Protein AF-A0A1U7RFI0-F1 (afdb_monomer)

Solvent-accessible surface area (backbone atoms only — not comparable to full-atom values): 26466 Å² total; per-residue (Å²): 114,67,69,61,54,53,51,51,49,54,54,49,46,45,67,56,72,49,102,70,58,16,52,58,43,46,60,71,53,50,49,57,53,57,61,52,72,78,64,77,87,84,82,82,85,81,92,76,67,62,60,61,56,50,47,54,48,51,50,50,52,48,50,51,51,53,50,50,51,52,52,52,49,55,50,53,51,53,50,52,52,54,52,50,51,51,51,51,50,53,50,54,52,47,55,50,53,52,51,52,53,53,49,54,52,53,51,52,52,49,51,54,54,49,52,55,52,50,53,51,52,53,51,52,53,52,53,48,53,56,50,50,56,52,51,55,53,50,51,54,51,50,52,54,50,51,54,51,50,51,51,52,50,52,52,50,53,50,51,51,51,52,50,52,52,50,50,52,54,51,52,52,60,62,62,72,67,78,84,86,88,83,89,81,91,84,93,76,93,75,83,77,79,83,73,80,78,75,80,49,69,54,65,76,48,31,66,62,50,50,55,50,49,56,49,51,55,52,47,39,62,69,43,45,47,50,54,40,49,56,61,42,53,79,78,40,88,52,68,67,54,50,33,40,46,52,25,48,46,53,53,40,16,39,51,42,20,48,52,51,44,54,53,49,52,52,51,47,41,56,59,46,61,77,72,61,88,72,95,69,58,71,68,50,54,41,49,35,51,45,72,73,47,57,82,75,59,64,58,66,64,43,41,54,50,30,48,54,52,57,77,69,35,90,89,53,86,74,62,90,90,57,69,70,69,81,41,44,68,46,36,44,52,42,27,50,52,32,35,56,29,58,73,38,88,76,45,43,47,70,49,88,81,62,74,53,37,72,66,46,76,82,48,29,39,79,40,93,88,32,37,88,86,29,63,28,22,45,44,50,50,38,67,18,35,28,43,91,92,37,71,78,39,66,13,31,30,29,20,32,79,61,36,80,52,66,84,68,61,90,77,72,86,83,78,84,87,82,82,92,76,86,87,82,88,84,89,86,87,89,84,90,85,90,83,86,86,86,88,86,90,84,83,88,88,90,134

Mean predicted aligned error: 21.68 Å

pLDDT: mean 80.16, std 20.65, range [30.0, 97.94]

Radius of gyration: 53.15 Å; Cα contacts (8 Å, |Δi|>4): 300; chains: 1; bounding box: 119×59×175 Å

Sequence (447 aa):
MIQGQLFTILNQTAREGGHYAGVETIKSRLLPWLGTCFSSAASGRPFETNLSLIQDSVEKERQLREFASTKNYELQELEKELNSTRLQLSHVQQDLAEAQLALEDTKTKSATTLLAAEDEIVQLKTALKASQAKEESALRNLGRLNDYEQQIQILKDEIAILGAQKSVLQSRLARSRSPSPTRTQSRSPSPLPLRSCSPGRARLTNASRHAHLVARFNEIYTQERLDAQTLLRTYVDDPEMVQRIIYVAAVESFHAAKMAFRQFKLRVRKTVSLSYSGPESLEDIVLDYIVRHEDLYDVQTTVNEVIRAMNINPKISFPPEVDFIIISSLIRELCRVAFSMQTLIPPVDIAFGADGELFNESKYRHSYDSDFTAPLVAYHVWPALLENDTIIVKGEAVTKRGALWSSRSRSRSRSMSPVLSRRATPSRTLLSRSRSPSPLRSGSPRL

Nearest PDB structures (foldseek):
  3a6m-assembly1_B  TM=4.455E-01  e=5.142E-01  Thermus thermophilus HB8

Foldseek 3Di:
DVVVVVVVVLVVQQVPCDPCRHPVCCVPPVVVVVVVVVDDDDDDDDDDPPVVVVVVVVVVVVVVVVVVVVVVVVVVVVVVVVVVVVVVVVVVVVVVVVVVVVVVVVVVVVVVVVVVVVVVVVVVVVVVVVVVVVVVVVVVVVVVVVVVVVVVVVVVVVVVVVVVVVVVVVVVVVVPPDDDDDDDDDDDDDDDPPDPDDQFPLVVCQVVLVVVLVVLQVVLVVPLLVVQLVLQVVFDVDSVLSLQLSALLLQLLLVLLVVLLVVQLVVLLVVCVVVDDDPDDSSRVSLNVCVVVVVPDPLVVSLVVSQVVSVPDPRHDGPPVDGPVSSSVSSSSSNSSSNSQVSHVVRKGWDDDDFFDFDDPQAADEDPQADPPARGFLHFRFTFMDDPNHTPGHGYTHGDDPSVPVVVPPPDDDDDDDDDDDDDDDDDDDDDDDDDDDDDDDDDDDD

InterPro domains:
  IPR026169 Mitochondria-eating protein [PTHR21771] (1-404)
  IPR031981 Mitochondria-eating protein, C-terminal domain [PF16026] (209-399)

Secondary structure (DSSP, 8-state):
-HHHHHHHHHHHHHH--STT-THHHIIIIIHHHHHHHT--------SSTHHHHHHHHHHHHHHHHHHHHHHHHHHHHHHHHHHHHHHHHHHHHHHHHHHHHHHHHHHHHHHHHHHHHHHHHHHHHHHHHHHHHHHHHHHHHHHHHHHHHHHHHHHHHHHHHHHHHHHHHHHHHHHTSS------------PPP-PPPPPPHHHHTHHHHHHHHHHHHHHHHHTHHHHHHHHHTTT---HHHHHHHHHHHHHHHHHHHHHHHHHHHHHHHHHHHHH--SSS-HHHHHHHHHHHTGGG--HHHHHHHHHHHHHT-TT----TTS-GGGGHHHHHHHHHHHHHHHTSSSPEEEPP--TTPBP-TTTEEEPTT--TT--BEEEEEEPPEEETTEEEE-EEEEE-TTHHHHTTTT-------------------------------------

Organism: Alligator sinensis (NCBI:txid38654)

Structure (mmCIF, N/CA/C/O backbone):
data_AF-A0A1U7RFI0-F1
#
_entry.id   AF-A0A1U7RFI0-F1
#
loop_
_atom_site.group_PDB
_atom_site.id
_atom_site.type_symbol
_atom_site.label_atom_id
_atom_site.label_alt_id
_atom_site.label_comp_id
_atom_site.label_asym_id
_atom_site.label_entity_id
_atom_site.label_seq_id
_atom_site.pdbx_PDB_ins_code
_atom_site.Cartn_x
_atom_site.Cartn_y
_atom_site.Cartn_z
_atom_site.occupancy
_atom_site.B_iso_or_equiv
_atom_site.auth_seq_id
_atom_site.auth_comp_id
_atom_site.auth_asym_id
_atom_site.auth_atom_id
_atom_site.pdbx_PDB_model_num
ATOM 1 N N . MET A 1 1 ? -39.107 31.071 99.461 1.00 57.88 1 MET A N 1
ATOM 2 C CA . MET A 1 1 ? -37.788 31.169 98.784 1.00 57.88 1 MET A CA 1
ATOM 3 C C . MET A 1 1 ? -37.227 29.821 98.325 1.00 57.88 1 MET A C 1
ATOM 5 O O . MET A 1 1 ? -36.720 29.768 97.215 1.00 57.88 1 MET A O 1
ATOM 9 N N . ILE A 1 2 ? -37.359 28.736 99.100 1.00 63.81 2 ILE A N 1
ATOM 10 C CA . ILE A 1 2 ? -36.719 27.430 98.811 1.00 63.81 2 ILE A CA 1
ATOM 11 C C . ILE A 1 2 ? -37.236 26.758 97.520 1.00 63.81 2 ILE A C 1
ATOM 13 O O . ILE A 1 2 ? -36.445 26.257 96.728 1.00 63.81 2 ILE A O 1
ATOM 17 N N . GLN A 1 3 ? -38.544 26.812 97.245 1.00 68.75 3 GLN A N 1
ATOM 18 C CA . GLN A 1 3 ? -39.130 26.231 96.024 1.00 68.75 3 GLN A CA 1
ATOM 19 C C . GLN A 1 3 ? -38.597 26.886 94.737 1.00 68.75 3 GLN A C 1
ATOM 21 O O . GLN A 1 3 ? -38.341 26.200 93.752 1.00 68.75 3 GLN A O 1
ATOM 26 N N . GLY A 1 4 ? -38.381 28.206 94.763 1.00 71.69 4 GLY A N 1
ATOM 27 C CA . GLY A 1 4 ? -37.812 28.940 93.632 1.00 71.69 4 GLY A CA 1
ATOM 28 C C . GLY A 1 4 ? -36.360 28.548 93.364 1.00 71.69 4 GLY A C 1
ATOM 29 O O . GLY A 1 4 ? -35.983 28.358 92.217 1.00 71.69 4 GLY A O 1
ATOM 30 N N . GLN A 1 5 ? -35.566 28.336 94.418 1.00 73.12 5 GLN A N 1
ATOM 31 C CA . GLN A 1 5 ? -34.180 27.872 94.292 1.00 73.12 5 GLN A CA 1
ATOM 32 C C . GLN A 1 5 ? -34.100 26.443 93.739 1.00 73.12 5 GLN A C 1
ATOM 34 O O . GLN A 1 5 ? -33.259 26.163 92.888 1.00 73.12 5 GLN A O 1
ATOM 39 N N . LEU A 1 6 ? -35.011 25.558 94.156 1.00 74.75 6 LEU A N 1
ATOM 40 C CA . LEU A 1 6 ? -35.070 24.179 93.667 1.00 74.75 6 LEU A CA 1
ATOM 41 C C . LEU A 1 6 ? -35.442 24.113 92.177 1.00 74.75 6 LEU A C 1
ATOM 43 O O . LEU A 1 6 ? -34.859 23.338 91.421 1.00 74.75 6 LEU A O 1
ATOM 47 N N . PHE A 1 7 ? -36.370 24.972 91.743 1.00 77.69 7 PHE A N 1
ATOM 48 C CA . PHE A 1 7 ? -36.755 25.082 90.337 1.00 77.69 7 PHE A CA 1
ATOM 49 C C . PHE A 1 7 ? -35.608 25.616 89.470 1.00 77.69 7 PHE A C 1
ATOM 51 O O . PHE A 1 7 ? -35.370 25.099 88.380 1.00 77.69 7 PHE A O 1
ATOM 58 N N . THR A 1 8 ? -34.840 26.588 89.972 1.00 76.56 8 THR A N 1
ATOM 59 C CA . THR A 1 8 ? -33.643 27.095 89.284 1.00 76.56 8 THR A CA 1
ATOM 60 C C . THR A 1 8 ? -32.579 26.008 89.120 1.00 76.56 8 THR A C 1
ATOM 62 O O . THR A 1 8 ? -32.018 25.874 88.035 1.00 76.56 8 THR A O 1
ATOM 65 N N . ILE A 1 9 ? -32.341 25.190 90.154 1.00 73.62 9 ILE A N 1
ATOM 66 C CA . ILE A 1 9 ? -31.378 24.079 90.093 1.00 73.62 9 ILE A CA 1
ATOM 67 C C . ILE A 1 9 ? -31.822 23.038 89.059 1.00 73.62 9 ILE A C 1
ATOM 69 O O . ILE A 1 9 ? -31.033 22.694 88.183 1.00 73.62 9 ILE A O 1
ATOM 73 N N . LEU A 1 10 ? -33.087 22.603 89.090 1.00 74.88 10 LEU A N 1
ATOM 74 C CA . LEU A 1 10 ? -33.631 21.636 88.125 1.00 74.88 10 LEU A CA 1
ATOM 75 C C . LEU A 1 10 ? -33.539 22.137 86.677 1.00 74.88 10 LEU A C 1
ATOM 77 O O . LEU A 1 10 ? -33.197 21.369 85.779 1.00 74.88 10 LEU A O 1
ATOM 81 N N . ASN A 1 11 ? -33.801 23.426 86.449 1.00 76.44 11 ASN A N 1
ATOM 82 C CA . ASN A 1 11 ? -33.733 24.026 85.119 1.00 76.44 11 ASN A CA 1
ATOM 83 C C . ASN A 1 11 ? -32.283 24.134 84.607 1.00 76.44 11 ASN A C 1
ATOM 85 O O . ASN A 1 11 ? -32.022 23.928 83.421 1.00 76.44 11 ASN A O 1
ATOM 89 N N . GLN A 1 12 ? -31.325 24.384 85.506 1.00 72.62 12 GLN A N 1
ATOM 90 C CA . GLN A 1 12 ? -29.902 24.380 85.166 1.00 72.62 12 GLN A CA 1
ATOM 91 C C . GLN A 1 12 ? -29.400 22.960 84.863 1.00 72.62 12 GLN A C 1
ATOM 93 O O . GLN A 1 12 ? -28.738 22.750 83.849 1.00 72.62 12 GLN A O 1
ATOM 98 N N . THR A 1 13 ? -29.796 21.964 85.670 1.00 71.75 13 THR A N 1
ATOM 99 C CA . THR A 1 13 ? -29.445 20.546 85.447 1.00 71.75 13 THR A CA 1
ATOM 100 C C . THR A 1 13 ? -30.043 20.001 84.144 1.00 71.75 13 THR A C 1
ATOM 102 O O . THR A 1 13 ? -29.449 19.145 83.498 1.00 71.75 13 THR A O 1
ATOM 105 N N . ALA A 1 14 ? -31.202 20.514 83.719 1.00 72.44 14 ALA A N 1
ATOM 106 C CA . ALA A 1 14 ? -31.811 20.174 82.435 1.00 72.44 14 ALA A CA 1
ATOM 107 C C . ALA A 1 14 ? -31.072 20.785 81.225 1.00 72.44 14 ALA A C 1
ATOM 109 O O . ALA A 1 14 ? -31.066 20.172 80.157 1.00 72.44 14 ALA A O 1
ATOM 110 N N . ARG A 1 15 ? -30.458 21.973 81.376 1.00 70.19 15 ARG A N 1
ATOM 111 C CA . ARG A 1 15 ? -29.724 22.680 80.304 1.00 70.19 15 ARG A CA 1
ATOM 112 C C . ARG A 1 15 ? -28.284 22.206 80.129 1.00 70.19 15 ARG A C 1
ATOM 114 O O . ARG A 1 15 ? -27.800 22.178 79.000 1.00 70.19 15 ARG A O 1
ATOM 121 N N . GLU A 1 16 ? -27.596 21.852 81.209 1.00 65.69 16 GLU A N 1
ATOM 122 C CA . GLU A 1 16 ? -26.198 21.410 81.169 1.00 65.69 16 GLU A CA 1
ATOM 123 C C . GLU A 1 16 ? -26.117 19.902 80.880 1.00 65.69 16 GLU A C 1
ATOM 125 O O . GLU A 1 16 ? -25.960 19.060 81.763 1.00 65.69 16 GLU A O 1
ATOM 130 N N . GLY A 1 17 ? -26.269 19.538 79.605 1.00 61.31 17 GLY A N 1
ATOM 131 C CA . GLY A 1 17 ? -26.046 18.173 79.129 1.00 61.31 17 GLY A CA 1
ATOM 132 C C . GLY A 1 17 ? -24.564 17.798 79.207 1.00 61.31 17 GLY A C 1
ATOM 133 O O . GLY A 1 17 ? -23.781 18.184 78.344 1.00 61.31 17 GLY A O 1
ATOM 134 N N . GLY A 1 18 ? -24.185 17.045 80.240 1.00 65.19 18 GLY A N 1
ATOM 135 C CA . GLY A 1 18 ? -22.819 16.563 80.476 1.00 65.19 18 GLY A CA 1
ATOM 136 C C . GLY A 1 18 ? -22.788 15.254 81.275 1.00 65.19 18 GLY A C 1
ATOM 137 O O . GLY A 1 18 ? -23.718 14.456 81.186 1.00 65.19 18 GLY A O 1
ATOM 138 N N . HIS A 1 19 ? -21.745 15.036 82.089 1.00 54.81 19 HIS A N 1
ATOM 139 C CA . HIS A 1 19 ? -21.481 13.796 82.856 1.00 54.81 19 HIS A CA 1
ATOM 140 C C . HIS A 1 19 ? -22.636 13.261 83.736 1.00 54.81 19 HIS A C 1
ATOM 142 O O . HIS A 1 19 ? -22.573 12.115 84.171 1.00 54.81 19 HIS A O 1
ATOM 148 N N . TYR A 1 20 ? -23.701 14.036 83.961 1.00 57.25 20 TYR A N 1
ATOM 149 C CA . TYR A 1 20 ? -24.892 13.631 84.719 1.00 57.25 20 TYR A CA 1
ATOM 150 C C . TYR A 1 20 ? -26.158 13.450 83.856 1.00 57.25 20 TYR A C 1
ATOM 152 O O . TYR A 1 20 ? -27.265 13.452 84.389 1.00 57.25 20 TYR A O 1
ATOM 160 N N . ALA A 1 21 ? -26.008 13.284 82.534 1.00 62.25 21 ALA A N 1
ATOM 161 C CA . ALA A 1 21 ? -27.048 12.911 81.558 1.00 62.25 21 ALA A CA 1
ATOM 162 C C . ALA A 1 21 ? -28.281 13.845 81.442 1.00 62.25 21 ALA A C 1
ATOM 164 O O . ALA A 1 21 ? -29.259 13.512 80.770 1.00 62.25 21 ALA A O 1
ATOM 165 N N . GLY A 1 22 ? -28.221 15.045 82.028 1.00 73.88 22 GLY A N 1
ATOM 166 C CA . GLY A 1 22 ? -29.212 16.107 81.839 1.00 73.88 22 GLY A CA 1
ATOM 167 C C . GLY A 1 22 ? -30.646 15.698 82.205 1.00 73.88 22 GLY A C 1
ATOM 168 O O . GLY A 1 22 ? -30.893 15.046 83.222 1.00 73.88 22 GLY A O 1
ATOM 169 N N . VAL A 1 23 ? -31.609 16.076 81.354 1.00 74.25 23 VAL A N 1
ATOM 170 C CA . VAL A 1 23 ? -33.057 15.816 81.519 1.00 74.25 23 VAL A CA 1
ATOM 171 C C . VAL A 1 23 ? -33.398 14.342 81.770 1.00 74.25 23 VAL A C 1
ATOM 173 O O . VAL A 1 23 ? -34.347 14.050 82.504 1.00 74.25 23 VAL A O 1
ATOM 176 N N . GLU A 1 24 ? -32.637 13.406 81.204 1.00 70.69 24 GLU A N 1
ATOM 177 C CA . GLU A 1 24 ? -32.953 11.978 81.297 1.00 70.69 24 GLU A CA 1
ATOM 178 C C . GLU A 1 24 ? -32.752 11.422 82.712 1.00 70.69 24 GLU A C 1
ATOM 180 O O . GLU A 1 24 ? -33.470 10.515 83.135 1.00 70.69 24 GLU A O 1
ATOM 185 N N . THR A 1 25 ? -31.878 12.026 83.517 1.00 72.44 25 THR A N 1
ATOM 186 C CA . THR A 1 25 ? -31.701 11.653 84.930 1.00 72.44 25 THR A CA 1
ATOM 187 C C . THR A 1 25 ? -32.874 12.123 85.791 1.00 72.44 25 THR A C 1
ATOM 189 O O . THR A 1 25 ? -33.318 11.403 86.688 1.00 72.44 25 THR A O 1
ATOM 192 N N . ILE A 1 26 ? -33.441 13.297 85.485 1.00 72.94 26 ILE A N 1
ATOM 193 C CA . ILE A 1 26 ? -34.648 13.802 86.159 1.00 72.94 26 ILE A CA 1
ATOM 194 C C . ILE A 1 26 ? -35.824 12.862 85.868 1.00 72.94 26 ILE A C 1
ATOM 196 O O . ILE A 1 26 ? -36.528 12.448 86.792 1.00 72.94 26 ILE A O 1
ATOM 200 N N . LYS A 1 27 ? -35.998 12.457 84.602 1.00 72.19 27 LYS A N 1
ATOM 201 C CA . LYS A 1 27 ? -37.072 11.537 84.202 1.00 72.19 27 LYS A CA 1
ATOM 202 C C . LYS A 1 27 ? -36.906 10.123 84.748 1.00 72.19 27 LYS A C 1
ATOM 204 O O . LYS A 1 27 ? -37.897 9.519 85.135 1.00 72.19 27 LYS A O 1
ATOM 209 N N . SER A 1 28 ? -35.687 9.590 84.769 1.00 71.81 28 SER A N 1
ATOM 210 C CA . SER A 1 28 ? -35.442 8.189 85.143 1.00 71.81 28 SER A CA 1
ATOM 211 C C . SER A 1 28 ? -35.285 7.959 86.644 1.00 71.81 28 SER A C 1
ATOM 213 O O . SER A 1 28 ? -35.517 6.843 87.101 1.00 71.81 28 SER A O 1
ATOM 215 N N . ARG A 1 29 ? -34.902 8.977 87.430 1.00 72.44 29 ARG A N 1
ATOM 216 C CA . ARG A 1 29 ? -34.649 8.813 88.874 1.00 72.44 29 ARG A CA 1
ATOM 217 C C . ARG A 1 29 ? -35.536 9.670 89.764 1.00 72.44 29 ARG A C 1
ATOM 219 O O . ARG A 1 29 ? -36.054 9.159 90.752 1.00 72.44 29 ARG A O 1
ATOM 226 N N . LEU A 1 30 ? -35.738 10.945 89.427 1.00 73.06 30 LEU A N 1
ATOM 227 C CA . LEU A 1 30 ? -36.497 11.861 90.284 1.00 73.06 30 LEU A CA 1
ATOM 228 C C . LEU A 1 30 ? -38.015 11.671 90.127 1.00 73.06 30 LEU A C 1
ATOM 230 O O . LEU A 1 30 ? -38.726 11.579 91.125 1.00 73.06 30 LEU A O 1
ATOM 234 N N . LEU A 1 31 ? -38.519 11.579 88.889 1.00 73.06 31 LEU A N 1
ATOM 235 C CA . LEU A 1 31 ? -39.957 11.402 88.635 1.00 73.06 31 LEU A CA 1
ATOM 236 C C . LEU A 1 31 ? -40.519 10.075 89.179 1.00 73.06 31 LEU A C 1
ATOM 238 O O . LEU A 1 31 ? -41.584 10.115 89.794 1.00 73.06 31 LEU A O 1
ATOM 242 N N . PRO A 1 32 ? -39.836 8.919 89.046 1.00 72.38 32 PRO A N 1
ATOM 243 C CA . PRO A 1 32 ? -40.332 7.667 89.614 1.00 72.38 32 PRO A CA 1
ATOM 244 C C . PRO A 1 32 ? -40.347 7.684 91.144 1.00 72.38 32 PRO A C 1
ATOM 246 O O . PRO A 1 32 ? -41.264 7.127 91.745 1.00 72.38 32 PRO A O 1
ATOM 249 N N . TRP A 1 33 ? -39.380 8.369 91.768 1.00 69.44 33 TRP A N 1
ATOM 250 C CA . TRP A 1 33 ? -39.324 8.563 93.219 1.00 69.44 33 TRP A CA 1
ATOM 251 C C . TRP A 1 33 ? -40.471 9.455 93.719 1.00 69.44 33 TRP A C 1
ATOM 253 O O . TRP A 1 33 ? -41.158 9.103 94.674 1.00 69.44 33 TRP A O 1
ATOM 263 N N . LEU A 1 34 ? -40.778 10.552 93.015 1.00 66.06 34 LEU A N 1
ATOM 264 C CA . LEU A 1 34 ? -41.953 11.380 93.319 1.00 66.06 34 LEU A CA 1
ATOM 265 C C . LEU A 1 34 ? -43.270 10.617 93.105 1.00 66.06 34 LEU A C 1
ATOM 267 O O . LEU A 1 34 ? -44.192 10.760 93.903 1.00 66.06 34 LEU A O 1
ATOM 271 N N . GLY A 1 35 ? -43.351 9.773 92.071 1.00 59.97 35 GLY A N 1
ATOM 272 C CA . GLY A 1 35 ? -44.528 8.947 91.788 1.00 59.97 35 GLY A CA 1
ATOM 273 C C . GLY A 1 35 ? -44.828 7.902 92.869 1.00 59.97 35 GLY A C 1
ATOM 274 O O . GLY A 1 35 ? -45.994 7.617 93.138 1.00 59.97 35 GLY A O 1
ATOM 275 N N . THR A 1 36 ? -43.799 7.369 93.537 1.00 58.22 36 THR A N 1
ATOM 276 C CA . THR A 1 36 ? -43.969 6.401 94.635 1.00 58.22 36 THR A CA 1
ATOM 277 C C . THR A 1 36 ? -44.249 7.057 95.992 1.00 58.22 36 THR A C 1
ATOM 279 O O . THR A 1 36 ? -44.974 6.471 96.792 1.00 58.22 36 THR A O 1
ATOM 282 N N . CYS A 1 37 ? -43.780 8.284 96.259 1.00 50.75 37 CYS A N 1
ATOM 283 C CA . CYS A 1 37 ? -44.007 8.960 97.548 1.00 50.75 37 CYS A CA 1
ATOM 284 C C . CYS A 1 37 ? -45.459 9.410 97.804 1.00 50.75 37 CYS A C 1
ATOM 286 O O . CYS A 1 37 ? -45.837 9.576 98.961 1.00 50.75 37 CYS A O 1
ATOM 288 N N . PHE A 1 38 ? -46.282 9.578 96.765 1.00 49.84 38 PHE A N 1
ATOM 289 C CA . PHE A 1 38 ? -47.708 9.916 96.917 1.00 49.84 38 PHE A CA 1
ATOM 290 C C . PHE A 1 38 ? -48.640 8.697 96.902 1.00 49.84 38 PHE A C 1
ATOM 292 O O . PHE A 1 38 ? -49.845 8.848 97.084 1.00 49.84 38 PHE A O 1
ATOM 299 N N . SER A 1 39 ? -48.094 7.490 96.723 1.00 48.47 39 SER A N 1
ATOM 300 C CA . SER A 1 39 ? -48.871 6.250 96.685 1.00 48.47 39 SER A CA 1
ATOM 301 C C . SER A 1 39 ? -48.506 5.337 97.851 1.00 48.47 39 SER A C 1
ATOM 303 O O . SER A 1 39 ? -47.942 4.265 97.652 1.00 48.47 39 SER A O 1
ATOM 305 N N . SER A 1 40 ? -48.849 5.736 99.079 1.00 42.16 40 SER A N 1
ATOM 306 C CA . SER A 1 40 ? -49.240 4.748 100.089 1.00 42.16 40 SER A CA 1
ATOM 307 C C . SER A 1 40 ? -50.065 5.352 101.228 1.00 42.16 40 SER A C 1
ATOM 309 O O . SER A 1 40 ? -49.731 6.408 101.755 1.00 42.16 40 SER A O 1
ATOM 311 N N . ALA A 1 41 ? -51.080 4.581 101.630 1.00 43.72 41 ALA A N 1
ATOM 312 C CA . ALA A 1 41 ? -51.899 4.663 102.843 1.00 43.72 41 ALA A CA 1
ATOM 313 C C . ALA A 1 41 ? -53.170 5.546 102.833 1.00 43.72 41 ALA A C 1
ATOM 315 O O . ALA A 1 41 ? -53.225 6.619 103.424 1.00 43.72 41 ALA A O 1
ATOM 316 N N . ALA A 1 42 ? -54.263 4.970 102.321 1.00 36.38 42 ALA A N 1
ATOM 317 C CA . ALA A 1 42 ? -55.591 5.071 102.941 1.00 36.38 42 ALA A CA 1
ATOM 318 C C . ALA A 1 42 ? -56.085 3.621 103.148 1.00 36.38 42 ALA A C 1
ATOM 320 O O . ALA A 1 42 ? -56.221 2.878 102.186 1.00 36.38 42 ALA A O 1
ATOM 321 N N . SER A 1 43 ? -55.968 3.059 104.355 1.00 37.53 43 SER A N 1
ATOM 322 C CA . SER A 1 43 ? -56.921 3.120 105.478 1.00 37.53 43 SER A CA 1
ATOM 323 C C . SER A 1 43 ? -58.173 2.246 105.281 1.00 37.53 43 SER A C 1
ATOM 325 O O . SER A 1 43 ? -58.989 2.522 104.412 1.00 37.53 43 SER A O 1
ATOM 327 N N . GLY A 1 44 ? -58.333 1.244 106.160 1.00 34.47 44 GLY A N 1
ATOM 328 C CA . GLY A 1 44 ? -59.640 0.709 106.582 1.00 34.47 44 GLY A CA 1
ATOM 329 C C . GLY A 1 44 ? -60.183 -0.540 105.866 1.00 34.47 44 GLY A C 1
ATOM 330 O O . GLY A 1 44 ? -60.716 -0.457 104.771 1.00 34.47 44 GLY A O 1
ATOM 331 N N . ARG A 1 45 ? -60.123 -1.698 106.542 1.00 39.62 45 ARG A N 1
ATOM 332 C CA . ARG A 1 45 ? -60.919 -2.937 106.298 1.00 39.62 45 ARG A CA 1
ATOM 333 C C . ARG A 1 45 ? -62.448 -2.682 106.427 1.00 39.62 45 ARG A C 1
ATOM 335 O O . ARG A 1 45 ? -62.772 -1.664 107.034 1.00 39.62 45 ARG A O 1
ATOM 342 N N . PRO A 1 46 ? -63.378 -3.623 106.089 1.00 53.41 46 PRO A N 1
ATOM 343 C CA . PRO A 1 46 ? -63.208 -5.025 105.642 1.00 53.41 46 PRO A CA 1
ATOM 344 C C . PRO A 1 46 ? -64.080 -5.460 104.426 1.00 53.41 46 PRO A C 1
ATOM 346 O O . PRO A 1 46 ? -65.064 -4.818 104.101 1.00 53.41 46 PRO A O 1
ATOM 349 N N . PHE A 1 47 ? -63.733 -6.620 103.843 1.00 43.38 47 PHE A N 1
ATOM 350 C CA . PHE A 1 47 ? -64.606 -7.572 103.122 1.00 43.38 47 PHE A CA 1
ATOM 351 C C . PHE A 1 47 ? -65.532 -7.020 102.016 1.00 43.38 47 PHE A C 1
ATO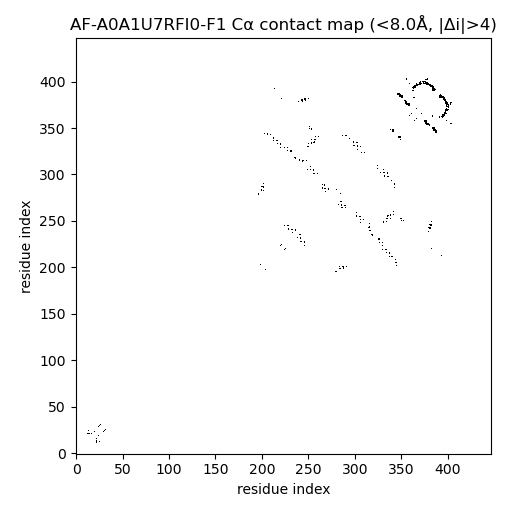M 353 O O . PHE A 1 47 ? -66.613 -6.548 102.317 1.00 43.38 47 PHE A O 1
ATOM 360 N N . GLU A 1 48 ? -65.089 -7.150 100.753 1.00 39.00 48 GLU A N 1
ATOM 361 C CA . GLU A 1 48 ? -65.863 -7.450 99.509 1.00 39.00 48 GLU A CA 1
ATOM 362 C C . GLU A 1 48 ? -65.031 -7.119 98.239 1.00 39.00 48 GLU A C 1
ATOM 364 O O . GLU A 1 48 ? -65.361 -7.530 97.134 1.00 39.00 48 GLU A O 1
ATOM 369 N N . THR A 1 49 ? -63.868 -6.469 98.379 1.00 48.22 49 THR A N 1
ATOM 370 C CA . THR A 1 49 ? -62.984 -6.059 97.261 1.00 48.22 49 THR A CA 1
ATOM 371 C C . THR A 1 49 ? -62.002 -7.123 96.767 1.00 48.22 49 THR A C 1
ATOM 373 O O . THR A 1 49 ? -61.330 -6.921 95.758 1.00 48.22 49 THR A O 1
ATOM 376 N N . ASN A 1 50 ? -61.887 -8.264 97.451 1.00 51.84 50 ASN A N 1
ATOM 377 C CA . ASN A 1 50 ? -60.965 -9.318 97.023 1.00 51.84 50 ASN A CA 1
ATOM 378 C C . ASN A 1 50 ? -61.420 -9.958 95.709 1.00 51.84 50 ASN A C 1
ATOM 380 O O . ASN A 1 50 ? -60.579 -10.346 94.916 1.00 51.84 50 ASN A O 1
ATOM 384 N N . LEU A 1 51 ? -62.726 -10.044 95.446 1.00 55.41 51 LEU A N 1
ATOM 385 C CA . LEU A 1 51 ? -63.230 -10.790 94.294 1.00 55.41 51 LEU A CA 1
ATOM 386 C C . LEU A 1 51 ? -62.974 -10.053 92.970 1.00 55.41 51 LEU A C 1
ATOM 388 O O . LEU A 1 51 ? -62.512 -10.684 92.030 1.00 55.41 51 LEU A O 1
ATOM 392 N N . SER A 1 52 ? -63.153 -8.727 92.918 1.00 61.06 52 SER A N 1
ATOM 393 C CA . SER A 1 52 ? -62.851 -7.923 91.720 1.00 61.06 52 SER A CA 1
ATOM 394 C C . SER A 1 52 ? -61.351 -7.807 91.446 1.00 61.06 52 SER A C 1
ATOM 396 O O . SER A 1 52 ? -60.932 -7.876 90.299 1.00 61.06 52 SER A O 1
ATOM 398 N N . LEU A 1 53 ? -60.524 -7.696 92.489 1.00 63.34 53 LEU A N 1
ATOM 399 C CA . LEU A 1 53 ? -59.070 -7.597 92.347 1.00 63.34 53 LEU A CA 1
ATOM 400 C C . LEU A 1 53 ? -58.437 -8.956 92.002 1.00 63.34 53 LEU A C 1
ATOM 402 O O . LEU A 1 53 ? -57.486 -9.015 91.225 1.00 63.34 53 LEU A O 1
ATOM 406 N N . ILE A 1 54 ? -59.002 -10.053 92.523 1.00 69.31 54 ILE A N 1
ATOM 407 C CA . ILE A 1 54 ? -58.679 -11.422 92.095 1.00 69.31 54 ILE A CA 1
ATOM 408 C C . ILE A 1 54 ? -59.145 -11.636 90.653 1.00 69.31 54 ILE A C 1
ATOM 410 O O . ILE A 1 54 ? -58.387 -12.188 89.867 1.00 69.31 54 ILE A O 1
ATOM 414 N N . GLN A 1 55 ? -60.334 -11.165 90.274 1.00 75.19 55 GLN A N 1
ATOM 415 C CA . GLN A 1 55 ? -60.846 -11.283 88.908 1.00 75.19 55 GLN A CA 1
ATOM 416 C C . GLN A 1 55 ? -59.990 -10.498 87.901 1.00 75.19 55 GLN A C 1
ATOM 418 O O . GLN A 1 55 ? -59.572 -11.071 86.900 1.00 75.19 55 GLN A O 1
ATOM 423 N N . ASP A 1 56 ? -59.618 -9.252 88.202 1.00 75.75 56 ASP A N 1
ATOM 424 C CA . ASP A 1 56 ? -58.700 -8.449 87.383 1.00 75.75 56 ASP A CA 1
ATOM 425 C C . ASP A 1 56 ? -57.289 -9.053 87.327 1.00 75.75 56 ASP A C 1
ATOM 427 O O . ASP A 1 56 ? -56.613 -8.981 86.299 1.00 75.75 56 ASP A O 1
ATOM 431 N N . SER A 1 57 ? -56.824 -9.665 88.421 1.00 77.56 57 SER A N 1
ATOM 432 C CA . SER A 1 57 ? -55.557 -10.401 88.448 1.00 77.56 57 SER A CA 1
ATOM 433 C C . SER A 1 57 ? -55.617 -11.643 87.560 1.00 77.56 57 SER A C 1
ATOM 435 O O . SER A 1 57 ? -54.689 -11.881 86.793 1.00 77.56 57 SER A O 1
ATOM 437 N N . VAL A 1 58 ? -56.708 -12.410 87.624 1.00 82.25 58 VAL A N 1
ATOM 438 C CA . VAL A 1 58 ? -56.929 -13.608 86.803 1.00 82.25 58 VAL A CA 1
ATOM 439 C C . VAL A 1 58 ? -57.041 -13.237 85.322 1.00 82.25 58 VAL A C 1
ATOM 441 O O . VAL A 1 58 ? -56.452 -13.916 84.482 1.00 82.25 58 VAL A O 1
ATOM 444 N N . GLU A 1 59 ? -57.718 -12.135 84.991 1.00 82.00 59 GLU A N 1
ATOM 445 C CA . GLU A 1 59 ? -57.838 -11.630 83.618 1.00 82.00 59 GLU A CA 1
ATOM 446 C C . GLU A 1 59 ? -56.482 -11.142 83.077 1.00 82.00 59 GLU A C 1
ATOM 448 O O . GLU A 1 59 ? -56.099 -11.481 81.958 1.00 82.00 59 GLU A O 1
ATOM 453 N N . LYS A 1 60 ? -55.690 -10.418 83.881 1.00 82.56 60 LYS A N 1
ATOM 454 C CA . LYS A 1 60 ? -54.318 -10.028 83.508 1.00 82.56 60 LYS A CA 1
ATOM 455 C C . LYS A 1 60 ? -53.400 -11.233 83.347 1.00 82.56 60 LYS A C 1
ATOM 457 O O . LYS A 1 60 ? -52.589 -11.262 82.426 1.00 82.56 60 LYS A O 1
ATOM 462 N N . GLU A 1 61 ? -53.524 -12.242 84.203 1.00 82.00 61 GLU A N 1
ATOM 463 C CA . GLU A 1 61 ? -52.750 -13.479 84.092 1.00 82.00 61 GLU A CA 1
ATOM 464 C C . GLU A 1 61 ? -53.149 -14.283 82.845 1.00 82.00 61 GLU A C 1
ATOM 466 O O . GLU A 1 61 ? -52.300 -14.888 82.188 1.00 82.00 61 GLU A O 1
ATOM 471 N N . ARG A 1 62 ? -54.430 -14.240 82.463 1.00 86.69 62 ARG A N 1
ATOM 472 C CA . ARG A 1 62 ? -54.924 -14.787 81.196 1.00 86.69 62 ARG A CA 1
ATOM 473 C C . ARG A 1 62 ? -54.344 -14.039 79.994 1.00 86.69 62 ARG A C 1
ATOM 475 O O . ARG A 1 62 ? -53.797 -14.686 79.107 1.00 86.69 62 ARG A O 1
ATOM 482 N N . GLN A 1 63 ? -54.383 -12.708 79.994 1.00 88.69 63 GLN A N 1
ATOM 483 C CA . GLN A 1 63 ? -53.790 -11.884 78.933 1.00 88.69 63 GLN A CA 1
ATOM 484 C C . GLN A 1 63 ? -52.277 -12.100 78.815 1.00 88.69 63 GLN A C 1
ATOM 486 O O . GLN A 1 63 ? -51.754 -12.197 77.709 1.00 88.69 63 GLN A O 1
ATOM 491 N N . LEU A 1 64 ? -51.567 -12.230 79.939 1.00 86.12 64 LEU A N 1
ATOM 492 C CA . LEU A 1 64 ? -50.139 -12.555 79.955 1.00 86.12 64 LEU A CA 1
ATOM 493 C C . LEU A 1 64 ? -49.866 -13.940 79.367 1.00 86.12 64 LEU A C 1
ATOM 495 O O . LEU A 1 64 ? -48.916 -14.091 78.601 1.00 86.12 64 LEU A O 1
ATOM 499 N N . ARG A 1 65 ? -50.700 -14.942 79.677 1.00 87.81 65 ARG A N 1
ATOM 500 C CA . ARG A 1 65 ? -50.604 -16.278 79.071 1.00 87.81 65 ARG A CA 1
ATOM 501 C C . ARG A 1 65 ? -50.857 -16.244 77.565 1.00 87.81 65 ARG A C 1
ATOM 503 O O . ARG A 1 65 ? -50.084 -16.837 76.816 1.00 87.81 65 ARG A O 1
ATOM 510 N N . GLU A 1 66 ? -51.885 -15.533 77.113 1.00 90.31 66 GLU A N 1
ATOM 511 C CA . GLU A 1 66 ? -52.202 -15.380 75.687 1.00 90.31 66 GLU A CA 1
ATOM 512 C C . GLU A 1 66 ? -51.082 -14.627 74.944 1.00 90.31 66 GLU A C 1
ATOM 514 O O . GLU A 1 66 ? -50.597 -15.090 73.907 1.00 90.31 66 GLU A O 1
ATOM 519 N N . PHE A 1 67 ? -50.571 -13.535 75.516 1.00 90.62 67 PHE A N 1
ATOM 520 C CA . PHE A 1 67 ? -49.440 -12.789 74.962 1.00 90.62 67 PHE A CA 1
ATOM 521 C C . PHE A 1 67 ? -48.161 -13.636 74.903 1.00 90.62 67 PHE A C 1
ATOM 523 O O . PHE A 1 67 ? -47.490 -13.668 73.872 1.00 90.62 67 PHE A O 1
ATOM 530 N N . ALA A 1 68 ? -47.850 -14.382 75.968 1.00 90.12 68 ALA A N 1
ATOM 531 C CA . ALA A 1 68 ? -46.719 -15.305 75.995 1.00 90.12 68 ALA A CA 1
ATOM 532 C C . ALA A 1 68 ? -46.867 -16.417 74.946 1.00 90.12 68 ALA A C 1
ATOM 534 O O . ALA A 1 68 ? -45.895 -16.761 74.279 1.00 90.12 68 ALA A O 1
ATOM 535 N N . SER A 1 69 ? -48.078 -16.950 74.749 1.00 92.00 69 SER A N 1
ATOM 536 C CA . SER A 1 69 ? -48.337 -17.963 73.718 1.00 92.00 69 SER A CA 1
ATOM 537 C C . SER A 1 69 ? -48.123 -17.419 72.302 1.00 92.00 69 SER A C 1
ATOM 539 O O . SER A 1 69 ? -47.476 -18.075 71.489 1.00 92.00 69 SER A O 1
ATOM 541 N N . THR A 1 70 ? -48.561 -16.183 72.041 1.00 94.00 70 THR A N 1
ATOM 542 C CA . THR A 1 70 ? -48.389 -15.509 70.746 1.00 94.00 70 THR A CA 1
ATOM 543 C C . THR A 1 70 ? -46.911 -15.243 70.465 1.00 94.00 70 THR A C 1
ATOM 545 O O . THR A 1 70 ? -46.412 -15.554 69.388 1.00 94.00 70 THR A O 1
ATOM 548 N N . LYS A 1 71 ? -46.169 -14.745 71.463 1.00 92.62 71 LYS A N 1
ATOM 549 C CA . LYS A 1 71 ? -44.725 -14.501 71.336 1.00 92.62 71 LYS A CA 1
ATOM 550 C C . LYS A 1 71 ? -43.920 -15.787 71.166 1.00 92.62 71 LYS A C 1
ATOM 552 O O . LYS A 1 71 ? -42.980 -15.807 70.380 1.00 92.62 71 LYS A O 1
ATOM 557 N N . ASN A 1 72 ? -44.302 -16.867 71.847 1.00 93.50 72 ASN A N 1
ATOM 558 C CA . ASN A 1 72 ? -43.685 -18.178 71.643 1.00 93.50 72 ASN A CA 1
ATOM 559 C C . ASN A 1 72 ? -43.941 -18.723 70.230 1.00 93.50 72 ASN A C 1
ATOM 561 O O . ASN A 1 72 ? -43.044 -19.326 69.646 1.00 93.50 72 ASN A O 1
ATOM 565 N N . TYR A 1 73 ? -45.132 -18.492 69.670 1.00 95.50 73 TYR A N 1
ATOM 566 C CA . TYR A 1 73 ? -45.439 -18.861 68.288 1.00 95.50 73 TYR A CA 1
ATOM 567 C C . TYR A 1 73 ? -44.580 -18.075 67.284 1.00 95.50 73 TYR A C 1
ATOM 569 O O . TYR A 1 73 ? -43.923 -18.686 66.443 1.00 95.50 73 TYR A O 1
ATOM 577 N N . GLU A 1 74 ? -44.508 -16.744 67.419 1.00 96.12 74 GLU A N 1
ATOM 578 C CA . GLU A 1 74 ? -43.655 -15.887 66.575 1.00 96.12 74 GLU A CA 1
ATOM 579 C C . GLU A 1 74 ? -42.173 -16.301 66.648 1.00 96.12 74 GLU A C 1
ATOM 581 O O . GLU A 1 74 ? -41.488 -16.354 65.628 1.00 96.12 74 GLU A O 1
ATOM 586 N N . LEU A 1 75 ? -41.668 -16.640 67.842 1.00 95.50 75 LEU A N 1
ATOM 587 C CA . LEU A 1 75 ? -40.296 -17.129 68.012 1.00 95.50 75 LEU A CA 1
ATOM 588 C C . LEU A 1 75 ? -40.057 -18.457 67.287 1.00 95.50 75 LEU A C 1
ATOM 590 O O . LEU A 1 75 ? -39.027 -18.606 66.634 1.00 95.50 75 LEU A O 1
ATOM 594 N N . GLN A 1 76 ? -40.998 -19.402 67.362 1.00 95.38 76 GLN A N 1
ATOM 595 C CA . GLN A 1 76 ? -40.889 -20.668 66.631 1.00 95.38 76 GLN A CA 1
ATOM 596 C C . GLN A 1 76 ? -40.924 -20.470 65.113 1.00 95.38 76 GLN A C 1
ATOM 598 O O . GLN A 1 76 ? -40.267 -21.211 64.383 1.00 95.38 76 GLN A O 1
ATOM 603 N N . GLU A 1 77 ? -41.698 -19.504 64.621 1.00 96.81 77 GLU A N 1
ATOM 604 C CA . GLU A 1 77 ? -41.753 -19.171 63.198 1.00 96.81 77 GLU A CA 1
ATOM 605 C C . GLU A 1 77 ? -40.422 -18.580 62.717 1.00 96.81 77 GLU A C 1
ATOM 607 O O . GLU A 1 77 ? -39.827 -19.103 61.773 1.00 96.81 77 GLU A O 1
ATOM 612 N N . LEU A 1 78 ? -39.881 -17.598 63.444 1.00 95.31 78 LEU A N 1
ATOM 613 C CA . LEU A 1 78 ? -38.557 -17.034 63.164 1.00 95.31 78 LEU A CA 1
ATOM 614 C C . LEU A 1 78 ? -37.443 -18.086 63.249 1.00 95.31 78 LEU A C 1
ATOM 616 O O . LEU A 1 78 ? -36.516 -18.071 62.442 1.00 95.31 78 LEU A O 1
ATOM 620 N N . GLU A 1 79 ? -37.522 -19.026 64.191 1.00 95.75 79 GLU A N 1
ATOM 621 C CA . GLU A 1 79 ? -36.551 -20.117 64.307 1.00 95.75 79 GLU A CA 1
ATOM 622 C C . GLU A 1 79 ? -36.612 -21.070 63.101 1.00 95.75 79 GLU A C 1
ATOM 624 O O . GLU A 1 79 ? -35.571 -21.494 62.588 1.00 95.75 79 GLU A O 1
ATOM 629 N N . LYS A 1 80 ? -37.813 -21.364 62.586 1.00 96.75 80 LYS A N 1
ATOM 630 C CA . LYS A 1 80 ? -37.985 -22.146 61.351 1.00 96.75 80 LYS A CA 1
ATOM 631 C C . LYS A 1 80 ? -37.409 -21.418 60.139 1.00 96.75 80 LYS A C 1
ATOM 633 O O . LYS A 1 80 ? -36.684 -22.039 59.360 1.00 96.75 80 LYS A O 1
ATOM 638 N N . GLU A 1 81 ? -37.680 -20.124 59.989 1.00 97.19 81 GLU A N 1
ATOM 639 C CA . GLU A 1 81 ? -37.121 -19.314 58.899 1.00 97.19 81 GLU A CA 1
ATOM 640 C C . GLU A 1 81 ? -35.592 -19.225 58.977 1.00 97.19 81 GLU A C 1
ATOM 642 O O . GLU A 1 81 ? -34.894 -19.398 57.974 1.00 97.19 81 GLU A O 1
ATOM 647 N N . LEU A 1 82 ? -35.043 -19.032 60.177 1.00 96.50 82 LEU A N 1
ATOM 648 C CA . LEU A 1 82 ? -33.603 -18.997 60.415 1.00 96.50 82 LEU A CA 1
ATOM 649 C C . LEU A 1 82 ? -32.936 -20.340 60.072 1.00 96.50 82 LEU A C 1
ATOM 651 O O . LEU A 1 82 ? -31.868 -20.374 59.462 1.00 96.50 82 LEU A O 1
ATOM 655 N N . ASN A 1 83 ? -33.569 -21.462 60.412 1.00 96.50 83 ASN A N 1
ATOM 656 C CA . ASN A 1 83 ? -33.059 -22.783 60.049 1.00 96.50 83 ASN A CA 1
ATOM 657 C C . ASN A 1 83 ? -33.168 -23.050 58.538 1.00 96.50 83 ASN A C 1
ATOM 659 O O . ASN A 1 83 ? -32.232 -23.587 57.945 1.00 96.50 83 ASN A O 1
ATOM 663 N N . SER A 1 84 ? -34.255 -22.611 57.896 1.00 97.38 84 SER A N 1
ATOM 664 C CA . SER A 1 84 ? -34.427 -22.691 56.440 1.00 97.38 84 SER A CA 1
ATOM 665 C C . SER A 1 84 ? -33.354 -21.891 55.694 1.00 97.38 84 SER A C 1
ATOM 667 O O . SER A 1 84 ? -32.700 -22.407 54.788 1.00 97.38 84 SER A O 1
ATOM 669 N N . THR A 1 85 ? -33.119 -20.643 56.101 1.00 96.06 85 THR A N 1
ATOM 670 C CA . THR A 1 85 ? -32.101 -19.774 55.486 1.00 96.06 85 THR A CA 1
ATOM 671 C C . THR A 1 85 ? -30.683 -20.301 55.703 1.00 96.06 85 THR A C 1
ATOM 673 O O . THR A 1 85 ? -29.873 -20.258 54.780 1.00 96.06 85 THR A O 1
ATOM 676 N N . ARG A 1 86 ? -30.377 -20.875 56.875 1.00 97.44 86 ARG A N 1
ATOM 677 C CA . ARG A 1 86 ? -29.095 -21.562 57.122 1.00 97.44 86 ARG A CA 1
ATOM 678 C C . ARG A 1 86 ? -28.878 -22.745 56.184 1.00 97.44 86 ARG A C 1
ATOM 680 O O . ARG A 1 86 ? -27.779 -22.896 55.656 1.00 97.44 86 ARG A O 1
ATOM 687 N N . LEU A 1 87 ? -29.910 -23.556 55.954 1.00 97.44 87 LEU A N 1
ATOM 688 C CA . LEU A 1 87 ? -29.828 -24.686 55.031 1.00 97.44 87 LEU A CA 1
ATOM 689 C C . LEU A 1 87 ? -29.600 -24.210 53.589 1.00 97.44 87 LEU A C 1
ATOM 691 O O . LEU A 1 87 ? -28.731 -24.735 52.898 1.00 97.44 87 LEU A O 1
ATOM 695 N N . GLN A 1 88 ? -30.327 -23.175 53.156 1.00 97.31 88 GLN A N 1
ATOM 696 C CA . GLN A 1 88 ? -30.142 -22.568 51.835 1.00 97.31 88 GLN A CA 1
ATOM 697 C C . GLN A 1 88 ? -28.731 -22.001 51.658 1.00 97.31 88 GLN A C 1
ATOM 699 O O . GLN A 1 88 ? -28.102 -22.243 50.632 1.00 97.31 88 GLN A O 1
ATOM 704 N N . LEU A 1 89 ? -28.203 -21.295 52.663 1.00 96.62 89 LEU A N 1
ATOM 705 C CA . LEU A 1 89 ? -26.828 -20.797 52.629 1.00 96.62 89 LEU A CA 1
ATOM 706 C C . LEU A 1 89 ? -25.810 -21.934 52.542 1.00 96.62 89 LEU A C 1
ATOM 708 O O . LEU A 1 89 ? -24.863 -21.820 51.771 1.00 96.62 89 LEU A O 1
ATOM 712 N N . SER A 1 90 ? -26.015 -23.031 53.276 1.00 97.31 90 SER A N 1
ATOM 713 C CA . SER A 1 90 ? -25.154 -24.214 53.179 1.00 97.31 90 SER A CA 1
ATOM 714 C C . SER A 1 90 ? -25.161 -24.810 51.769 1.00 97.31 90 SER A C 1
ATOM 716 O O . SER A 1 90 ? -24.105 -25.188 51.272 1.00 97.31 90 SER A O 1
ATOM 718 N N . HIS A 1 91 ? -26.325 -24.869 51.114 1.00 97.56 91 HIS A N 1
ATOM 719 C CA . HIS A 1 91 ? -26.436 -25.371 49.742 1.00 97.56 91 HIS A CA 1
ATOM 720 C C . HIS A 1 91 ? -25.712 -24.453 48.751 1.00 97.56 91 HIS A C 1
ATOM 722 O O . HIS A 1 91 ? -24.893 -24.911 47.966 1.00 97.56 91 HIS A O 1
ATOM 728 N N . VAL A 1 92 ? -25.935 -23.138 48.844 1.00 97.56 92 VAL A N 1
ATOM 729 C CA . VAL A 1 92 ? -25.264 -22.154 47.980 1.00 97.56 92 VAL A CA 1
ATOM 730 C C . VAL A 1 92 ? -23.747 -22.163 48.191 1.00 97.56 92 VAL A C 1
ATOM 732 O O . VAL A 1 92 ? -22.991 -22.018 47.234 1.00 97.56 92 VAL A O 1
ATOM 735 N N . GLN A 1 93 ? -23.277 -22.343 49.428 1.00 97.31 93 GLN A N 1
ATOM 736 C CA . GLN A 1 93 ? -21.849 -22.487 49.720 1.00 97.31 93 GLN A CA 1
ATOM 737 C C . GLN A 1 93 ? -21.254 -23.738 49.070 1.00 97.31 93 GLN A C 1
ATOM 739 O O . GLN A 1 93 ? -20.144 -23.672 48.543 1.00 97.31 93 GLN A O 1
ATOM 744 N N . GLN A 1 94 ? -21.988 -24.851 49.084 1.00 97.94 94 GLN A N 1
ATOM 745 C CA . GLN A 1 94 ? -21.574 -26.074 48.408 1.00 97.94 94 GLN A CA 1
ATOM 746 C C . GLN A 1 94 ? -21.536 -25.887 46.884 1.00 97.94 94 GLN A C 1
ATOM 748 O O . GLN A 1 94 ? -20.500 -26.154 46.278 1.00 97.94 94 GLN A O 1
ATOM 753 N N . ASP A 1 95 ? -22.597 -25.344 46.282 1.00 97.19 95 ASP A N 1
ATOM 754 C CA . ASP A 1 95 ? -22.663 -25.081 44.837 1.00 97.19 95 ASP A CA 1
ATOM 755 C C . ASP A 1 95 ? -21.518 -24.160 44.380 1.00 97.19 95 ASP A C 1
ATOM 757 O O . ASP A 1 95 ? -20.918 -24.352 43.321 1.00 97.19 95 ASP A O 1
ATOM 761 N N . LEU A 1 96 ? -21.174 -23.161 45.200 1.00 97.44 96 LEU A N 1
ATOM 762 C CA . LEU A 1 96 ? -20.061 -22.255 44.934 1.00 97.44 96 LEU A CA 1
ATOM 763 C C . LEU A 1 96 ? -18.706 -22.977 44.981 1.00 97.44 96 LEU A C 1
ATOM 765 O O . LEU A 1 96 ? -17.858 -22.722 44.126 1.00 97.44 96 LEU A O 1
ATOM 769 N N . ALA A 1 97 ? -18.500 -23.883 45.939 1.00 97.25 97 ALA A N 1
ATOM 770 C CA . ALA A 1 97 ? -17.283 -24.689 46.014 1.00 97.25 97 ALA A CA 1
ATOM 771 C C . ALA A 1 97 ? -17.155 -25.643 44.811 1.00 97.25 97 ALA A C 1
ATOM 773 O O . ALA A 1 97 ? -16.074 -25.774 44.234 1.00 97.25 97 ALA A O 1
ATOM 774 N N . GLU A 1 98 ? -18.260 -26.257 44.385 1.00 97.62 98 GLU A N 1
ATOM 775 C CA . GLU A 1 98 ? -18.303 -27.118 43.198 1.00 97.62 98 GLU A CA 1
ATOM 776 C C . GLU A 1 98 ? -17.995 -26.328 41.915 1.00 97.62 98 GLU A C 1
ATOM 778 O O . GLU A 1 98 ? -17.167 -26.751 41.103 1.00 97.62 98 GLU A O 1
ATOM 783 N N . ALA A 1 99 ? -18.578 -25.136 41.759 1.00 96.75 99 ALA A N 1
ATOM 784 C CA . ALA A 1 99 ? -18.307 -24.258 40.623 1.00 96.75 99 ALA A CA 1
ATOM 785 C C . ALA A 1 99 ? -16.844 -23.779 40.578 1.00 96.75 99 ALA A C 1
ATOM 787 O O . ALA A 1 99 ? -16.253 -23.705 39.500 1.00 96.75 99 ALA A O 1
ATOM 788 N N . GLN A 1 100 ? -16.239 -23.484 41.734 1.00 96.69 100 GLN A N 1
ATOM 789 C CA . GLN A 1 100 ? -14.818 -23.130 41.824 1.00 96.69 100 GLN A CA 1
ATOM 790 C C . GLN A 1 100 ? -13.914 -24.280 41.371 1.00 96.69 100 GLN A C 1
ATOM 792 O O . GLN A 1 100 ? -12.962 -24.056 40.622 1.00 96.69 100 GLN A O 1
ATOM 797 N N . LEU A 1 101 ? -14.230 -25.512 41.777 1.00 97.56 101 LEU A N 1
ATOM 798 C CA . LEU A 1 101 ? -13.466 -26.692 41.381 1.00 97.56 101 LEU A CA 1
ATOM 799 C C . LEU A 1 101 ? -13.585 -26.958 39.873 1.00 97.56 101 LEU A C 1
ATOM 801 O O . LEU A 1 101 ? -12.574 -27.200 39.213 1.00 97.56 101 LEU A O 1
ATOM 805 N N . ALA A 1 102 ? -14.790 -26.834 39.308 1.00 96.75 102 ALA A N 1
ATOM 806 C CA . ALA A 1 102 ? -15.006 -26.945 37.866 1.00 96.75 102 ALA A CA 1
ATOM 807 C C . ALA A 1 102 ? -14.249 -25.858 37.082 1.00 96.75 102 ALA A C 1
ATOM 809 O O . ALA A 1 102 ? -13.660 -26.138 36.037 1.00 96.75 102 ALA A O 1
ATOM 810 N N . LEU A 1 103 ? -14.215 -24.623 37.591 1.00 96.69 103 LEU A N 1
ATOM 811 C CA . LEU A 1 103 ? -13.484 -23.530 36.955 1.00 96.69 103 LEU A CA 1
ATOM 812 C C . LEU A 1 103 ? -11.974 -23.802 36.915 1.00 96.69 103 LEU A C 1
ATOM 814 O O . LEU A 1 103 ? -11.365 -23.671 35.853 1.00 96.69 103 LEU A O 1
ATOM 818 N N . GLU A 1 104 ? -11.365 -24.222 38.024 1.00 96.75 104 GLU A N 1
ATOM 819 C CA . GLU A 1 104 ? -9.931 -24.544 38.040 1.00 96.75 104 GLU A CA 1
ATOM 820 C C . GLU A 1 104 ? -9.599 -25.763 37.155 1.00 96.75 104 GLU A C 1
ATOM 822 O O . GLU A 1 104 ? -8.582 -25.760 36.457 1.00 96.75 104 GLU A O 1
ATOM 827 N N . ASP A 1 105 ? -10.483 -26.761 37.065 1.00 97.75 105 ASP A N 1
ATOM 828 C CA . ASP A 1 105 ? -10.335 -27.876 36.116 1.00 97.75 105 ASP A CA 1
ATOM 829 C C . ASP A 1 105 ? -10.387 -27.396 34.650 1.00 97.75 105 ASP A C 1
ATOM 831 O O . ASP A 1 105 ? -9.530 -27.746 33.836 1.00 97.75 105 ASP A O 1
ATOM 835 N N . THR A 1 106 ? -11.322 -26.508 34.294 1.00 97.06 106 THR A N 1
ATOM 836 C CA . THR A 1 106 ? -11.361 -25.942 32.929 1.00 97.06 106 THR A CA 1
ATOM 837 C C . THR A 1 106 ? -10.136 -25.086 32.607 1.00 97.06 106 THR A C 1
ATOM 839 O O . THR A 1 106 ? -9.634 -25.133 31.485 1.00 97.06 106 THR A O 1
ATOM 842 N N . LYS A 1 107 ? -9.616 -24.340 33.587 1.00 97.56 107 LYS A N 1
ATOM 843 C CA . LYS A 1 107 ? -8.424 -23.494 33.458 1.00 97.56 107 LYS A CA 1
ATOM 844 C C . LYS A 1 107 ? -7.144 -24.310 33.291 1.00 97.56 107 LYS A C 1
ATOM 846 O O . LYS A 1 107 ? -6.282 -23.943 32.498 1.00 97.56 107 LYS A O 1
ATOM 851 N N . THR A 1 108 ? -7.012 -25.428 34.001 1.00 96.06 108 THR A N 1
ATOM 852 C CA . THR A 1 108 ? -5.868 -26.339 33.825 1.00 96.06 108 THR A CA 1
ATOM 853 C C . THR A 1 108 ? -5.926 -27.048 32.470 1.00 96.06 108 THR A C 1
ATOM 855 O O . THR A 1 108 ? -4.920 -27.104 31.758 1.00 96.06 108 THR A O 1
ATOM 858 N N . LYS A 1 109 ? -7.110 -27.500 32.040 1.00 97.06 109 LYS A N 1
ATOM 859 C CA . LYS A 1 109 ? -7.319 -28.061 30.695 1.00 97.06 109 LYS A CA 1
ATOM 860 C C . LYS A 1 109 ? -7.009 -27.048 29.595 1.00 97.06 109 LYS A C 1
ATOM 862 O O . LYS A 1 109 ? -6.269 -27.368 28.672 1.00 97.06 109 LYS A O 1
ATOM 867 N N . SER A 1 110 ? -7.492 -25.813 29.702 1.00 95.50 110 SER A N 1
ATOM 868 C CA . SER A 1 110 ? -7.203 -24.791 28.694 1.00 95.50 110 SER A CA 1
ATOM 869 C C . SER A 1 110 ? -5.715 -24.422 28.658 1.00 95.50 110 SER A C 1
ATOM 871 O O . SER A 1 110 ? -5.138 -24.357 27.572 1.00 95.50 110 SER A O 1
ATOM 873 N N . ALA A 1 111 ? -5.054 -24.292 29.813 1.00 97.06 111 ALA A N 1
ATOM 874 C CA . ALA A 1 111 ? -3.612 -24.047 29.886 1.00 97.06 111 ALA A CA 1
ATOM 875 C C . ALA A 1 111 ? -2.793 -25.155 29.203 1.00 97.06 111 ALA A C 1
ATOM 877 O O . ALA A 1 111 ? -1.889 -24.858 28.426 1.00 97.06 111 ALA A O 1
ATOM 878 N N . THR A 1 112 ? -3.134 -26.429 29.426 1.00 96.44 112 THR A N 1
ATOM 879 C CA . THR A 1 112 ? -2.441 -27.549 28.759 1.00 96.44 112 THR A CA 1
ATOM 880 C C . THR A 1 112 ? -2.653 -27.550 27.245 1.00 96.44 112 THR A C 1
ATOM 882 O O . THR A 1 112 ? -1.699 -27.771 26.502 1.00 96.44 112 THR A O 1
ATOM 885 N N . THR A 1 113 ? -3.863 -27.236 26.765 1.00 95.94 113 THR A N 1
ATOM 886 C CA . THR A 1 113 ? -4.119 -27.120 25.318 1.00 95.94 113 THR A CA 1
ATOM 887 C C . THR A 1 113 ? -3.369 -25.954 24.674 1.00 95.94 113 THR A C 1
ATOM 889 O O . THR A 1 113 ? -2.886 -26.095 23.553 1.00 95.94 113 THR A O 1
ATOM 892 N N . LEU A 1 114 ? -3.227 -24.826 25.381 1.00 96.94 114 LEU A N 1
ATOM 893 C CA . LEU A 1 114 ? -2.466 -23.674 24.895 1.00 96.94 114 LEU A CA 1
ATOM 894 C C . LEU A 1 114 ? -0.978 -24.001 24.765 1.00 96.94 114 LEU A C 1
ATOM 896 O O . LEU A 1 114 ? -0.404 -23.727 23.718 1.00 96.94 114 LEU A O 1
ATOM 900 N N . LEU A 1 115 ? -0.384 -24.652 25.770 1.00 95.50 115 LEU A N 1
ATOM 901 C CA . LEU A 1 115 ? 1.021 -25.069 25.716 1.00 95.50 115 LEU A CA 1
ATOM 902 C C . LEU A 1 115 ? 1.289 -26.027 24.545 1.00 95.50 115 LEU A C 1
ATOM 904 O O . LEU A 1 115 ? 2.260 -25.851 23.816 1.00 95.50 115 LEU A O 1
ATOM 908 N N . ALA A 1 116 ? 0.395 -26.991 24.306 1.00 95.88 116 ALA A N 1
ATOM 909 C CA . ALA A 1 116 ? 0.525 -27.904 23.170 1.00 95.88 116 ALA A CA 1
ATOM 910 C C . ALA A 1 116 ? 0.459 -27.173 21.812 1.00 95.88 116 ALA A C 1
ATOM 912 O O . ALA A 1 116 ? 1.229 -27.484 20.904 1.00 95.88 116 ALA A O 1
ATOM 913 N N . ALA A 1 117 ? -0.430 -26.182 21.676 1.00 95.88 117 ALA A N 1
ATOM 914 C CA . ALA A 1 117 ? -0.528 -25.370 20.464 1.00 95.88 117 ALA A CA 1
ATOM 915 C C . ALA A 1 117 ? 0.695 -24.452 20.274 1.00 95.88 117 ALA A C 1
ATOM 917 O O . ALA A 1 117 ? 1.150 -24.244 19.148 1.00 95.88 117 A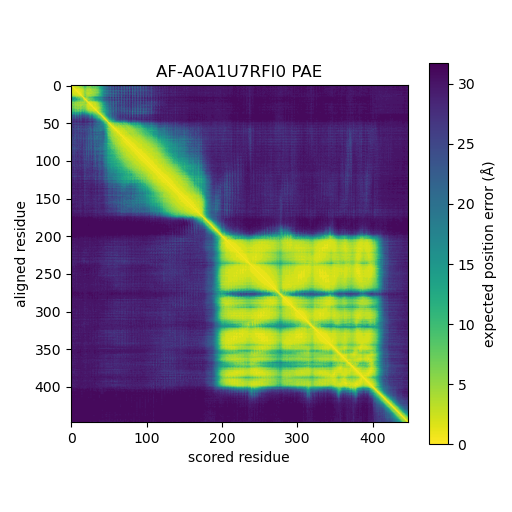LA A O 1
ATOM 918 N N . GLU A 1 118 ? 1.253 -23.910 21.359 1.00 93.75 118 GLU A N 1
ATOM 919 C CA . GLU A 1 118 ? 2.489 -23.123 21.318 1.00 93.75 118 GLU A CA 1
ATOM 920 C C . GLU A 1 118 ? 3.679 -23.966 20.840 1.00 93.75 118 GLU A C 1
ATOM 922 O O . GLU A 1 118 ? 4.417 -23.522 19.953 1.00 93.75 118 GLU A O 1
ATOM 927 N N . ASP A 1 119 ? 3.820 -25.194 21.345 1.00 96.75 119 ASP A N 1
ATOM 928 C CA . ASP A 1 119 ? 4.853 -26.137 20.904 1.00 96.75 119 ASP A CA 1
ATOM 929 C C . ASP A 1 119 ? 4.714 -26.479 19.409 1.00 96.75 119 ASP A C 1
ATOM 931 O O . ASP A 1 119 ? 5.708 -26.471 18.673 1.00 96.75 119 ASP A O 1
ATOM 935 N N . GLU A 1 120 ? 3.488 -26.694 18.919 1.00 97.50 120 GLU A N 1
ATOM 936 C CA . GLU A 1 120 ? 3.218 -26.922 17.493 1.00 97.50 120 GLU A CA 1
ATOM 937 C C . GLU A 1 120 ? 3.630 -25.712 16.639 1.00 97.50 120 GLU A C 1
ATOM 939 O O . GLU A 1 120 ? 4.302 -25.862 15.615 1.00 97.50 120 GLU A O 1
ATOM 944 N N . ILE A 1 121 ? 3.314 -24.488 17.074 1.00 95.19 121 ILE A N 1
ATOM 945 C CA . ILE A 1 121 ? 3.721 -23.261 16.374 1.00 95.19 121 ILE A CA 1
ATOM 946 C C . ILE A 1 121 ? 5.247 -23.144 16.320 1.00 95.19 121 ILE A C 1
ATOM 948 O O . ILE A 1 121 ? 5.805 -22.750 15.288 1.00 95.19 121 ILE A O 1
ATOM 952 N N . VAL A 1 122 ? 5.944 -23.465 17.412 1.00 96.50 122 VAL A N 1
ATOM 953 C CA . VAL A 1 122 ? 7.413 -23.467 17.443 1.00 96.50 122 VAL A CA 1
ATOM 954 C C . VAL A 1 122 ? 7.959 -24.505 16.463 1.00 96.50 122 VAL A C 1
ATOM 956 O O . VAL A 1 122 ? 8.844 -24.183 15.661 1.00 96.50 122 VAL A O 1
ATOM 959 N N . GLN A 1 123 ? 7.390 -25.710 16.442 1.00 97.31 123 GLN A N 1
ATOM 960 C CA . GLN A 1 123 ? 7.779 -26.760 15.508 1.00 97.31 123 GLN A CA 1
ATOM 961 C C . GLN A 1 123 ? 7.567 -26.322 14.050 1.00 97.31 123 GLN A C 1
ATOM 963 O O . GLN A 1 123 ? 8.500 -26.395 13.245 1.00 97.31 123 GLN A O 1
ATOM 968 N N . LEU A 1 124 ? 6.402 -25.762 13.715 1.00 97.06 124 LEU A N 1
ATOM 969 C CA . LEU A 1 124 ? 6.098 -25.254 12.374 1.00 97.06 124 LEU A CA 1
ATOM 970 C C . LEU A 1 124 ? 7.042 -24.117 11.960 1.00 97.06 124 LEU A C 1
ATOM 972 O O . LEU A 1 124 ? 7.526 -24.099 10.827 1.00 97.06 124 LEU A O 1
ATOM 976 N N . LYS A 1 125 ? 7.390 -23.204 12.876 1.00 96.75 125 LYS A N 1
ATOM 977 C CA . LYS A 1 125 ? 8.380 -22.143 12.614 1.00 96.75 125 LYS A CA 1
ATOM 978 C C . LYS A 1 125 ? 9.766 -22.707 12.303 1.00 96.75 125 LYS A C 1
ATOM 980 O O . LYS A 1 125 ? 10.444 -22.189 11.414 1.00 96.75 125 LYS A O 1
ATOM 985 N N . THR A 1 126 ? 10.207 -23.748 13.009 1.00 96.88 126 THR A N 1
ATOM 986 C CA . THR A 1 126 ? 11.507 -24.381 12.720 1.00 96.88 126 THR A CA 1
ATOM 987 C C . THR A 1 126 ? 11.501 -25.106 11.373 1.00 96.88 126 THR A C 1
ATOM 989 O O . THR A 1 126 ? 12.444 -24.945 10.596 1.00 96.88 126 THR A O 1
ATOM 992 N N . ALA A 1 127 ? 10.415 -25.811 11.040 1.00 97.00 127 ALA A N 1
ATOM 993 C CA . ALA A 1 127 ? 10.241 -26.459 9.742 1.00 97.00 127 ALA A CA 1
ATOM 994 C C . ALA A 1 127 ? 10.215 -25.441 8.587 1.00 97.00 127 ALA A C 1
ATOM 996 O O . ALA A 1 127 ? 10.859 -25.658 7.559 1.00 97.00 127 ALA A O 1
ATOM 997 N N . LEU A 1 128 ? 9.548 -24.297 8.779 1.00 97.25 128 LEU A N 1
ATOM 998 C CA . LEU A 1 128 ? 9.509 -23.207 7.803 1.00 97.25 128 LEU A CA 1
ATOM 999 C C . LEU A 1 128 ? 10.911 -22.648 7.525 1.00 97.25 128 LEU A C 1
ATOM 1001 O O . LEU A 1 128 ? 11.305 -22.547 6.365 1.00 97.25 128 LEU A O 1
ATOM 1005 N N . LYS A 1 129 ? 11.696 -22.358 8.573 1.00 96.94 129 LYS A N 1
ATOM 1006 C CA . LYS A 1 129 ? 13.090 -21.898 8.423 1.00 96.94 129 LYS A CA 1
ATOM 1007 C C . LYS A 1 129 ? 13.957 -22.922 7.687 1.00 96.94 129 LYS A C 1
ATOM 1009 O O . LYS A 1 129 ? 14.749 -22.552 6.824 1.00 96.94 129 LYS A O 1
ATOM 1014 N N . ALA A 1 130 ? 13.792 -24.210 7.992 1.00 96.38 130 ALA A N 1
ATOM 1015 C CA . ALA A 1 130 ? 14.508 -25.276 7.295 1.00 96.38 130 ALA A CA 1
ATOM 1016 C C . ALA A 1 130 ? 14.115 -25.362 5.808 1.00 96.38 130 ALA A C 1
ATOM 1018 O O . ALA A 1 130 ? 14.973 -25.602 4.958 1.00 96.38 130 ALA A O 1
ATOM 1019 N N . SER A 1 131 ? 12.838 -25.145 5.477 1.00 95.94 131 SER A N 1
ATOM 1020 C CA . SER A 1 131 ? 12.363 -25.091 4.090 1.00 95.94 131 SER A CA 1
ATOM 1021 C C . SER A 1 131 ? 12.921 -23.882 3.336 1.00 95.94 131 SER A C 1
ATOM 1023 O O . SER A 1 131 ? 13.402 -24.037 2.217 1.00 95.94 131 SER A O 1
ATOM 1025 N N . GLN A 1 132 ? 12.931 -22.702 3.960 1.00 95.56 132 GLN A N 1
ATOM 1026 C CA . GLN A 1 132 ? 13.506 -21.485 3.375 1.00 95.56 132 GLN A CA 1
ATOM 1027 C C . GLN A 1 132 ? 15.002 -21.650 3.077 1.00 95.56 132 GLN A C 1
ATOM 1029 O O . GLN A 1 132 ? 15.456 -21.327 1.983 1.00 95.56 132 GLN A O 1
ATOM 1034 N N . ALA A 1 133 ? 15.766 -22.252 3.995 1.00 95.31 133 ALA A N 1
ATOM 1035 C CA . ALA A 1 133 ? 17.182 -22.541 3.758 1.00 95.31 133 ALA A CA 1
ATOM 1036 C C . ALA A 1 133 ? 17.400 -23.485 2.556 1.00 95.31 133 ALA A C 1
ATOM 1038 O O . ALA A 1 133 ? 18.351 -23.318 1.787 1.00 95.31 133 ALA A O 1
ATOM 1039 N N . LYS A 1 134 ? 16.506 -24.466 2.358 1.00 95.62 134 LYS A N 1
ATOM 1040 C CA . LYS A 1 134 ? 16.537 -25.343 1.176 1.00 95.62 134 LYS A CA 1
ATOM 1041 C C . LYS A 1 134 ? 16.238 -24.570 -0.106 1.00 95.62 134 LYS A C 1
ATOM 1043 O O . LYS A 1 134 ? 16.957 -24.752 -1.086 1.00 95.62 134 LYS A O 1
ATOM 1048 N N . GLU A 1 135 ? 15.237 -23.697 -0.098 1.00 95.31 135 GLU A N 1
ATOM 1049 C CA . GLU A 1 135 ? 14.891 -22.848 -1.242 1.00 95.31 135 GLU A CA 1
ATOM 1050 C C . GLU A 1 135 ? 16.052 -21.925 -1.640 1.00 95.31 135 GLU A C 1
ATOM 1052 O O . GLU A 1 135 ? 16.448 -21.898 -2.805 1.00 95.31 135 GLU A O 1
ATOM 1057 N N . GLU A 1 136 ? 16.695 -21.265 -0.675 1.00 95.00 136 GLU A N 1
ATOM 1058 C CA . GLU A 1 136 ? 17.885 -20.448 -0.938 1.00 95.00 136 GLU A CA 1
ATOM 1059 C C . GLU A 1 136 ? 19.029 -21.259 -1.558 1.00 95.00 136 GLU A C 1
ATOM 1061 O O . GLU A 1 136 ? 19.738 -20.775 -2.444 1.00 95.00 136 GLU A O 1
ATOM 1066 N N . SER A 1 137 ? 19.238 -22.497 -1.101 1.00 94.19 137 SER A N 1
ATOM 1067 C CA . SER A 1 137 ? 20.256 -23.379 -1.680 1.00 94.19 137 SER A CA 1
ATOM 1068 C C . SER A 1 137 ? 19.917 -23.778 -3.122 1.00 94.19 137 SER A C 1
ATOM 1070 O O . SER A 1 137 ? 20.804 -23.828 -3.977 1.00 94.19 137 SER A O 1
ATOM 1072 N N . ALA A 1 138 ? 18.631 -23.988 -3.421 1.00 95.38 138 ALA A N 1
ATOM 1073 C CA . ALA A 1 138 ? 18.154 -24.299 -4.762 1.00 95.38 138 ALA A CA 1
ATOM 1074 C C . ALA A 1 138 ? 18.315 -23.101 -5.708 1.00 95.38 138 ALA A C 1
ATOM 1076 O O . ALA A 1 138 ? 18.789 -23.277 -6.829 1.00 95.38 138 ALA A O 1
ATOM 1077 N N . LEU A 1 139 ? 18.023 -21.881 -5.244 1.00 94.50 139 LEU A N 1
ATOM 1078 C CA . LEU A 1 139 ? 18.245 -20.651 -6.011 1.00 94.50 139 LEU A CA 1
ATOM 1079 C C . LEU A 1 139 ? 19.728 -20.437 -6.341 1.00 94.50 139 LEU A C 1
ATOM 1081 O O . LEU A 1 139 ? 20.065 -20.105 -7.477 1.00 94.50 139 LEU A O 1
ATOM 1085 N N . ARG A 1 140 ? 20.634 -20.699 -5.389 1.00 94.62 140 ARG A N 1
ATOM 1086 C CA . ARG A 1 140 ? 22.086 -20.665 -5.652 1.00 94.62 140 ARG A CA 1
ATOM 1087 C C . ARG A 1 140 ? 22.490 -21.685 -6.719 1.00 94.62 140 ARG A C 1
ATOM 1089 O O . ARG A 1 140 ? 23.289 -21.365 -7.596 1.00 94.62 140 ARG A O 1
ATOM 1096 N N . ASN A 1 141 ? 21.930 -22.894 -6.673 1.00 94.50 141 ASN A N 1
ATOM 1097 C CA . ASN A 1 141 ? 22.184 -23.915 -7.690 1.00 94.50 141 ASN A CA 1
ATOM 1098 C C . ASN A 1 141 ? 21.640 -23.508 -9.066 1.00 94.50 141 ASN A C 1
ATOM 1100 O O . ASN A 1 141 ? 22.318 -23.725 -10.068 1.00 94.50 141 ASN A O 1
ATOM 1104 N N . LEU A 1 142 ? 20.465 -22.876 -9.121 1.00 94.62 142 LEU A N 1
ATOM 1105 C CA . LEU A 1 142 ? 19.891 -22.355 -10.361 1.00 94.62 142 LEU A CA 1
ATOM 1106 C C . LEU A 1 142 ? 20.781 -21.272 -10.986 1.00 94.62 142 LEU A C 1
ATOM 1108 O O . LEU A 1 142 ? 21.009 -21.297 -12.192 1.00 94.62 142 LEU A O 1
ATOM 1112 N N . GLY A 1 143 ? 21.346 -20.377 -10.168 1.00 93.75 143 GLY A N 1
ATOM 1113 C CA . GLY A 1 143 ? 22.330 -19.392 -10.626 1.00 93.75 143 GLY A CA 1
ATOM 1114 C C . GLY A 1 143 ? 23.531 -20.049 -11.314 1.00 93.75 143 GLY A C 1
ATOM 1115 O O . GLY A 1 143 ? 23.871 -19.688 -12.435 1.00 93.75 143 GLY A O 1
ATOM 1116 N N . ARG A 1 144 ? 24.094 -21.102 -10.705 1.00 95.31 144 ARG A N 1
ATOM 1117 C CA . ARG A 1 144 ? 25.209 -21.865 -11.299 1.00 95.31 144 ARG A CA 1
ATOM 1118 C C . ARG A 1 144 ? 24.835 -22.532 -12.624 1.00 95.31 144 ARG A C 1
ATOM 1120 O O . ARG A 1 144 ? 25.663 -22.592 -13.526 1.00 95.31 144 ARG A O 1
ATOM 1127 N N . LEU A 1 145 ? 23.613 -23.054 -12.748 1.00 94.06 145 LEU A N 1
ATOM 1128 C CA . LEU A 1 145 ? 23.133 -23.637 -14.006 1.00 94.06 145 LEU A CA 1
ATOM 1129 C C . LEU A 1 145 ? 23.004 -22.583 -15.108 1.00 94.06 145 LEU A C 1
ATOM 1131 O O . LEU A 1 145 ? 23.402 -22.853 -16.237 1.00 94.06 145 LEU A O 1
ATOM 1135 N N . ASN A 1 146 ? 22.518 -21.388 -14.773 1.00 94.62 146 ASN A N 1
ATOM 1136 C CA . ASN A 1 146 ? 22.426 -20.277 -15.716 1.00 94.62 146 ASN A CA 1
ATOM 1137 C C . ASN A 1 146 ? 23.818 -19.839 -16.214 1.00 94.62 1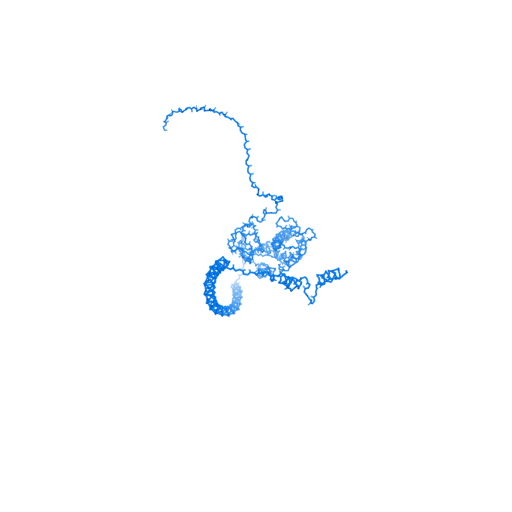46 ASN A C 1
ATOM 1139 O O . ASN A 1 146 ? 23.998 -19.582 -17.401 1.00 94.62 146 ASN A O 1
ATOM 1143 N N . ASP A 1 147 ? 24.831 -19.836 -15.341 1.00 96.31 147 ASP A N 1
ATOM 1144 C CA . ASP A 1 147 ? 26.218 -19.563 -15.745 1.00 96.31 147 ASP A CA 1
ATOM 1145 C C . ASP A 1 147 ? 26.738 -20.619 -16.737 1.00 96.31 147 ASP A C 1
ATOM 1147 O O . ASP A 1 147 ? 27.377 -20.282 -17.738 1.00 96.31 147 ASP A O 1
ATOM 1151 N N . TYR A 1 148 ? 26.437 -21.903 -16.502 1.00 96.81 148 TYR A N 1
ATOM 1152 C CA . TYR A 1 148 ? 26.783 -22.972 -17.445 1.00 96.81 148 TYR A CA 1
ATOM 1153 C C . TYR A 1 148 ? 26.033 -22.836 -18.773 1.00 96.81 148 TYR A C 1
ATOM 1155 O O . TYR A 1 148 ? 26.621 -23.054 -19.831 1.00 96.81 148 TYR A O 1
ATOM 1163 N N . GLU A 1 149 ? 24.760 -22.449 -18.746 1.00 96.25 149 GLU A N 1
ATOM 1164 C CA . GLU A 1 149 ? 23.970 -22.207 -19.954 1.00 96.25 149 GLU A CA 1
ATOM 1165 C C . GLU A 1 149 ? 24.548 -21.054 -20.786 1.00 96.25 149 GLU A C 1
ATOM 1167 O O . GLU A 1 149 ? 24.722 -21.191 -22.001 1.00 96.25 149 GLU A O 1
ATOM 1172 N N . GLN A 1 150 ? 24.957 -19.961 -20.135 1.00 96.62 150 GLN A N 1
ATOM 1173 C CA . GLN A 1 150 ? 25.644 -18.845 -20.787 1.00 96.62 150 GLN A CA 1
ATOM 1174 C C . GLN A 1 150 ? 26.976 -19.278 -21.407 1.00 96.62 150 GLN A C 1
ATOM 1176 O O . GLN A 1 150 ? 27.252 -18.940 -22.558 1.00 96.62 150 GLN A O 1
ATOM 1181 N N . GLN A 1 151 ? 27.784 -20.067 -20.692 1.00 97.12 151 GLN A N 1
ATOM 1182 C CA . GLN A 1 151 ? 29.034 -20.609 -21.236 1.00 97.12 151 GLN A CA 1
ATOM 1183 C C . GLN A 1 151 ? 28.788 -21.489 -22.463 1.00 97.12 151 GLN A C 1
ATOM 1185 O O . GLN A 1 151 ? 29.489 -21.359 -23.466 1.00 97.12 151 GLN A O 1
ATOM 1190 N N . ILE A 1 152 ? 27.772 -22.355 -22.419 1.00 97.00 152 ILE A N 1
ATOM 1191 C CA . ILE A 1 152 ? 27.386 -23.187 -23.562 1.00 97.00 152 ILE A CA 1
ATOM 1192 C C . ILE A 1 152 ? 26.993 -22.310 -24.753 1.00 97.00 152 ILE A C 1
ATOM 1194 O O . ILE A 1 152 ? 27.374 -22.619 -25.883 1.00 97.00 152 ILE A O 1
ATOM 1198 N N . GLN A 1 153 ? 26.252 -21.224 -24.527 1.00 96.56 153 GLN A N 1
ATOM 1199 C CA . GLN A 1 153 ? 25.847 -20.325 -25.602 1.00 96.56 153 GLN A CA 1
ATOM 1200 C C . GLN A 1 153 ? 27.044 -19.596 -26.224 1.00 96.56 153 GLN A C 1
ATOM 1202 O O . GLN A 1 153 ? 27.166 -19.574 -27.446 1.00 96.56 153 GLN A O 1
ATOM 1207 N N . ILE A 1 154 ? 27.974 -19.098 -25.404 1.00 96.75 154 ILE A N 1
ATOM 1208 C CA . ILE A 1 154 ? 29.214 -18.465 -25.878 1.00 96.75 154 ILE A CA 1
ATOM 1209 C C . ILE A 1 154 ? 30.029 -19.442 -26.733 1.00 96.75 154 ILE A C 1
ATOM 1211 O O . ILE A 1 154 ? 30.450 -19.096 -27.836 1.00 96.75 154 ILE A O 1
ATOM 1215 N N . LEU A 1 155 ? 30.209 -20.681 -26.266 1.00 97.38 155 LEU A N 1
ATOM 1216 C CA . LEU A 1 155 ? 30.940 -21.707 -27.015 1.00 97.38 155 LEU A CA 1
ATOM 1217 C C . LEU A 1 155 ? 30.247 -22.060 -28.339 1.00 97.38 155 LEU A C 1
ATOM 1219 O O . LEU A 1 155 ? 30.918 -22.277 -29.347 1.00 97.38 155 LEU A O 1
ATOM 1223 N N . LYS A 1 156 ? 28.909 -22.100 -28.372 1.00 96.75 156 LYS A N 1
ATOM 1224 C CA . LYS A 1 156 ? 28.151 -22.302 -29.619 1.00 96.75 156 LYS A CA 1
ATOM 1225 C C . LYS A 1 156 ? 28.385 -21.166 -30.612 1.00 96.75 156 LYS A C 1
ATOM 1227 O O . LYS A 1 156 ? 28.602 -21.440 -31.794 1.00 96.75 156 LYS A O 1
ATOM 1232 N N . ASP A 1 157 ? 28.366 -19.922 -30.143 1.00 96.50 157 ASP A N 1
ATOM 1233 C CA . ASP A 1 157 ? 28.603 -18.746 -30.981 1.00 96.50 157 ASP A CA 1
ATOM 1234 C C . ASP A 1 157 ? 30.043 -18.741 -31.522 1.00 96.50 157 ASP A C 1
ATOM 1236 O O . ASP A 1 157 ? 30.268 -18.489 -32.708 1.00 96.50 157 ASP A O 1
ATOM 1240 N N . GLU A 1 158 ? 31.020 -19.116 -30.694 1.00 97.06 158 GLU A N 1
ATOM 1241 C CA . GLU A 1 158 ? 32.417 -19.269 -31.105 1.00 97.06 158 GLU A CA 1
ATOM 1242 C C . GLU A 1 158 ? 32.585 -20.360 -32.176 1.00 97.06 158 GLU A C 1
ATOM 1244 O O . GLU A 1 158 ? 33.206 -20.117 -33.215 1.00 97.06 158 GLU A O 1
ATOM 1249 N N . ILE A 1 159 ? 31.966 -21.534 -31.993 1.00 96.06 159 ILE A N 1
ATOM 1250 C CA . ILE A 1 159 ? 31.961 -22.609 -32.999 1.00 96.06 159 ILE A CA 1
ATOM 1251 C C . ILE A 1 159 ? 31.340 -22.123 -34.314 1.00 96.06 159 ILE A C 1
ATOM 1253 O O . ILE A 1 159 ? 31.865 -22.429 -35.389 1.00 96.06 159 ILE A O 1
ATOM 1257 N N . ALA A 1 160 ? 30.251 -21.352 -34.258 1.00 96.12 160 ALA A N 1
ATOM 1258 C CA . ALA A 1 160 ? 29.608 -20.804 -35.449 1.00 96.12 160 ALA A CA 1
ATOM 1259 C C . ALA A 1 160 ? 30.532 -19.829 -36.202 1.00 96.12 160 ALA A C 1
ATOM 1261 O O . ALA A 1 160 ? 30.659 -19.920 -37.429 1.00 96.12 160 ALA A O 1
ATOM 1262 N N . ILE A 1 161 ? 31.231 -18.943 -35.483 1.00 96.06 161 ILE A N 1
ATOM 1263 C CA . ILE A 1 161 ? 32.206 -18.004 -36.060 1.00 96.06 161 ILE A CA 1
ATOM 1264 C C . ILE A 1 161 ? 33.378 -18.759 -36.694 1.00 96.06 161 ILE A C 1
ATOM 1266 O O . ILE A 1 161 ? 33.717 -18.509 -37.855 1.00 96.06 161 ILE A O 1
ATOM 1270 N N . LEU A 1 162 ? 33.974 -19.708 -35.969 1.00 94.88 162 LEU A N 1
ATOM 1271 C CA . LEU A 1 162 ? 35.074 -20.535 -36.472 1.00 94.88 162 LEU A CA 1
ATOM 1272 C C . LEU A 1 162 ? 34.643 -21.349 -37.700 1.00 94.88 162 LEU A C 1
ATOM 1274 O O . LEU A 1 162 ? 35.387 -21.449 -38.679 1.00 94.88 162 LEU A O 1
ATOM 1278 N N . GLY A 1 163 ? 33.416 -21.876 -37.700 1.00 95.25 163 GLY A N 1
ATOM 1279 C CA . GLY A 1 163 ? 32.815 -22.563 -38.843 1.00 95.25 163 GLY A CA 1
ATOM 1280 C C . GLY A 1 163 ? 32.679 -21.660 -40.073 1.00 95.25 163 GLY A C 1
ATOM 1281 O O . GLY A 1 163 ? 33.055 -22.058 -41.181 1.00 95.25 163 GLY A O 1
ATOM 1282 N N . ALA A 1 164 ? 32.221 -20.420 -39.888 1.00 92.19 164 ALA A N 1
ATOM 1283 C CA . ALA A 1 164 ? 32.132 -19.433 -40.963 1.00 92.19 164 ALA A CA 1
ATOM 1284 C C . ALA A 1 164 ? 33.519 -19.066 -41.522 1.00 92.19 164 ALA A C 1
ATOM 1286 O O . ALA A 1 164 ? 33.709 -19.043 -42.740 1.00 92.19 164 ALA A O 1
ATOM 1287 N N . GLN A 1 165 ? 34.512 -18.848 -40.655 1.00 92.62 165 GLN A N 1
ATOM 1288 C CA . GLN A 1 165 ? 35.892 -18.570 -41.068 1.00 92.62 165 GLN A CA 1
ATOM 1289 C C . GLN A 1 165 ? 36.500 -19.738 -41.852 1.00 92.62 165 GLN A C 1
ATOM 1291 O O . GLN A 1 165 ? 37.093 -19.524 -42.913 1.00 92.62 165 GLN A O 1
ATOM 1296 N N . LYS A 1 166 ? 36.300 -20.978 -41.385 1.00 91.88 166 LYS A N 1
ATOM 1297 C CA . LYS A 1 166 ? 36.732 -22.192 -42.091 1.00 91.88 166 LYS A CA 1
ATOM 1298 C C . LYS A 1 166 ? 36.112 -22.274 -43.486 1.00 91.88 166 LYS A C 1
ATOM 1300 O O . LYS A 1 166 ? 36.833 -22.524 -44.450 1.00 91.88 166 LYS A O 1
ATOM 1305 N N . SER A 1 167 ? 34.812 -22.002 -43.610 1.00 90.06 167 SER A N 1
ATOM 1306 C CA . SER A 1 167 ? 34.110 -21.968 -44.900 1.00 90.06 167 SER A CA 1
ATOM 1307 C C . SER A 1 167 ? 34.688 -20.907 -45.847 1.00 90.06 167 SER A C 1
ATOM 1309 O O . SER A 1 167 ? 34.982 -21.197 -47.009 1.00 90.06 167 SER A O 1
ATOM 1311 N N . VAL A 1 168 ? 34.958 -19.694 -45.350 1.00 88.50 168 VAL A N 1
ATOM 1312 C CA . VAL A 1 168 ? 35.592 -18.626 -46.142 1.00 88.50 168 VAL A CA 1
ATOM 1313 C C . VAL A 1 168 ? 36.984 -19.043 -46.616 1.00 88.50 168 VAL A C 1
ATOM 1315 O O . VAL A 1 168 ? 37.288 -18.901 -47.802 1.00 88.50 168 VAL A O 1
ATOM 1318 N N . LEU A 1 169 ? 37.822 -19.593 -45.738 1.00 88.50 169 LEU A N 1
ATOM 1319 C CA . LEU A 1 169 ? 39.159 -20.069 -46.107 1.00 88.50 169 LEU A CA 1
ATOM 1320 C C . LEU A 1 169 ? 39.094 -21.196 -47.147 1.00 88.50 169 LEU A C 1
ATOM 1322 O O . LEU A 1 169 ? 39.824 -21.160 -48.139 1.00 88.50 169 LEU A O 1
ATOM 1326 N N . GLN A 1 170 ? 38.168 -22.139 -46.980 1.00 87.38 170 GLN A N 1
ATOM 1327 C CA . GLN A 1 170 ? 37.941 -23.229 -47.926 1.00 87.38 170 GLN A CA 1
ATOM 1328 C C . GLN A 1 170 ? 37.444 -22.711 -49.288 1.00 87.38 170 GLN A C 1
ATOM 1330 O O . GLN A 1 170 ? 37.914 -23.170 -50.328 1.00 87.38 170 GLN A O 1
ATOM 1335 N N . SER A 1 171 ? 36.579 -21.691 -49.306 1.00 79.44 171 SER A N 1
ATOM 1336 C CA . SER A 1 171 ? 36.117 -21.039 -50.541 1.00 79.44 171 SER A CA 1
ATOM 1337 C C . SER A 1 171 ? 37.238 -20.289 -51.276 1.00 79.44 171 SER A C 1
ATOM 1339 O O . SER A 1 171 ? 37.298 -20.307 -52.505 1.00 79.44 171 SER A O 1
ATOM 1341 N N . ARG A 1 172 ? 38.171 -19.668 -50.539 1.00 79.31 172 ARG A N 1
ATOM 1342 C CA . ARG A 1 172 ? 39.349 -18.996 -51.112 1.00 79.31 172 ARG A CA 1
ATOM 1343 C C . ARG A 1 172 ? 40.331 -19.998 -51.710 1.00 79.31 172 ARG A C 1
ATOM 1345 O O . ARG A 1 172 ? 40.881 -19.725 -52.771 1.00 79.31 172 ARG A O 1
ATOM 1352 N N . LEU A 1 173 ? 40.499 -21.155 -51.068 1.00 74.62 173 LEU A N 1
ATOM 1353 C CA . LEU A 1 173 ? 41.315 -22.256 -51.581 1.00 74.62 173 LEU A CA 1
ATOM 1354 C C . LEU A 1 173 ? 40.689 -22.910 -52.825 1.00 74.62 173 LEU A C 1
ATOM 1356 O O . LEU A 1 173 ? 41.404 -23.286 -53.748 1.00 74.62 173 LEU A O 1
ATOM 1360 N N . ALA A 1 174 ? 39.356 -22.993 -52.890 1.00 69.31 174 ALA A N 1
ATOM 1361 C CA . ALA A 1 174 ? 38.643 -23.451 -54.083 1.00 69.31 174 ALA A CA 1
ATOM 1362 C C . ALA A 1 174 ? 38.736 -22.449 -55.252 1.00 69.31 174 ALA A C 1
ATOM 1364 O O . ALA A 1 174 ? 38.744 -22.854 -56.410 1.00 69.31 174 ALA A O 1
ATOM 1365 N N . ARG A 1 175 ? 38.845 -21.143 -54.961 1.00 59.00 175 ARG A N 1
ATOM 1366 C CA . ARG A 1 175 ? 38.947 -20.066 -55.963 1.00 59.00 175 ARG A CA 1
ATOM 1367 C C . ARG A 1 175 ? 40.377 -19.823 -56.474 1.00 59.00 175 ARG A C 1
ATOM 1369 O O . ARG A 1 175 ? 40.538 -19.164 -57.493 1.00 59.00 175 ARG A O 1
ATOM 1376 N N . SER A 1 176 ? 41.413 -20.339 -55.805 1.00 51.66 176 SER A N 1
ATOM 1377 C CA . SER A 1 176 ? 42.819 -20.175 -56.220 1.00 51.66 176 SER A CA 1
ATOM 1378 C C . SER A 1 176 ? 43.319 -21.227 -57.220 1.00 51.66 176 SER A C 1
ATOM 1380 O O . SER A 1 176 ? 44.469 -21.155 -57.652 1.00 51.66 176 SER A O 1
ATOM 1382 N N . ARG A 1 177 ? 42.472 -22.177 -57.644 1.00 46.28 177 ARG A N 1
ATOM 1383 C CA . ARG A 1 177 ? 42.751 -23.066 -58.780 1.00 46.28 177 ARG A CA 1
ATOM 1384 C C . ARG A 1 177 ? 41.940 -22.625 -60.008 1.00 46.28 177 ARG A C 1
ATOM 1386 O O . ARG A 1 177 ? 40.749 -22.906 -60.085 1.00 46.28 177 ARG A O 1
ATOM 1393 N N . SER A 1 178 ? 42.652 -21.995 -60.952 1.00 37.97 178 SER A N 1
ATOM 1394 C CA . SER A 1 178 ? 42.343 -21.793 -62.390 1.00 37.97 178 SER A CA 1
ATOM 1395 C C . SER A 1 178 ? 41.927 -20.374 -62.855 1.00 37.97 178 SER A C 1
ATOM 1397 O O . SER A 1 178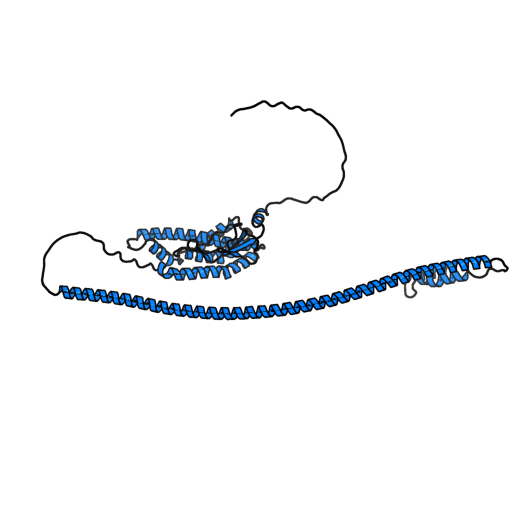 ? 41.328 -19.627 -62.082 1.00 37.97 178 SER A O 1
ATOM 1399 N N . PRO A 1 179 ? 42.291 -19.970 -64.101 1.00 42.97 179 PRO A N 1
ATOM 1400 C CA . PRO A 1 179 ? 42.530 -18.572 -64.474 1.00 42.97 179 PRO A CA 1
ATOM 1401 C C . PRO A 1 179 ? 41.406 -17.899 -65.292 1.00 42.97 179 PRO A C 1
ATOM 1403 O O . PRO A 1 179 ? 40.903 -18.481 -66.243 1.00 42.97 179 PRO A O 1
ATOM 1406 N N . SER A 1 180 ? 41.150 -16.627 -64.949 1.00 30.56 180 SER A N 1
ATOM 1407 C CA . SER A 1 180 ? 40.807 -15.457 -65.801 1.00 30.56 180 SER A CA 1
ATOM 1408 C C . SER A 1 180 ? 39.586 -15.534 -66.775 1.00 30.56 180 SER A C 1
ATOM 1410 O O . SER A 1 180 ? 38.921 -16.555 -66.863 1.00 30.56 180 SER A O 1
ATOM 1412 N N . PRO A 1 181 ? 39.135 -14.417 -67.398 1.00 64.12 181 PRO A N 1
ATOM 1413 C CA . PRO A 1 181 ? 37.859 -13.786 -67.024 1.00 64.12 181 PRO A CA 1
ATOM 1414 C C . PRO A 1 181 ? 36.908 -13.558 -68.223 1.00 64.12 181 PRO A C 1
ATOM 1416 O O . PRO A 1 181 ? 37.349 -13.601 -69.362 1.00 64.12 181 PRO A O 1
ATOM 1419 N N . THR A 1 182 ? 35.626 -13.222 -68.003 1.00 33.38 182 THR A N 1
ATOM 1420 C CA . THR A 1 182 ? 34.912 -12.107 -68.689 1.00 33.38 182 THR A CA 1
ATOM 1421 C C . THR A 1 182 ? 33.407 -12.036 -68.381 1.00 33.38 182 THR A C 1
ATOM 1423 O O . THR A 1 182 ? 32.724 -13.045 -68.291 1.00 33.38 182 THR A O 1
ATOM 1426 N N . ARG A 1 183 ? 32.950 -10.777 -68.245 1.00 34.31 183 ARG A N 1
ATOM 1427 C CA . ARG A 1 183 ? 31.653 -10.145 -68.595 1.00 34.31 183 ARG A CA 1
ATOM 1428 C C . ARG A 1 183 ? 30.364 -10.980 -68.531 1.00 34.31 183 ARG A C 1
ATOM 1430 O O . ARG A 1 183 ? 30.206 -11.895 -69.313 1.00 34.31 183 ARG A O 1
ATOM 1437 N N . THR A 1 184 ? 29.383 -10.494 -67.761 1.00 33.66 184 THR A N 1
ATOM 1438 C CA . THR A 1 184 ? 28.132 -9.808 -68.203 1.00 33.66 184 THR A CA 1
ATOM 1439 C C . THR A 1 184 ? 27.155 -9.759 -67.016 1.00 33.66 184 THR A C 1
ATOM 1441 O O . THR A 1 184 ? 26.969 -10.748 -66.326 1.00 33.66 184 THR A O 1
ATOM 1444 N N . GLN A 1 185 ? 26.717 -8.570 -66.595 1.00 36.75 185 GLN A N 1
ATOM 1445 C CA . GLN A 1 185 ? 25.360 -8.049 -66.832 1.00 36.75 185 GLN A CA 1
ATOM 1446 C C . GLN A 1 185 ? 24.244 -8.808 -66.082 1.00 36.75 185 GLN A C 1
ATOM 1448 O O . GLN A 1 185 ? 23.820 -9.877 -66.495 1.00 36.75 185 GLN A O 1
ATOM 1453 N N . SER A 1 186 ? 23.725 -8.206 -65.008 1.00 32.81 186 SER A N 1
ATOM 1454 C CA . SER A 1 186 ? 22.283 -8.015 -64.754 1.00 32.81 186 SER A CA 1
ATOM 1455 C C . SER A 1 186 ? 22.073 -7.480 -63.333 1.00 32.81 186 SER A C 1
ATOM 1457 O O . SER A 1 186 ? 22.482 -8.067 -62.336 1.00 32.81 186 SER A O 1
ATOM 1459 N N . ARG A 1 187 ? 21.462 -6.295 -63.254 1.00 48.19 187 ARG A N 1
ATOM 1460 C CA . ARG A 1 187 ? 20.898 -5.738 -62.025 1.00 48.19 187 ARG A CA 1
ATOM 1461 C C . ARG A 1 187 ? 19.580 -6.457 -61.751 1.00 48.19 187 ARG A C 1
ATOM 1463 O O . ARG A 1 187 ? 18.684 -6.417 -62.587 1.00 48.19 187 ARG A O 1
ATOM 1470 N N . SER A 1 188 ? 19.446 -7.040 -60.570 1.00 35.94 188 SER A N 1
ATOM 1471 C CA . SER A 1 188 ? 18.173 -7.312 -59.895 1.00 35.94 188 SER A CA 1
ATOM 1472 C C . SER A 1 188 ? 18.464 -7.360 -58.390 1.00 35.94 188 SER A C 1
ATOM 1474 O O . SER A 1 188 ? 19.402 -8.056 -57.998 1.00 35.94 188 SER A O 1
ATOM 1476 N N . PRO A 1 189 ? 17.762 -6.586 -57.543 1.00 47.62 189 PRO A N 1
ATOM 1477 C CA . PRO A 1 189 ? 18.015 -6.565 -56.110 1.00 47.62 189 PRO A CA 1
ATOM 1478 C C . PRO A 1 189 ? 17.154 -7.629 -55.419 1.00 47.62 189 PRO A C 1
ATOM 1480 O O . PRO A 1 189 ? 15.930 -7.533 -55.416 1.00 47.62 189 PRO A O 1
ATOM 1483 N N . SER A 1 190 ? 17.799 -8.625 -54.814 1.00 40.53 190 SER A N 1
ATOM 1484 C CA . SER A 1 190 ? 17.158 -9.583 -53.903 1.00 40.53 190 SER A CA 1
ATOM 1485 C C . SER A 1 190 ? 17.654 -9.335 -52.473 1.00 40.53 190 SER A C 1
ATOM 1487 O O . SER A 1 190 ? 18.797 -8.904 -52.298 1.00 40.53 190 SER A O 1
ATOM 1489 N N . PRO A 1 191 ? 16.811 -9.550 -51.448 1.00 43.09 191 PRO A N 1
ATOM 1490 C CA . PRO A 1 191 ? 16.891 -8.855 -50.168 1.00 43.09 191 PRO A CA 1
ATOM 1491 C C . PRO A 1 191 ? 17.979 -9.449 -49.275 1.00 43.09 191 PRO A C 1
ATOM 1493 O O . PRO A 1 191 ? 18.083 -10.666 -49.130 1.00 43.0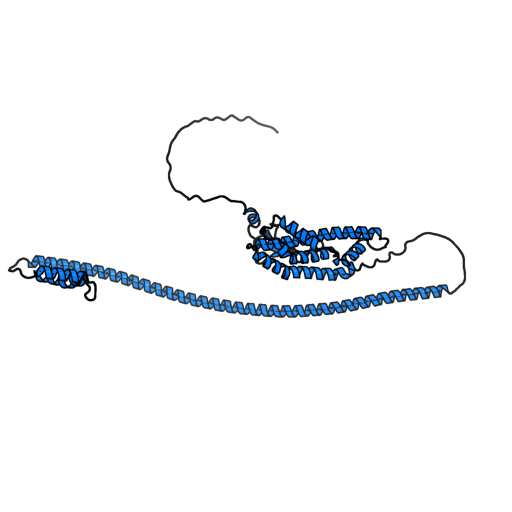9 191 PRO A O 1
ATOM 1496 N N . LEU A 1 192 ? 18.771 -8.583 -48.644 1.00 40.88 192 LEU A N 1
ATOM 1497 C CA . LEU A 1 192 ? 19.695 -8.994 -47.591 1.00 40.88 192 LEU A CA 1
ATOM 1498 C C . LEU A 1 192 ? 18.906 -9.531 -46.379 1.00 40.88 192 LEU A C 1
ATOM 1500 O O . LEU A 1 192 ? 17.828 -9.007 -46.086 1.00 40.88 192 LEU A O 1
ATOM 1504 N N . PRO A 1 193 ? 19.429 -10.537 -45.652 1.00 41.59 193 PRO A N 1
ATOM 1505 C CA . PRO A 1 193 ? 18.776 -11.072 -44.464 1.00 41.59 193 PRO A CA 1
ATOM 1506 C C . PRO A 1 193 ? 18.638 -9.967 -43.417 1.00 41.59 193 PRO A C 1
ATOM 1508 O O . PRO A 1 193 ? 19.621 -9.302 -43.084 1.00 41.59 193 PRO A O 1
ATOM 1511 N N . LEU A 1 194 ? 17.420 -9.781 -42.905 1.00 41.03 194 LEU A N 1
ATOM 1512 C CA . LEU A 1 194 ? 17.122 -8.935 -41.753 1.00 41.03 194 LEU A CA 1
ATOM 1513 C C . LEU A 1 194 ? 18.047 -9.333 -40.598 1.00 41.03 194 LEU A C 1
ATOM 1515 O O . LEU A 1 194 ? 17.862 -10.364 -39.954 1.00 41.03 194 LEU A O 1
ATOM 1519 N N . ARG A 1 195 ? 19.079 -8.517 -40.377 1.00 38.28 195 ARG A N 1
ATOM 1520 C CA . ARG A 1 195 ? 19.939 -8.568 -39.196 1.00 38.28 195 ARG A CA 1
ATOM 1521 C C . ARG A 1 195 ? 19.021 -8.428 -37.984 1.00 38.28 195 ARG A C 1
ATOM 1523 O O . ARG A 1 195 ? 18.358 -7.404 -37.842 1.00 38.28 195 ARG A O 1
ATOM 1530 N N . SER A 1 196 ? 18.962 -9.459 -37.150 1.00 38.84 196 SER A N 1
ATOM 1531 C CA . SER A 1 196 ? 18.238 -9.445 -35.882 1.00 38.84 196 SER A CA 1
ATOM 1532 C C . SER A 1 196 ? 18.670 -8.230 -35.060 1.00 38.84 196 SER A C 1
ATOM 1534 O O . SER A 1 196 ? 19.849 -8.094 -34.728 1.00 38.84 196 SER A O 1
ATOM 1536 N N . CYS A 1 197 ? 17.727 -7.333 -34.780 1.00 42.44 197 CYS A N 1
ATOM 1537 C CA . CYS A 1 197 ? 17.941 -6.155 -33.952 1.00 42.44 197 CYS A CA 1
ATOM 1538 C C . CYS A 1 197 ? 18.338 -6.594 -32.537 1.00 42.44 197 CYS A C 1
ATOM 1540 O O . CYS A 1 197 ? 17.594 -7.329 -31.886 1.00 42.44 197 CYS A O 1
ATOM 1542 N N . SER A 1 198 ? 19.497 -6.147 -32.058 1.00 49.34 198 SER A N 1
ATOM 1543 C CA . SER A 1 198 ? 19.883 -6.315 -30.658 1.00 49.34 198 SER A CA 1
ATOM 1544 C C . SER A 1 198 ? 18.883 -5.558 -29.769 1.00 49.34 198 SER A C 1
ATOM 1546 O O . SER A 1 198 ? 18.594 -4.396 -30.061 1.00 49.34 198 SER A O 1
ATOM 1548 N N . PRO A 1 199 ? 18.332 -6.167 -28.702 1.00 59.84 199 PRO A N 1
ATOM 1549 C CA . PRO A 1 199 ? 17.452 -5.459 -27.776 1.00 59.84 199 PRO A CA 1
ATOM 1550 C C . PRO A 1 199 ? 18.167 -4.246 -27.165 1.00 59.84 199 PRO A C 1
ATOM 1552 O O . PRO A 1 199 ? 19.308 -4.362 -26.716 1.00 59.84 199 PRO A O 1
ATOM 1555 N N . GLY A 1 200 ? 17.496 -3.091 -27.118 1.00 63.41 200 GLY A N 1
ATOM 1556 C CA . GLY A 1 200 ? 18.026 -1.896 -26.451 1.00 63.41 200 GLY A CA 1
ATOM 1557 C C . GLY A 1 200 ? 18.329 -2.145 -24.966 1.00 63.41 200 GLY A C 1
ATOM 1558 O O . GLY A 1 200 ? 17.709 -3.002 -24.329 1.00 63.41 200 GLY A O 1
ATOM 1559 N N . ARG A 1 201 ? 19.267 -1.381 -24.386 1.00 68.12 201 ARG A N 1
ATOM 1560 C CA . ARG A 1 201 ? 19.730 -1.544 -22.991 1.00 68.12 201 ARG A CA 1
ATOM 1561 C C . ARG A 1 201 ? 18.580 -1.481 -21.979 1.00 68.12 201 ARG A C 1
ATOM 1563 O O . ARG A 1 201 ? 18.587 -2.260 -21.029 1.00 68.12 201 ARG A O 1
ATOM 1570 N N . ALA A 1 202 ? 17.569 -0.643 -22.221 1.00 69.94 202 ALA A N 1
ATOM 1571 C CA . ALA A 1 202 ? 16.340 -0.601 -21.425 1.00 69.94 202 ALA A CA 1
ATOM 1572 C C . ALA A 1 202 ? 15.603 -1.953 -21.332 1.00 69.94 202 ALA A C 1
ATOM 1574 O O . ALA A 1 202 ? 15.063 -2.268 -20.277 1.00 69.94 202 ALA A O 1
ATOM 1575 N N . ARG A 1 203 ? 15.612 -2.783 -22.388 1.00 74.88 203 ARG A N 1
ATOM 1576 C CA . ARG A 1 203 ? 15.010 -4.130 -22.355 1.00 74.88 203 ARG A CA 1
ATOM 1577 C C . ARG A 1 203 ? 15.864 -5.118 -21.565 1.00 74.88 203 ARG A C 1
ATOM 1579 O O . ARG A 1 203 ? 15.313 -5.955 -20.859 1.00 74.88 203 ARG A O 1
ATOM 1586 N N . LEU A 1 204 ? 17.190 -5.001 -21.649 1.00 76.94 204 LEU A N 1
ATOM 1587 C CA . LEU A 1 204 ? 18.126 -5.891 -20.950 1.00 76.94 204 LEU A CA 1
ATOM 1588 C C . LEU A 1 204 ? 18.085 -5.705 -19.425 1.00 76.94 204 LEU A C 1
ATOM 1590 O O . LEU A 1 204 ? 18.217 -6.674 -18.686 1.00 76.94 204 LEU A O 1
ATOM 1594 N N . THR A 1 205 ? 17.872 -4.477 -18.943 1.00 84.94 205 THR A N 1
ATOM 1595 C CA . THR A 1 205 ? 17.786 -4.166 -17.502 1.00 84.94 205 THR A CA 1
ATOM 1596 C C . THR A 1 205 ? 16.355 -4.134 -16.964 1.00 84.94 205 THR A C 1
ATOM 1598 O O . THR A 1 205 ? 16.136 -3.834 -15.791 1.00 84.94 205 THR A O 1
ATOM 1601 N N . ASN A 1 206 ? 15.362 -4.440 -17.800 1.00 87.75 206 ASN A N 1
ATOM 1602 C CA . ASN A 1 206 ? 13.953 -4.287 -17.457 1.00 87.75 206 ASN A CA 1
ATOM 1603 C C . ASN A 1 206 ? 13.525 -5.187 -16.288 1.00 87.75 206 ASN A C 1
ATOM 1605 O O . ASN A 1 206 ? 12.866 -4.715 -15.370 1.00 87.75 206 ASN A O 1
ATOM 1609 N N . ALA A 1 207 ? 13.953 -6.455 -16.274 1.00 89.12 207 ALA A N 1
ATOM 1610 C CA . ALA A 1 207 ? 13.579 -7.405 -15.223 1.00 89.12 207 ALA A CA 1
ATOM 1611 C C . ALA A 1 207 ? 14.119 -7.004 -13.836 1.00 89.12 207 ALA A C 1
ATOM 1613 O O . ALA A 1 207 ? 13.394 -7.064 -12.844 1.00 89.12 207 ALA A O 1
ATOM 1614 N N . SER A 1 208 ? 15.374 -6.545 -13.759 1.00 92.25 208 SER A N 1
ATOM 1615 C CA . SER A 1 208 ? 15.972 -6.099 -12.494 1.00 92.25 208 SER A CA 1
ATOM 1616 C C . SER A 1 208 ? 15.354 -4.791 -12.001 1.00 92.25 208 SER A C 1
ATOM 1618 O O . SER A 1 208 ? 15.057 -4.664 -10.814 1.00 92.25 208 SER A O 1
ATOM 1620 N N . ARG A 1 209 ? 15.089 -3.843 -12.909 1.00 93.19 209 ARG A N 1
ATOM 1621 C CA . ARG A 1 209 ? 14.365 -2.603 -12.596 1.00 93.19 209 ARG A CA 1
ATOM 1622 C C . ARG A 1 209 ? 12.940 -2.879 -12.127 1.00 93.19 209 ARG A C 1
ATOM 1624 O O . ARG A 1 209 ? 12.516 -2.285 -11.143 1.00 93.19 209 ARG A O 1
ATOM 1631 N N . HIS A 1 210 ? 12.232 -3.798 -12.782 1.00 94.69 210 HIS A N 1
ATOM 1632 C CA . HIS A 1 210 ? 10.894 -4.224 -12.379 1.00 94.69 210 HIS A CA 1
ATOM 1633 C C . HIS A 1 210 ? 10.904 -4.752 -10.938 1.00 94.69 210 HIS A C 1
ATOM 1635 O O . HIS A 1 210 ? 10.184 -4.235 -10.087 1.00 94.69 210 HIS A O 1
ATOM 1641 N N . ALA A 1 211 ? 11.778 -5.719 -10.631 1.00 94.19 211 ALA A N 1
ATOM 1642 C CA . ALA A 1 211 ? 11.896 -6.277 -9.283 1.00 94.19 211 ALA A CA 1
ATOM 1643 C C . ALA A 1 211 ? 12.244 -5.207 -8.231 1.00 94.19 211 ALA A C 1
ATOM 1645 O O . ALA A 1 211 ? 11.635 -5.170 -7.163 1.00 94.19 211 ALA A O 1
ATOM 1646 N N . HIS A 1 212 ? 13.176 -4.303 -8.548 1.00 95.69 212 HIS A N 1
ATOM 1647 C CA . HIS A 1 212 ? 13.569 -3.218 -7.649 1.00 95.69 212 HIS A CA 1
ATOM 1648 C C . HIS A 1 212 ? 12.429 -2.224 -7.384 1.00 95.69 212 HIS A C 1
ATOM 1650 O O . HIS A 1 212 ? 12.207 -1.843 -6.239 1.00 95.69 212 HIS A O 1
ATOM 1656 N N . LEU A 1 213 ? 11.670 -1.832 -8.410 1.00 96.44 213 LEU A N 1
ATOM 1657 C CA . LEU A 1 213 ? 10.553 -0.894 -8.260 1.00 96.44 213 LEU A CA 1
ATOM 1658 C C . LEU A 1 213 ? 9.390 -1.502 -7.475 1.00 96.44 213 LEU A C 1
ATOM 1660 O O . LEU A 1 213 ? 8.790 -0.821 -6.644 1.00 96.44 213 LEU A O 1
ATOM 1664 N N . VAL A 1 214 ? 9.102 -2.788 -7.685 1.00 96.62 214 VAL A N 1
ATOM 1665 C CA . VAL A 1 214 ? 8.113 -3.519 -6.882 1.00 96.62 214 VAL A CA 1
ATOM 1666 C C . VAL A 1 214 ? 8.562 -3.613 -5.420 1.00 96.62 214 VAL A C 1
ATOM 1668 O O . VAL A 1 214 ? 7.753 -3.383 -4.521 1.00 96.62 214 VAL A O 1
ATOM 1671 N N . ALA A 1 215 ? 9.841 -3.896 -5.156 1.00 96.19 215 ALA A N 1
ATOM 1672 C CA . ALA A 1 215 ? 10.384 -3.886 -3.797 1.00 96.19 215 ALA A CA 1
ATOM 1673 C C . ALA A 1 215 ? 10.266 -2.495 -3.155 1.00 96.19 215 ALA A C 1
ATOM 1675 O O . ALA A 1 215 ? 9.702 -2.375 -2.070 1.00 96.19 215 ALA A O 1
ATOM 1676 N N . ARG A 1 216 ? 10.673 -1.436 -3.868 1.00 97.00 216 ARG A N 1
ATOM 1677 C CA . ARG A 1 216 ? 10.593 -0.054 -3.378 1.00 97.00 216 ARG A CA 1
ATOM 1678 C C . ARG A 1 216 ? 9.158 0.379 -3.077 1.00 97.00 216 ARG A C 1
ATOM 1680 O O . ARG A 1 216 ? 8.916 1.038 -2.073 1.00 97.00 216 ARG A O 1
ATOM 1687 N N . PHE A 1 217 ? 8.184 -0.017 -3.896 1.00 97.31 217 PHE A N 1
ATOM 1688 C CA . PHE A 1 217 ? 6.771 0.254 -3.617 1.00 97.31 217 PHE A CA 1
ATOM 1689 C C . PHE A 1 217 ? 6.287 -0.417 -2.322 1.00 97.31 217 PHE A C 1
ATOM 1691 O O . PHE A 1 217 ? 5.545 0.192 -1.550 1.00 97.31 217 PHE A O 1
ATOM 1698 N N . ASN A 1 218 ? 6.732 -1.649 -2.055 1.00 96.12 218 ASN A N 1
ATOM 1699 C CA . ASN A 1 218 ? 6.432 -2.332 -0.796 1.00 96.12 218 ASN A CA 1
ATOM 1700 C C . ASN A 1 218 ? 7.144 -1.676 0.400 1.00 96.12 218 ASN A C 1
ATOM 1702 O O . ASN A 1 218 ? 6.536 -1.552 1.459 1.00 96.12 218 ASN A O 1
ATOM 1706 N N . GLU A 1 219 ? 8.381 -1.198 0.236 1.00 96.56 219 GLU A N 1
ATOM 1707 C CA . GLU A 1 219 ? 9.093 -0.440 1.277 1.00 96.56 219 GLU A CA 1
ATOM 1708 C C . GLU A 1 219 ? 8.328 0.831 1.666 1.00 96.56 219 GLU A C 1
ATOM 1710 O O . GLU A 1 219 ? 8.076 1.054 2.852 1.00 96.56 219 GLU A O 1
ATOM 1715 N N . ILE A 1 220 ? 7.865 1.606 0.675 1.00 96.94 220 ILE A N 1
ATOM 1716 C CA . ILE A 1 220 ? 7.054 2.814 0.901 1.00 96.94 220 ILE A CA 1
ATOM 1717 C C . ILE A 1 220 ? 5.780 2.472 1.690 1.00 96.94 220 ILE A C 1
ATOM 1719 O O . ILE A 1 220 ? 5.402 3.207 2.602 1.00 96.94 220 ILE A O 1
ATOM 1723 N N . TYR A 1 221 ? 5.127 1.345 1.385 1.00 95.06 221 TYR A N 1
ATOM 1724 C CA . TYR A 1 221 ? 3.962 0.877 2.142 1.00 95.06 221 TYR A CA 1
ATOM 1725 C C . TYR A 1 221 ? 4.292 0.550 3.609 1.00 95.06 221 TYR A C 1
ATOM 1727 O O . TYR A 1 221 ? 3.474 0.810 4.499 1.00 95.06 221 TYR A O 1
ATOM 1735 N N . THR A 1 222 ? 5.464 -0.031 3.873 1.00 94.25 222 THR A N 1
ATOM 1736 C CA . THR A 1 222 ? 5.867 -0.441 5.226 1.00 94.25 222 THR A CA 1
ATOM 1737 C C . THR A 1 222 ? 6.432 0.688 6.080 1.00 94.25 222 THR A C 1
ATOM 1739 O O . THR A 1 222 ? 6.279 0.627 7.295 1.00 94.25 222 THR A O 1
ATOM 1742 N N . GLN A 1 223 ? 7.059 1.701 5.479 1.00 95.06 223 GLN A N 1
ATOM 1743 C CA . GLN A 1 223 ? 7.796 2.739 6.201 1.00 95.06 223 GLN A CA 1
ATOM 1744 C C . GLN A 1 223 ? 7.169 4.123 5.973 1.00 95.06 223 GLN A C 1
ATOM 1746 O O . GLN A 1 223 ? 6.466 4.631 6.845 1.00 95.06 223 GLN A O 1
ATOM 1751 N N . GLU A 1 224 ? 7.306 4.685 4.775 1.00 96.25 224 GLU A N 1
ATOM 1752 C CA . GLU A 1 224 ? 6.915 6.066 4.457 1.00 96.25 224 GLU A CA 1
ATOM 1753 C C . GLU A 1 224 ? 5.412 6.312 4.667 1.00 96.25 224 GLU A C 1
ATOM 1755 O O . GLU A 1 224 ? 4.992 7.398 5.074 1.00 96.25 224 GLU A O 1
ATOM 1760 N N . ARG A 1 225 ? 4.583 5.286 4.443 1.00 95.62 225 ARG A N 1
ATOM 1761 C CA . ARG A 1 225 ? 3.150 5.304 4.755 1.00 95.62 225 ARG A CA 1
ATOM 1762 C C . ARG A 1 225 ? 2.885 5.456 6.256 1.00 95.62 225 ARG A C 1
ATOM 1764 O O . ARG A 1 225 ? 1.982 6.202 6.631 1.00 95.62 225 ARG A O 1
ATOM 1771 N N . LEU A 1 226 ? 3.624 4.740 7.108 1.00 94.69 226 LEU A N 1
ATOM 1772 C CA . LEU A 1 226 ? 3.472 4.808 8.567 1.00 94.69 226 LEU A CA 1
ATOM 1773 C C . LEU A 1 226 ? 3.971 6.145 9.119 1.00 94.69 226 LEU A C 1
ATOM 1775 O O . LEU A 1 226 ? 3.327 6.714 10.005 1.00 94.69 226 LEU A O 1
ATOM 1779 N N . ASP A 1 227 ? 5.054 6.678 8.559 1.00 95.06 227 ASP A N 1
ATOM 1780 C CA . ASP A 1 227 ? 5.566 8.003 8.911 1.00 95.06 227 ASP A CA 1
ATOM 1781 C C . ASP A 1 227 ? 4.535 9.086 8.564 1.00 95.06 227 ASP A C 1
ATOM 1783 O O . ASP A 1 227 ? 4.152 9.888 9.418 1.00 95.06 227 ASP A O 1
ATOM 1787 N N . ALA A 1 228 ? 3.982 9.044 7.346 1.00 95.25 228 ALA A N 1
ATOM 1788 C CA . ALA A 1 228 ? 2.903 9.938 6.931 1.00 95.25 228 ALA A CA 1
ATOM 1789 C C . ALA A 1 228 ? 1.641 9.772 7.793 1.00 95.25 228 ALA A C 1
ATOM 1791 O O . ALA A 1 228 ? 1.013 10.760 8.163 1.00 95.25 228 ALA A O 1
ATOM 1792 N N . GLN A 1 229 ? 1.280 8.540 8.162 1.00 94.62 229 GLN A N 1
ATOM 1793 C CA . GLN A 1 229 ? 0.152 8.266 9.055 1.00 94.62 229 GLN A CA 1
ATOM 1794 C C . GLN A 1 229 ? 0.361 8.873 10.445 1.00 94.62 229 GLN A C 1
ATOM 1796 O O . GLN A 1 229 ? -0.581 9.406 11.030 1.00 94.62 229 GLN A O 1
ATOM 1801 N N . THR A 1 230 ? 1.582 8.809 10.970 1.00 94.50 230 THR A N 1
ATOM 1802 C CA . THR A 1 230 ? 1.936 9.390 12.270 1.00 94.50 230 THR A CA 1
ATOM 1803 C C . THR A 1 230 ? 1.867 10.915 12.223 1.00 94.50 230 THR A C 1
ATOM 1805 O O . THR A 1 230 ? 1.281 11.518 13.118 1.00 94.50 230 THR A O 1
ATOM 1808 N N . LEU A 1 231 ? 2.369 11.528 11.147 1.00 93.62 231 LEU A N 1
ATOM 1809 C CA . LEU A 1 231 ? 2.279 12.973 10.921 1.00 93.62 231 LEU A CA 1
ATOM 1810 C C . LEU A 1 231 ? 0.837 13.451 10.723 1.00 93.62 231 LEU A C 1
ATOM 1812 O O . LEU A 1 231 ? 0.455 14.490 11.239 1.00 93.62 231 LEU A O 1
ATOM 1816 N N . LEU A 1 232 ? 0.001 12.706 10.001 1.00 93.62 232 LEU A N 1
ATOM 1817 C CA .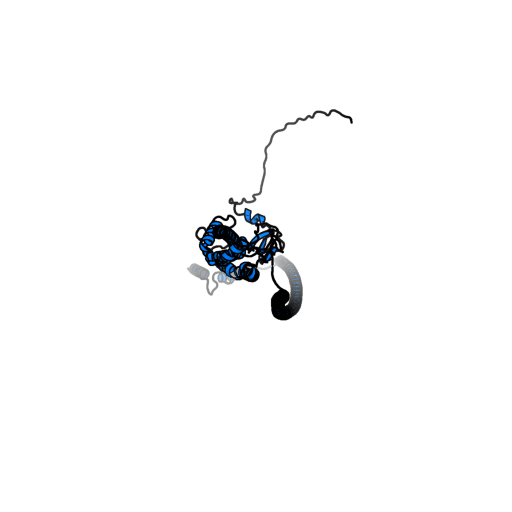 LEU A 1 232 ? -1.392 13.102 9.774 1.00 93.62 232 LEU A CA 1
ATOM 1818 C C . LEU A 1 232 ? -2.234 13.014 11.052 1.00 93.62 232 LEU A C 1
ATOM 1820 O O . LEU A 1 232 ? -3.108 13.851 11.268 1.00 93.62 232 LEU A O 1
ATOM 1824 N N . ARG A 1 233 ? -1.944 12.045 11.926 1.00 93.25 233 ARG A N 1
ATOM 1825 C CA . ARG A 1 233 ? -2.635 11.872 13.213 1.00 93.25 233 ARG A CA 1
ATOM 1826 C C . ARG A 1 233 ? -2.416 13.018 14.198 1.00 93.25 233 ARG A C 1
ATOM 1828 O O . ARG A 1 233 ? -3.198 13.137 15.131 1.00 93.25 233 ARG A O 1
ATOM 1835 N N . THR A 1 234 ? -1.399 13.864 14.014 1.00 92.75 234 THR A N 1
ATOM 1836 C CA . THR A 1 234 ? -1.243 15.065 14.854 1.00 92.75 234 THR A CA 1
ATOM 1837 C C . THR A 1 234 ? -2.223 16.178 14.481 1.00 92.75 234 THR A C 1
ATOM 1839 O O . THR A 1 234 ? -2.382 17.115 15.258 1.00 92.75 234 THR A O 1
ATOM 1842 N N . TYR A 1 235 ? -2.869 16.087 13.313 1.00 89.69 235 TYR A N 1
ATOM 1843 C CA . TYR A 1 235 ? -3.796 17.100 12.793 1.00 89.69 235 TYR A CA 1
ATOM 1844 C C . TYR A 1 235 ? -5.217 16.574 12.551 1.00 89.69 235 TYR A C 1
ATOM 1846 O O . TYR A 1 235 ? -6.158 17.363 12.498 1.00 89.69 235 TYR A O 1
ATOM 1854 N N . VAL A 1 236 ? -5.386 15.261 12.372 1.00 90.44 236 VAL A N 1
ATOM 1855 C CA . VAL A 1 236 ? -6.671 14.620 12.066 1.00 90.44 236 VAL A CA 1
ATOM 1856 C C . VAL A 1 236 ? -6.947 13.508 13.074 1.00 90.44 236 VAL A C 1
ATOM 1858 O O . VAL A 1 236 ? -6.250 12.495 13.093 1.00 90.44 236 VAL A O 1
ATOM 1861 N N . ASP A 1 237 ? -8.013 13.678 13.859 1.00 89.38 237 ASP A N 1
ATOM 1862 C CA . ASP A 1 237 ? -8.422 12.713 14.891 1.00 89.38 237 ASP A CA 1
ATOM 1863 C C . ASP A 1 237 ? -9.050 11.435 14.309 1.00 89.38 237 ASP A C 1
ATOM 1865 O O . ASP A 1 237 ? -9.006 10.372 14.926 1.00 89.38 237 ASP A O 1
ATOM 1869 N N . ASP A 1 238 ? -9.658 11.530 13.123 1.00 90.88 238 ASP A N 1
ATOM 1870 C CA . ASP A 1 238 ? -10.359 10.419 12.478 1.00 90.88 238 ASP A CA 1
ATOM 1871 C C . ASP A 1 238 ? -9.374 9.492 11.733 1.00 90.88 238 ASP A C 1
ATOM 1873 O O . ASP A 1 238 ? -8.848 9.876 10.679 1.00 90.88 238 ASP A O 1
ATOM 1877 N N . PRO A 1 239 ? -9.133 8.254 12.216 1.00 89.44 239 PRO A N 1
ATOM 1878 C CA . PRO A 1 239 ? -8.177 7.343 11.593 1.00 89.44 239 PRO A CA 1
ATOM 1879 C C . PRO A 1 239 ? -8.599 6.908 10.181 1.00 89.44 239 PRO A C 1
ATOM 1881 O O . PRO A 1 239 ? -7.728 6.666 9.344 1.00 89.44 239 PRO A O 1
ATOM 1884 N N . GLU A 1 240 ? -9.905 6.856 9.893 1.00 90.94 240 GLU A N 1
ATOM 1885 C CA . GLU A 1 240 ? -10.432 6.524 8.563 1.00 90.94 240 GLU A CA 1
ATOM 1886 C C . GLU A 1 240 ? -10.097 7.635 7.560 1.00 90.94 240 GLU A C 1
ATOM 1888 O O . GLU A 1 240 ? -9.678 7.365 6.432 1.00 90.94 240 GLU A O 1
ATOM 1893 N N . MET A 1 241 ? -10.213 8.897 7.980 1.00 91.50 241 MET A N 1
ATOM 1894 C CA . MET A 1 241 ? -9.849 10.035 7.139 1.00 91.50 241 MET A CA 1
ATOM 1895 C C . MET A 1 241 ? -8.348 10.054 6.834 1.00 91.50 241 MET A C 1
ATOM 1897 O O . MET A 1 241 ? -7.960 10.279 5.689 1.00 91.50 241 MET A O 1
ATOM 1901 N N . VAL A 1 242 ? -7.503 9.745 7.822 1.00 93.50 242 VAL A N 1
ATOM 1902 C CA . VAL A 1 242 ? -6.049 9.630 7.623 1.00 93.50 242 VAL A CA 1
ATOM 1903 C C . VAL A 1 242 ? -5.716 8.577 6.562 1.00 93.50 242 VAL A C 1
ATOM 1905 O O . VAL A 1 242 ? -4.928 8.843 5.655 1.00 93.50 242 VAL A O 1
ATOM 1908 N N . GLN A 1 243 ? -6.344 7.399 6.626 1.00 93.25 243 GLN A N 1
ATOM 1909 C CA . GLN A 1 243 ? -6.137 6.337 5.634 1.00 93.25 243 GLN A CA 1
ATOM 1910 C C . GLN A 1 243 ? -6.622 6.753 4.237 1.00 93.25 243 GLN A C 1
ATOM 1912 O O . GLN A 1 243 ? -5.915 6.516 3.256 1.00 93.25 243 GLN A O 1
ATOM 1917 N N . ARG A 1 244 ? -7.767 7.446 4.135 1.00 92.94 244 ARG A N 1
ATOM 1918 C CA . ARG A 1 244 ? -8.250 8.000 2.858 1.00 92.94 244 ARG A CA 1
ATOM 1919 C C . ARG A 1 244 ? -7.290 9.028 2.263 1.00 92.94 244 ARG A C 1
ATOM 1921 O O . ARG A 1 244 ? -7.046 8.982 1.062 1.00 92.94 244 ARG A O 1
ATOM 1928 N N . ILE A 1 245 ? -6.728 9.926 3.077 1.00 94.44 245 ILE A N 1
ATOM 1929 C CA . ILE A 1 245 ? -5.738 10.919 2.627 1.00 94.44 245 ILE A CA 1
ATOM 1930 C C . ILE A 1 245 ? -4.510 10.222 2.035 1.00 94.44 245 ILE A C 1
ATOM 1932 O O . ILE A 1 245 ? -4.080 10.576 0.940 1.00 94.44 245 ILE A O 1
ATOM 1936 N N . ILE A 1 246 ? -3.983 9.205 2.720 1.00 95.44 246 ILE A N 1
ATOM 1937 C CA . ILE A 1 246 ? -2.828 8.421 2.256 1.00 95.44 246 ILE A CA 1
ATOM 1938 C C . ILE A 1 246 ? -3.137 7.704 0.938 1.00 95.44 246 ILE A C 1
ATOM 1940 O O . ILE A 1 246 ? -2.338 7.762 0.003 1.00 95.44 246 ILE A O 1
ATOM 1944 N N . TYR A 1 247 ? -4.296 7.048 0.841 1.00 95.44 247 TYR A N 1
ATOM 1945 C CA . TYR A 1 247 ? -4.703 6.360 -0.382 1.00 95.44 247 TYR A CA 1
ATOM 1946 C C . TYR A 1 247 ? -4.848 7.330 -1.558 1.00 95.44 247 TYR A C 1
ATOM 1948 O O . TYR A 1 247 ? -4.322 7.068 -2.639 1.00 95.44 247 TYR A O 1
ATOM 1956 N N . VAL A 1 248 ? -5.508 8.473 -1.347 1.00 95.19 248 VAL A N 1
ATOM 1957 C CA . VAL A 1 248 ? -5.653 9.507 -2.379 1.00 95.19 248 VAL A CA 1
ATOM 1958 C C . VAL A 1 248 ? -4.294 10.071 -2.783 1.00 95.19 248 VAL A C 1
ATOM 1960 O O . VAL A 1 248 ? -4.050 10.205 -3.977 1.00 95.19 248 VAL A O 1
ATOM 1963 N N . ALA A 1 249 ? -3.380 10.319 -1.840 1.00 96.06 249 ALA A N 1
ATOM 1964 C CA . ALA A 1 249 ? -2.018 10.745 -2.161 1.00 96.06 249 ALA A CA 1
ATOM 1965 C C . ALA A 1 249 ? -1.320 9.743 -3.094 1.00 96.06 249 ALA A C 1
ATOM 1967 O O . ALA A 1 249 ? -0.755 10.143 -4.108 1.00 96.06 249 ALA A O 1
ATOM 1968 N N . ALA A 1 250 ? -1.424 8.439 -2.814 1.00 96.88 250 ALA A N 1
ATOM 1969 C CA . ALA A 1 250 ? -0.880 7.399 -3.685 1.00 96.88 250 ALA A CA 1
ATOM 1970 C C . ALA A 1 250 ? -1.520 7.398 -5.079 1.00 96.88 250 ALA A C 1
ATOM 1972 O O . ALA A 1 250 ? -0.804 7.357 -6.080 1.00 96.88 250 ALA A O 1
ATOM 1973 N N . VAL A 1 251 ? -2.849 7.488 -5.162 1.00 96.19 251 VAL A N 1
ATOM 1974 C CA . VAL A 1 251 ? -3.561 7.494 -6.447 1.00 96.19 251 VAL A CA 1
ATOM 1975 C C . VAL A 1 251 ? -3.198 8.712 -7.294 1.00 96.19 251 VAL A C 1
ATOM 1977 O O . VAL A 1 251 ? -2.856 8.568 -8.470 1.00 96.19 251 VAL A O 1
ATOM 1980 N N . GLU A 1 252 ? -3.221 9.900 -6.695 1.00 96.38 252 GLU A N 1
ATOM 1981 C CA . GLU A 1 252 ? -2.907 11.150 -7.386 1.00 96.38 252 GLU A CA 1
ATOM 1982 C C . GLU A 1 252 ? -1.423 11.224 -7.774 1.00 96.38 252 GLU A C 1
ATOM 1984 O O . GLU A 1 252 ? -1.108 11.665 -8.879 1.00 96.38 252 GLU A O 1
ATOM 1989 N N . SER A 1 253 ? -0.503 10.716 -6.941 1.00 97.38 253 SER A N 1
ATOM 1990 C CA . SER A 1 253 ? 0.922 10.601 -7.289 1.00 97.38 253 SER A CA 1
ATOM 1991 C C . SER A 1 253 ? 1.152 9.753 -8.535 1.00 97.38 253 SER A C 1
ATOM 1993 O O . SER A 1 253 ? 1.881 10.172 -9.438 1.00 97.38 253 SER A O 1
ATOM 1995 N N . PHE A 1 254 ? 0.514 8.583 -8.624 1.00 97.19 254 PHE A N 1
ATOM 1996 C CA . PHE A 1 254 ? 0.619 7.733 -9.811 1.00 97.19 254 PHE A CA 1
ATOM 1997 C C . PHE A 1 254 ? -0.011 8.390 -11.039 1.00 97.19 254 PHE A C 1
ATOM 1999 O O . PHE A 1 254 ? 0.568 8.350 -12.128 1.00 97.19 254 PHE A O 1
ATOM 2006 N N . HIS A 1 255 ? -1.155 9.056 -10.871 1.00 95.88 255 HIS A N 1
ATOM 2007 C CA . HIS A 1 255 ? -1.807 9.778 -11.956 1.00 95.88 255 HIS A CA 1
ATOM 2008 C C . HIS A 1 255 ? -0.933 10.918 -12.507 1.00 95.88 255 HIS A C 1
ATOM 2010 O O . HIS A 1 255 ? -0.685 10.975 -13.717 1.00 95.88 255 HIS A O 1
ATOM 2016 N N . ALA A 1 256 ? -0.419 11.787 -11.632 1.00 96.62 256 ALA A N 1
ATOM 2017 C CA . ALA A 1 256 ? 0.427 12.920 -11.999 1.00 96.62 256 ALA A CA 1
ATOM 2018 C C . ALA A 1 256 ? 1.736 12.459 -12.657 1.00 96.62 256 ALA A C 1
ATOM 2020 O O . ALA A 1 256 ? 2.077 12.917 -13.751 1.00 96.62 256 ALA A O 1
ATOM 2021 N N . ALA A 1 257 ? 2.425 11.478 -12.063 1.00 96.56 257 ALA A N 1
ATOM 2022 C CA . ALA A 1 257 ? 3.651 10.913 -12.624 1.00 96.56 257 ALA A CA 1
ATOM 2023 C C . ALA A 1 257 ? 3.417 10.282 -14.008 1.00 96.56 257 ALA A C 1
ATOM 2025 O O . ALA A 1 257 ? 4.217 10.468 -14.929 1.00 96.56 257 ALA A O 1
ATOM 2026 N N . LYS A 1 258 ? 2.283 9.597 -14.203 1.00 95.31 258 LYS A N 1
ATOM 2027 C CA . LYS A 1 258 ? 1.891 9.033 -15.500 1.00 95.31 258 LYS A CA 1
ATOM 2028 C C . LYS A 1 258 ? 1.648 10.110 -16.553 1.00 95.31 258 LYS A C 1
ATOM 2030 O O . LYS A 1 258 ? 2.050 9.936 -17.708 1.00 95.31 258 LYS A O 1
ATOM 2035 N N . MET A 1 259 ? 1.014 11.226 -16.191 1.00 95.38 259 MET A N 1
ATOM 2036 C CA . MET A 1 259 ? 0.841 12.352 -17.115 1.00 95.38 259 MET A CA 1
ATOM 2037 C C . MET A 1 259 ? 2.182 13.013 -17.447 1.00 95.38 259 MET A C 1
ATOM 2039 O O . MET A 1 259 ? 2.462 13.253 -18.626 1.00 95.38 259 MET A O 1
ATOM 2043 N N . ALA A 1 260 ? 3.046 13.215 -16.451 1.00 95.19 260 ALA A N 1
ATOM 2044 C CA . ALA A 1 260 ? 4.389 13.754 -16.642 1.00 95.19 260 ALA A CA 1
ATOM 2045 C C . ALA A 1 260 ? 5.242 12.861 -17.560 1.00 95.19 260 ALA A C 1
ATOM 2047 O O . ALA A 1 260 ? 5.867 13.357 -18.501 1.00 95.19 260 ALA A O 1
ATOM 2048 N N . PHE A 1 261 ? 5.200 11.537 -17.374 1.00 95.38 261 PHE A N 1
ATOM 2049 C CA . PHE A 1 261 ? 5.878 10.580 -18.250 1.00 95.38 261 PHE A CA 1
ATOM 2050 C C . PHE A 1 261 ? 5.365 10.658 -19.690 1.00 95.38 261 PHE A C 1
ATOM 2052 O O . PHE A 1 261 ? 6.163 10.714 -20.624 1.00 95.38 261 PHE A O 1
ATOM 2059 N N . ARG A 1 262 ? 4.044 10.724 -19.903 1.00 94.69 262 ARG A N 1
ATOM 2060 C CA . ARG A 1 262 ? 3.464 10.867 -21.252 1.00 94.69 262 ARG A CA 1
ATOM 2061 C C . ARG A 1 262 ? 3.955 12.134 -21.948 1.00 94.69 262 ARG A C 1
ATOM 2063 O O . ARG A 1 262 ? 4.331 12.082 -23.121 1.00 94.69 262 ARG A O 1
ATOM 2070 N N . GLN A 1 263 ? 3.987 13.257 -21.232 1.00 93.38 263 GLN A N 1
ATOM 2071 C CA . GLN A 1 263 ? 4.498 14.521 -21.761 1.00 93.38 263 GLN A CA 1
ATOM 2072 C C . GLN A 1 263 ? 6.001 14.447 -22.058 1.00 93.38 263 GLN A C 1
ATOM 2074 O O . GLN A 1 263 ? 6.438 14.885 -23.124 1.00 93.38 263 GLN A O 1
ATOM 2079 N N . PHE A 1 264 ? 6.795 13.864 -21.156 1.00 93.38 264 PHE A N 1
ATOM 2080 C CA . PHE A 1 264 ? 8.231 13.676 -21.352 1.00 93.38 264 PHE A CA 1
ATOM 2081 C C . PHE A 1 264 ? 8.519 12.771 -22.551 1.00 93.38 264 PHE A C 1
ATOM 2083 O O . PHE A 1 264 ? 9.257 13.167 -23.453 1.00 93.38 264 PHE A O 1
ATOM 2090 N N . LYS A 1 265 ? 7.846 11.619 -22.638 1.00 93.19 265 LYS A N 1
ATOM 2091 C CA . LYS A 1 265 ? 7.943 10.686 -23.764 1.00 93.19 265 LYS A CA 1
ATOM 2092 C C . LYS A 1 265 ? 7.593 11.361 -25.086 1.00 93.19 265 LYS A C 1
ATOM 2094 O O . LYS A 1 265 ? 8.304 11.173 -26.071 1.00 93.19 265 LYS A O 1
ATOM 2099 N N . LEU A 1 266 ? 6.544 12.184 -25.119 1.00 91.25 266 LEU A N 1
ATOM 2100 C CA . LEU A 1 266 ? 6.171 12.937 -26.316 1.00 91.25 266 LEU A CA 1
ATOM 2101 C C . LEU A 1 266 ? 7.251 13.952 -26.720 1.00 91.25 266 LEU A C 1
ATOM 2103 O O . LEU A 1 266 ? 7.558 14.067 -27.908 1.00 91.25 266 LEU A O 1
ATOM 2107 N N . ARG A 1 267 ? 7.841 14.674 -25.756 1.00 90.69 267 ARG A N 1
ATOM 2108 C CA . ARG A 1 267 ? 8.944 15.617 -26.012 1.00 90.69 267 ARG A CA 1
ATOM 2109 C C . ARG A 1 267 ? 10.174 14.900 -26.563 1.00 90.69 267 ARG A C 1
ATOM 2111 O O . ARG A 1 267 ? 10.662 15.284 -27.621 1.00 90.69 267 ARG A O 1
ATOM 2118 N N . VAL A 1 268 ? 10.616 13.828 -25.905 1.00 90.88 268 VAL A N 1
ATOM 2119 C CA . VAL A 1 268 ? 11.765 13.019 -26.341 1.00 90.88 268 VAL A CA 1
ATOM 2120 C C . VAL A 1 268 ? 11.517 12.443 -27.729 1.00 90.88 268 VAL A C 1
ATOM 2122 O O . VAL A 1 268 ? 12.367 12.573 -28.604 1.00 90.88 268 VAL A O 1
ATOM 2125 N N . ARG A 1 269 ? 10.326 11.884 -27.980 1.00 90.56 269 ARG A N 1
ATOM 2126 C CA . ARG A 1 269 ? 9.963 11.361 -29.301 1.00 90.56 269 ARG A CA 1
ATOM 2127 C C . ARG A 1 269 ? 10.111 12.416 -30.390 1.00 90.56 269 ARG A C 1
ATOM 2129 O O . ARG A 1 269 ? 10.672 12.097 -31.432 1.00 90.56 269 ARG A O 1
ATOM 2136 N N . LYS A 1 270 ? 9.641 13.649 -30.175 1.00 89.75 270 LYS A N 1
ATOM 2137 C CA . LYS A 1 270 ? 9.774 14.737 -31.161 1.00 89.75 270 LYS A CA 1
ATOM 2138 C C . LYS A 1 270 ? 11.243 15.053 -31.459 1.00 89.75 270 LYS A C 1
ATOM 2140 O O . LYS A 1 270 ? 11.609 15.129 -32.627 1.00 89.75 270 LYS A O 1
ATOM 2145 N N . THR A 1 271 ? 12.079 15.165 -30.428 1.00 86.50 271 THR A N 1
ATOM 2146 C CA . THR A 1 271 ? 13.515 15.457 -30.577 1.00 86.50 271 THR A CA 1
ATOM 2147 C C . THR A 1 271 ? 14.266 14.324 -31.279 1.00 86.50 271 THR A C 1
ATOM 2149 O O . THR A 1 271 ? 15.039 14.568 -32.204 1.00 86.50 271 THR A O 1
ATOM 2152 N N . VAL A 1 272 ? 14.007 13.076 -30.880 1.00 84.19 272 VAL A N 1
ATOM 2153 C CA . VAL A 1 272 ? 14.657 11.894 -31.458 1.00 84.19 272 VAL A CA 1
ATOM 2154 C C . VAL A 1 272 ? 14.198 11.679 -32.900 1.00 84.19 272 VAL A C 1
ATOM 2156 O O . VAL A 1 272 ? 15.041 11.438 -33.754 1.00 84.19 272 VAL A O 1
ATOM 2159 N N . SER A 1 273 ? 12.906 11.854 -33.211 1.00 84.12 273 SER A N 1
ATOM 2160 C CA . SER A 1 273 ? 12.368 11.659 -34.573 1.00 84.12 273 SER A CA 1
ATOM 2161 C C . SER A 1 273 ? 13.010 12.580 -35.615 1.00 84.12 273 SER A C 1
ATOM 2163 O O . SER A 1 273 ? 13.144 12.180 -36.764 1.00 84.12 273 SER A O 1
ATOM 2165 N N . LEU A 1 274 ? 13.429 13.792 -35.228 1.00 77.12 274 LEU A N 1
ATOM 2166 C CA . LEU A 1 274 ? 14.118 14.741 -36.117 1.00 77.12 274 LEU A CA 1
ATOM 2167 C C . LEU A 1 274 ? 15.540 14.294 -36.486 1.00 77.12 274 LEU A C 1
ATOM 2169 O O . LEU A 1 274 ? 16.058 14.685 -37.526 1.00 77.12 274 LEU A O 1
ATOM 2173 N N . SER A 1 275 ? 16.164 13.485 -35.629 1.00 69.19 275 SER A N 1
ATOM 2174 C CA . SER A 1 275 ? 17.552 13.026 -35.774 1.00 69.19 275 SER A CA 1
ATOM 2175 C C . SER A 1 275 ? 17.637 11.546 -36.162 1.00 69.19 275 SER A C 1
ATOM 2177 O O . SER A 1 275 ? 18.729 10.984 -36.239 1.00 69.19 275 SER A O 1
ATOM 2179 N N . TYR A 1 276 ? 16.489 10.888 -36.361 1.00 74.44 276 TYR A N 1
ATOM 2180 C CA . TYR A 1 276 ? 16.410 9.441 -36.480 1.00 74.44 276 TYR A CA 1
ATOM 2181 C C . TYR A 1 276 ? 16.506 8.967 -37.932 1.00 74.44 276 TYR A C 1
ATOM 2183 O O . TYR A 1 276 ? 15.639 9.258 -38.751 1.00 74.44 276 TYR A O 1
ATOM 2191 N N . SER A 1 277 ? 17.543 8.184 -38.232 1.00 62.03 277 SER A N 1
ATOM 2192 C CA . SER A 1 277 ? 17.734 7.512 -39.525 1.00 62.03 277 SER A CA 1
ATOM 2193 C C . SER A 1 277 ? 18.387 6.138 -39.311 1.00 62.03 277 SER A C 1
ATOM 2195 O O . SER A 1 277 ? 19.439 5.827 -39.868 1.00 62.03 277 SER A O 1
ATOM 2197 N N . GLY A 1 278 ? 17.824 5.350 -38.385 1.00 68.50 278 GLY A N 1
ATOM 2198 C CA . GLY A 1 278 ? 18.367 4.060 -37.945 1.00 68.50 278 GLY A CA 1
ATOM 2199 C C . GLY A 1 278 ? 17.451 2.859 -38.237 1.00 68.50 278 GLY A C 1
ATOM 2200 O O . GLY A 1 278 ? 16.283 3.041 -38.580 1.00 68.50 278 GLY A O 1
ATOM 2201 N N . PRO A 1 279 ? 17.968 1.622 -38.100 1.00 68.94 279 PRO A N 1
ATOM 2202 C CA . PRO A 1 279 ? 17.205 0.378 -38.258 1.00 68.94 279 PRO A CA 1
ATOM 2203 C C . PRO A 1 279 ? 16.485 -0.101 -36.978 1.00 68.94 279 PRO A C 1
ATOM 2205 O O . PRO A 1 279 ? 15.800 -1.119 -37.014 1.00 68.94 279 PRO A O 1
ATOM 2208 N N . GLU A 1 280 ? 16.660 0.576 -35.840 1.00 71.50 280 GLU A N 1
ATOM 2209 C CA . GLU A 1 280 ? 16.056 0.212 -34.549 1.00 71.50 280 GLU A CA 1
ATOM 2210 C C . GLU A 1 280 ? 14.587 0.682 -34.431 1.00 71.50 280 GLU A C 1
ATOM 2212 O O . GLU A 1 280 ? 14.057 1.422 -35.265 1.00 71.50 280 GLU A O 1
ATOM 2217 N N . SER A 1 281 ? 13.869 0.246 -33.396 1.00 82.25 281 SER A N 1
ATOM 2218 C CA . SER A 1 281 ? 12.540 0.804 -33.127 1.00 82.25 281 SER A CA 1
ATOM 2219 C C . SER A 1 281 ? 12.684 2.193 -32.506 1.00 82.25 281 SER A C 1
ATOM 2221 O O . SER A 1 281 ? 13.343 2.354 -31.479 1.00 82.25 281 SER A O 1
ATOM 2223 N N . LEU A 1 282 ? 12.011 3.196 -33.077 1.00 83.69 282 LEU A N 1
ATOM 2224 C CA . LEU A 1 282 ? 11.959 4.549 -32.510 1.00 83.69 282 LEU A CA 1
ATOM 2225 C C . LEU A 1 282 ? 11.469 4.538 -31.050 1.00 83.69 282 LEU A C 1
ATOM 2227 O O . LEU A 1 282 ? 11.959 5.313 -30.233 1.00 83.69 282 LEU A O 1
ATOM 2231 N N . GLU A 1 283 ? 10.527 3.652 -30.710 1.00 84.12 283 GLU A N 1
ATOM 2232 C CA . GLU A 1 283 ? 10.028 3.502 -29.336 1.00 84.12 283 GLU A CA 1
ATOM 2233 C C . GLU A 1 283 ? 11.115 3.016 -28.37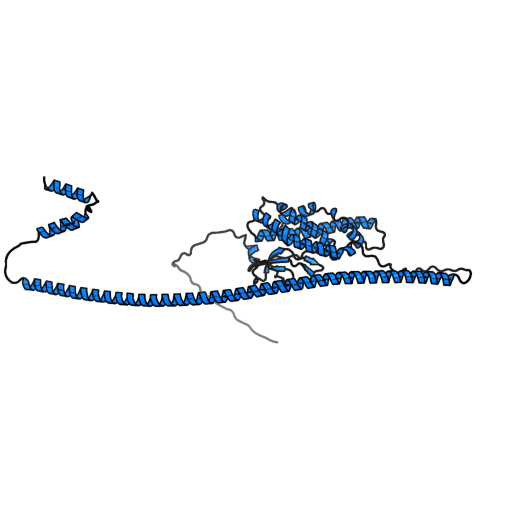5 1.00 84.12 283 GLU A C 1
ATOM 2235 O O . GLU A 1 283 ? 11.183 3.502 -27.248 1.00 84.12 283 GLU A O 1
ATOM 2240 N N . ASP A 1 284 ? 11.980 2.103 -28.823 1.00 83.75 284 ASP A N 1
ATOM 2241 C CA . ASP A 1 284 ? 13.050 1.551 -27.989 1.00 83.75 284 ASP A CA 1
ATOM 2242 C C . ASP A 1 284 ? 14.129 2.598 -27.713 1.00 83.75 284 ASP A C 1
ATOM 2244 O O . ASP A 1 284 ? 14.582 2.715 -26.579 1.00 83.75 284 ASP A O 1
ATOM 2248 N N . ILE A 1 285 ? 14.482 3.423 -28.704 1.00 86.00 285 ILE A N 1
ATOM 2249 C CA . ILE A 1 285 ? 15.442 4.523 -28.519 1.00 86.00 285 ILE A CA 1
ATOM 2250 C C . ILE A 1 285 ? 14.869 5.598 -27.597 1.00 86.00 285 ILE A C 1
ATOM 2252 O O . ILE A 1 285 ? 15.576 6.114 -26.733 1.00 86.00 285 ILE A O 1
ATOM 2256 N N . VAL A 1 286 ? 13.590 5.948 -27.766 1.00 88.56 286 VAL A N 1
ATOM 2257 C CA . VAL A 1 286 ? 12.919 6.926 -26.900 1.00 88.56 286 VAL A CA 1
ATOM 2258 C C . VAL A 1 286 ? 12.895 6.427 -25.457 1.00 88.56 286 VAL A C 1
ATOM 2260 O O . VAL A 1 286 ? 13.234 7.186 -24.553 1.00 88.56 286 VAL A O 1
ATOM 2263 N N . LEU A 1 287 ? 12.535 5.162 -25.231 1.00 89.06 287 LEU A N 1
ATOM 2264 C CA . LEU A 1 287 ? 12.541 4.571 -23.893 1.00 89.06 287 LEU A CA 1
ATOM 2265 C C . LEU A 1 287 ? 13.955 4.482 -23.313 1.00 89.06 287 LEU A C 1
ATOM 2267 O O . LEU A 1 287 ? 14.153 4.843 -22.157 1.00 89.06 287 LEU A O 1
ATOM 2271 N N . ASP A 1 288 ? 14.946 4.084 -24.107 1.00 87.69 288 ASP A N 1
ATOM 2272 C CA . ASP A 1 288 ? 16.342 4.016 -23.673 1.00 87.69 288 ASP A CA 1
ATOM 2273 C C . ASP A 1 288 ? 16.918 5.395 -23.321 1.00 87.69 288 ASP A C 1
ATOM 2275 O O . ASP A 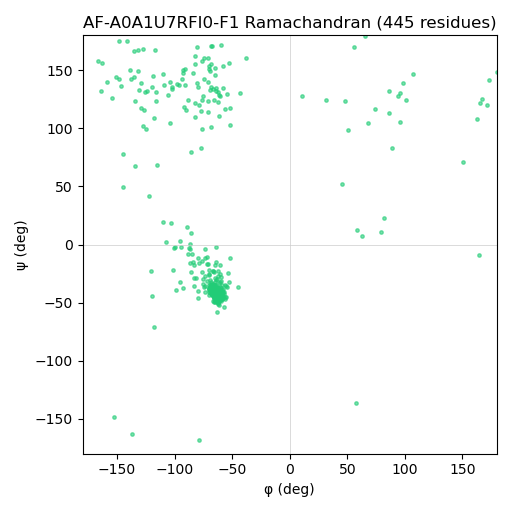1 288 ? 17.660 5.536 -22.348 1.00 87.69 288 ASP A O 1
ATOM 2279 N N . TYR A 1 289 ? 16.530 6.435 -24.063 1.00 88.81 289 TYR A N 1
ATOM 2280 C CA . TYR A 1 289 ? 16.860 7.815 -23.725 1.00 88.81 289 TYR A CA 1
ATOM 2281 C C . TYR A 1 289 ? 16.230 8.227 -22.392 1.00 88.81 289 TYR A C 1
ATOM 2283 O O . TYR A 1 289 ? 16.925 8.801 -21.557 1.00 88.81 289 TYR A O 1
ATOM 2291 N N . ILE A 1 290 ? 14.946 7.923 -22.179 1.00 90.94 290 ILE A N 1
ATOM 2292 C CA . ILE A 1 290 ? 14.236 8.271 -20.940 1.00 90.94 290 ILE A CA 1
ATOM 2293 C C . ILE A 1 290 ? 14.861 7.565 -19.735 1.00 90.94 290 ILE A C 1
ATOM 2295 O O . ILE A 1 290 ? 15.141 8.214 -18.737 1.00 90.94 290 ILE A O 1
ATOM 2299 N N . VAL A 1 291 ? 15.134 6.264 -19.844 1.00 89.69 291 VAL A N 1
ATOM 2300 C CA . VAL A 1 291 ? 15.760 5.466 -18.777 1.00 89.69 291 VAL A CA 1
ATOM 2301 C C . VAL A 1 291 ? 17.163 5.978 -18.431 1.00 89.69 291 VAL A C 1
ATOM 2303 O O . VAL A 1 291 ? 17.578 5.906 -17.279 1.00 89.69 291 VAL A O 1
ATOM 2306 N N . ARG A 1 292 ? 17.909 6.510 -19.409 1.00 87.50 292 ARG A N 1
ATOM 2307 C CA . ARG A 1 292 ? 19.228 7.120 -19.171 1.00 87.50 292 ARG A CA 1
ATOM 2308 C C . ARG A 1 292 ? 19.172 8.515 -18.550 1.00 87.50 292 ARG A C 1
ATOM 2310 O O . ARG A 1 292 ? 20.162 8.910 -17.948 1.00 87.50 292 ARG A O 1
ATOM 2317 N N . HIS A 1 293 ? 18.061 9.228 -18.714 1.00 88.06 293 HIS A N 1
ATOM 2318 C CA . HIS A 1 293 ? 17.885 10.611 -18.265 1.00 88.06 293 HIS A CA 1
ATOM 2319 C C . HIS A 1 293 ? 16.691 10.736 -17.312 1.00 88.06 293 HIS A C 1
ATOM 2321 O O . HIS A 1 293 ? 15.868 11.649 -17.421 1.00 88.06 293 HIS A O 1
ATOM 2327 N N . GLU A 1 294 ? 16.560 9.764 -16.411 1.00 86.50 294 GLU A N 1
ATOM 2328 C CA . GLU A 1 294 ? 15.495 9.728 -15.409 1.00 86.50 294 GLU A CA 1
ATOM 2329 C C . GLU A 1 294 ? 15.640 10.874 -14.387 1.00 86.50 294 GLU A C 1
ATOM 2331 O O . GLU A 1 294 ? 14.658 11.335 -13.816 1.00 86.50 294 GLU A O 1
ATOM 2336 N N . ASP A 1 295 ? 16.854 11.406 -14.229 1.00 87.19 295 ASP A N 1
ATOM 2337 C CA . ASP A 1 295 ? 17.203 12.580 -13.424 1.00 87.19 295 ASP A CA 1
ATOM 2338 C C . ASP A 1 295 ? 16.595 13.895 -13.942 1.00 87.19 295 ASP A C 1
ATOM 2340 O O . ASP A 1 295 ? 16.383 14.821 -13.160 1.00 87.19 295 ASP A O 1
ATOM 2344 N N . LEU A 1 296 ? 16.253 13.975 -15.234 1.00 89.31 296 LEU A N 1
ATOM 2345 C CA . LEU A 1 296 ? 15.565 15.135 -15.819 1.00 89.31 296 LEU A CA 1
ATOM 2346 C C . LEU A 1 296 ? 14.083 15.221 -15.423 1.00 89.31 296 LEU A C 1
ATOM 2348 O O . LEU A 1 296 ? 13.385 16.160 -15.823 1.00 89.31 296 LEU A O 1
ATOM 2352 N N . TYR A 1 297 ? 13.576 14.235 -14.684 1.00 92.94 297 TYR A N 1
ATOM 2353 C CA . TYR A 1 297 ? 12.224 14.257 -14.160 1.00 92.94 297 TYR A CA 1
ATOM 2354 C C . TYR A 1 297 ? 12.085 15.294 -13.039 1.00 92.94 297 TYR A C 1
ATOM 2356 O O . TYR A 1 297 ? 12.627 15.149 -11.942 1.00 92.94 297 TYR A O 1
ATOM 2364 N N . ASP A 1 298 ? 11.293 16.335 -13.301 1.00 93.50 298 ASP A N 1
ATOM 2365 C CA . ASP A 1 298 ? 10.952 17.346 -12.304 1.00 93.50 298 ASP A CA 1
ATOM 2366 C C . ASP A 1 298 ? 9.886 16.829 -11.325 1.00 93.50 298 ASP A C 1
ATOM 2368 O O . ASP A 1 298 ? 8.683 17.086 -11.443 1.00 93.50 298 ASP A O 1
ATOM 2372 N N . VAL A 1 299 ? 10.364 16.100 -10.317 1.00 95.25 299 VAL A N 1
ATOM 2373 C CA . VAL A 1 299 ? 9.529 15.578 -9.234 1.00 95.25 299 VAL A CA 1
ATOM 2374 C C . VAL A 1 299 ? 8.826 16.715 -8.486 1.00 95.25 299 VAL A C 1
ATOM 2376 O O . VAL A 1 299 ? 7.687 16.547 -8.064 1.00 95.25 299 VAL A O 1
ATOM 2379 N N . GLN A 1 300 ? 9.453 17.885 -8.324 1.00 95.12 300 GLN A N 1
ATOM 2380 C CA . GLN A 1 300 ? 8.872 18.961 -7.519 1.00 95.12 300 GLN A CA 1
ATOM 2381 C C . GLN A 1 300 ? 7.609 19.533 -8.166 1.00 95.12 300 GLN A C 1
ATOM 2383 O O . GLN A 1 300 ? 6.618 19.767 -7.471 1.00 95.12 300 GLN A O 1
ATOM 2388 N N . THR A 1 301 ? 7.616 19.706 -9.489 1.00 95.31 301 THR A N 1
ATOM 2389 C CA . THR A 1 301 ? 6.422 20.138 -10.222 1.00 95.31 301 THR A CA 1
ATOM 2390 C C . THR A 1 301 ? 5.281 19.134 -10.060 1.00 95.31 301 THR A C 1
ATOM 2392 O O . THR A 1 301 ? 4.166 19.541 -9.729 1.00 95.31 301 THR A O 1
ATOM 2395 N N . THR A 1 302 ? 5.558 17.829 -10.172 1.00 96.12 302 THR A N 1
ATOM 2396 C CA . THR A 1 302 ? 4.522 16.796 -9.968 1.00 96.12 302 THR A CA 1
ATOM 2397 C C . THR A 1 302 ? 4.006 16.735 -8.531 1.00 96.12 302 THR A C 1
ATOM 2399 O O . THR A 1 302 ? 2.806 16.607 -8.328 1.00 96.12 302 THR A O 1
ATOM 2402 N N . VAL A 1 303 ? 4.863 16.908 -7.518 1.00 96.81 303 VAL A N 1
ATOM 2403 C CA . VAL A 1 303 ? 4.438 16.981 -6.107 1.00 96.81 303 VAL A CA 1
ATOM 2404 C C . VAL A 1 303 ? 3.455 18.137 -5.900 1.00 96.81 303 VAL A C 1
ATOM 2406 O O . VAL A 1 303 ? 2.418 17.960 -5.264 1.00 96.81 303 VAL A O 1
ATOM 2409 N N . ASN A 1 304 ? 3.733 19.305 -6.483 1.00 95.81 304 ASN A N 1
ATOM 2410 C CA . ASN A 1 304 ? 2.837 20.459 -6.397 1.00 95.81 304 ASN A CA 1
ATOM 2411 C C . ASN A 1 304 ? 1.498 20.212 -7.119 1.00 95.81 304 ASN A C 1
ATOM 2413 O O . ASN A 1 304 ? 0.458 20.695 -6.671 1.00 95.81 304 ASN A O 1
ATOM 2417 N N . GLU A 1 305 ? 1.504 19.480 -8.237 1.00 95.31 305 GLU A N 1
ATOM 2418 C CA . GLU A 1 305 ? 0.279 19.054 -8.926 1.00 95.31 305 GLU A CA 1
ATOM 2419 C C . GLU A 1 305 ? -0.559 18.108 -8.065 1.00 95.31 305 GLU A C 1
ATOM 2421 O O . GLU A 1 305 ? -1.766 18.319 -7.952 1.00 95.31 305 GLU A O 1
ATOM 2426 N N . VAL A 1 306 ? 0.076 17.138 -7.402 1.00 96.69 306 VAL A N 1
ATOM 2427 C CA . VAL A 1 306 ? -0.598 16.210 -6.484 1.00 96.69 306 VAL A CA 1
ATOM 2428 C C . VAL A 1 306 ? -1.225 16.961 -5.316 1.00 96.69 306 VAL A C 1
ATOM 2430 O O . VAL A 1 306 ? -2.406 16.776 -5.048 1.00 96.69 306 VAL A O 1
ATOM 2433 N N . ILE A 1 307 ? -0.488 17.865 -4.664 1.00 94.50 307 ILE A N 1
ATOM 2434 C CA . ILE A 1 307 ? -1.022 18.668 -3.551 1.00 94.50 307 ILE A CA 1
ATOM 2435 C C . ILE A 1 307 ? -2.239 19.488 -4.006 1.00 94.50 307 ILE A C 1
ATOM 2437 O O . ILE A 1 307 ? -3.255 19.535 -3.312 1.00 94.50 307 ILE A O 1
ATOM 2441 N N . ARG A 1 308 ? -2.192 20.094 -5.202 1.00 93.25 308 ARG A N 1
ATOM 2442 C CA . ARG A 1 308 ? -3.360 20.788 -5.771 1.00 93.25 308 ARG A CA 1
ATOM 2443 C C . ARG A 1 308 ? -4.538 19.844 -6.018 1.00 93.25 308 ARG A C 1
ATOM 2445 O O . ARG A 1 308 ? -5.661 20.216 -5.695 1.00 93.25 308 ARG A O 1
ATOM 2452 N N . ALA A 1 309 ? -4.293 18.656 -6.569 1.00 93.81 309 ALA A N 1
ATOM 2453 C CA . ALA A 1 309 ? -5.328 17.655 -6.832 1.00 93.81 309 ALA A CA 1
ATOM 2454 C C . ALA A 1 309 ? -5.969 17.132 -5.535 1.00 93.81 309 ALA A C 1
ATOM 2456 O O . ALA A 1 309 ? -7.187 16.992 -5.453 1.00 93.81 309 ALA A O 1
ATOM 2457 N N . MET A 1 310 ? -5.168 16.921 -4.490 1.00 93.75 310 MET A N 1
ATOM 2458 C CA . MET A 1 310 ? -5.653 16.528 -3.169 1.00 93.75 310 MET A CA 1
ATOM 2459 C C . MET A 1 310 ? -6.544 17.608 -2.544 1.00 93.75 310 MET A C 1
ATOM 2461 O O . MET A 1 310 ? -7.624 17.293 -2.053 1.00 93.75 310 MET A O 1
ATOM 2465 N N . ASN A 1 311 ? -6.155 18.885 -2.633 1.00 90.56 311 ASN A N 1
ATOM 2466 C CA . ASN A 1 311 ? -6.926 20.006 -2.076 1.00 90.56 311 ASN A CA 1
ATOM 2467 C C . ASN A 1 311 ? -8.327 20.184 -2.695 1.00 90.56 311 ASN A C 1
ATOM 2469 O O . ASN A 1 311 ? -9.203 20.770 -2.064 1.00 90.56 311 ASN A O 1
ATOM 2473 N N . ILE A 1 312 ? -8.558 19.681 -3.911 1.00 90.06 312 ILE A N 1
ATOM 2474 C CA . ILE A 1 312 ? -9.871 19.729 -4.578 1.00 90.06 312 ILE A CA 1
ATOM 2475 C C . ILE A 1 312 ? -10.652 18.411 -4.474 1.00 90.06 312 ILE A C 1
ATOM 2477 O O . ILE A 1 312 ? -11.769 18.321 -4.989 1.00 90.06 312 ILE A O 1
ATOM 2481 N N . ASN A 1 313 ? -10.083 17.371 -3.857 1.00 87.38 313 ASN A N 1
ATOM 2482 C CA . ASN A 1 313 ? -10.666 16.036 -3.883 1.00 87.38 313 ASN A CA 1
ATOM 2483 C C . ASN A 1 313 ? -11.825 15.911 -2.870 1.00 87.38 313 ASN A C 1
ATOM 2485 O O . ASN A 1 313 ? -11.607 16.034 -1.666 1.00 87.38 313 ASN A O 1
ATOM 2489 N N . PRO A 1 314 ? -13.057 15.595 -3.316 1.00 85.06 314 PRO A N 1
ATOM 2490 C CA . PRO A 1 314 ? -14.235 15.572 -2.446 1.00 85.06 314 PRO A CA 1
ATOM 2491 C C . PRO A 1 314 ? -14.270 14.392 -1.462 1.00 85.06 314 PRO A C 1
ATOM 2493 O O . PRO A 1 314 ? -15.134 14.357 -0.587 1.00 85.06 314 PRO A O 1
ATOM 2496 N N . LYS A 1 315 ? -13.387 13.394 -1.614 1.00 83.31 315 LYS A N 1
ATOM 2497 C CA . LYS A 1 315 ? -13.342 12.206 -0.746 1.00 83.31 315 LYS A CA 1
ATOM 2498 C C . LYS A 1 315 ? -12.558 12.425 0.544 1.00 83.31 315 LYS A C 1
ATOM 2500 O O . LYS A 1 315 ? -12.689 11.620 1.467 1.00 83.31 315 LYS A O 1
ATOM 2505 N N . ILE A 1 316 ? -11.732 13.467 0.590 1.00 87.25 316 ILE A N 1
ATOM 2506 C CA . ILE A 1 316 ? -10.870 13.766 1.728 1.00 87.25 316 ILE A CA 1
ATOM 2507 C C . ILE A 1 316 ? -11.225 15.128 2.305 1.00 87.25 316 ILE A C 1
ATOM 2509 O O . ILE A 1 316 ? -11.611 16.051 1.595 1.00 87.25 316 ILE A O 1
ATOM 2513 N N . SER A 1 317 ? -11.107 15.239 3.619 1.00 82.00 317 SER A N 1
ATOM 2514 C CA . SER A 1 317 ? -11.230 16.498 4.338 1.00 82.00 317 SER A CA 1
ATOM 2515 C C . SER A 1 317 ? -9.986 16.676 5.183 1.00 82.00 317 SER A C 1
ATOM 2517 O O . SER A 1 317 ? -9.610 15.763 5.919 1.00 82.00 317 SER A O 1
ATOM 2519 N N . PHE A 1 318 ? -9.377 17.847 5.095 1.00 82.06 318 PHE A N 1
ATOM 2520 C CA . PHE A 1 318 ? -8.202 18.202 5.869 1.00 82.06 318 PHE A CA 1
ATOM 2521 C C . PHE A 1 318 ? -8.393 19.617 6.424 1.00 82.06 318 PHE A C 1
ATOM 2523 O O . PHE A 1 318 ? -9.070 20.414 5.764 1.00 82.06 318 PHE A O 1
ATOM 2530 N N . PRO A 1 319 ? -7.908 19.917 7.644 1.00 79.94 319 PRO A N 1
ATOM 2531 C CA . PRO A 1 319 ? -8.090 21.233 8.244 1.00 79.94 319 PRO A CA 1
ATOM 2532 C C . PRO A 1 319 ? -7.578 22.330 7.299 1.00 79.94 319 PRO A C 1
ATOM 2534 O O . PRO A 1 319 ? -6.455 22.209 6.810 1.00 79.94 319 PRO A O 1
ATOM 2537 N N . PRO A 1 320 ? -8.363 23.386 7.015 1.00 74.44 320 PRO A N 1
ATOM 2538 C CA . PRO A 1 320 ? -7.968 24.428 6.065 1.00 74.44 320 PRO A CA 1
ATOM 2539 C C . PRO A 1 320 ? -6.728 25.219 6.510 1.00 74.44 320 PRO A C 1
ATOM 2541 O O . PRO A 1 320 ? -6.132 25.933 5.707 1.00 74.44 320 PRO A O 1
ATOM 2544 N N . GLU A 1 321 ? -6.335 25.106 7.780 1.00 77.81 321 GLU A N 1
ATOM 2545 C CA . GLU A 1 321 ? -5.153 25.741 8.358 1.00 77.81 321 GLU A CA 1
ATOM 2546 C C . GLU A 1 321 ? -3.842 25.007 8.027 1.00 77.81 321 GLU A C 1
ATOM 2548 O O . GLU A 1 321 ? -2.764 25.576 8.209 1.00 77.81 321 GLU A O 1
ATOM 2553 N N . VAL A 1 322 ? -3.911 23.755 7.563 1.00 79.69 322 VAL A N 1
ATOM 2554 C CA . VAL A 1 322 ? -2.745 22.893 7.331 1.00 79.69 322 VAL A CA 1
ATOM 2555 C C . VAL A 1 322 ? -2.744 22.424 5.879 1.00 79.69 322 VAL A C 1
ATOM 2557 O O . VAL A 1 322 ? -3.752 21.958 5.364 1.00 79.69 322 VAL A O 1
ATOM 2560 N N . ASP A 1 323 ? -1.599 22.525 5.207 1.00 85.19 323 ASP A N 1
ATOM 2561 C CA . ASP A 1 323 ? -1.446 22.059 3.825 1.00 85.19 323 ASP A CA 1
ATOM 2562 C C . ASP A 1 323 ? -0.931 20.610 3.786 1.00 85.19 323 ASP A C 1
ATOM 2564 O O . ASP A 1 323 ? -0.148 20.181 4.641 1.00 85.19 323 ASP A O 1
ATOM 2568 N N . PHE A 1 324 ? -1.297 19.860 2.744 1.00 90.44 324 PHE A N 1
ATOM 2569 C CA . PHE A 1 324 ? -0.816 18.496 2.493 1.00 90.44 324 PHE A CA 1
ATOM 2570 C C . PHE A 1 324 ? 0.695 18.424 2.218 1.00 90.44 324 PHE A C 1
ATOM 2572 O O . PHE A 1 324 ? 1.258 17.336 2.094 1.00 90.44 324 PHE A O 1
ATOM 2579 N N . ILE A 1 325 ? 1.394 19.562 2.184 1.00 90.50 325 ILE A N 1
ATOM 2580 C CA . ILE A 1 325 ? 2.856 19.626 2.128 1.00 90.50 325 ILE A CA 1
ATOM 2581 C C . ILE A 1 325 ? 3.541 18.827 3.251 1.00 90.50 325 ILE A C 1
ATOM 2583 O O . ILE A 1 325 ? 4.663 18.353 3.063 1.00 90.50 325 ILE A O 1
ATOM 2587 N N . ILE A 1 326 ? 2.865 18.606 4.386 1.00 91.81 326 ILE A N 1
ATOM 2588 C CA . ILE A 1 326 ? 3.388 17.799 5.499 1.00 91.81 326 ILE A CA 1
ATOM 2589 C C . ILE A 1 326 ? 3.703 16.346 5.103 1.00 91.81 326 ILE A C 1
ATOM 2591 O O . ILE A 1 326 ? 4.612 15.746 5.668 1.00 91.81 326 ILE A O 1
ATOM 2595 N N . ILE A 1 327 ? 3.007 15.796 4.100 1.00 94.69 327 ILE A N 1
ATOM 2596 C CA . ILE A 1 327 ? 3.243 14.447 3.558 1.00 94.69 327 ILE A CA 1
ATOM 2597 C C . ILE A 1 327 ? 4.004 14.484 2.224 1.00 94.69 327 ILE A C 1
ATOM 2599 O O . ILE A 1 327 ? 4.016 13.511 1.470 1.00 94.69 327 ILE A O 1
ATOM 2603 N N . SER A 1 328 ? 4.673 15.600 1.916 1.00 94.25 328 SER A N 1
ATOM 2604 C CA . SER A 1 328 ? 5.441 15.764 0.674 1.00 94.25 328 SER A CA 1
ATOM 2605 C C . SER A 1 328 ? 6.579 14.752 0.516 1.00 94.25 328 SER A C 1
ATOM 2607 O O . SER A 1 328 ? 6.945 14.444 -0.616 1.00 94.25 328 SER A O 1
ATOM 2609 N N . SER A 1 329 ? 7.118 14.206 1.612 1.00 95.25 329 SER A N 1
ATOM 2610 C CA . SER A 1 329 ? 8.092 13.107 1.581 1.00 95.25 329 SER A CA 1
ATOM 2611 C C . SER A 1 329 ? 7.498 11.854 0.931 1.00 95.25 329 SER A C 1
ATOM 2613 O O . SER A 1 329 ? 8.049 11.359 -0.050 1.00 95.25 329 SER A O 1
ATOM 2615 N N . LEU A 1 330 ? 6.330 11.412 1.408 1.00 97.00 330 LEU A N 1
ATOM 2616 C CA . LEU A 1 330 ? 5.582 10.285 0.850 1.00 97.00 330 LEU A CA 1
ATOM 2617 C C . LEU A 1 330 ? 5.213 10.544 -0.619 1.00 97.00 330 LEU A C 1
ATOM 2619 O O . LEU A 1 330 ? 5.484 9.707 -1.479 1.00 97.00 330 LEU A O 1
ATOM 2623 N N . ILE A 1 331 ? 4.650 11.721 -0.923 1.00 97.31 331 ILE A N 1
ATOM 2624 C CA . ILE A 1 331 ? 4.246 12.096 -2.291 1.00 97.31 331 ILE A CA 1
ATOM 2625 C C . ILE A 1 331 ? 5.452 12.074 -3.240 1.00 97.31 331 ILE A C 1
ATOM 2627 O O . ILE A 1 331 ? 5.349 11.574 -4.359 1.00 97.31 331 ILE A O 1
ATOM 2631 N N . ARG A 1 332 ? 6.610 12.590 -2.809 1.00 96.75 332 ARG A N 1
ATOM 2632 C CA . ARG A 1 332 ? 7.838 12.629 -3.616 1.00 96.75 332 ARG A CA 1
ATOM 2633 C C . ARG A 1 332 ? 8.329 11.228 -3.966 1.00 96.75 332 ARG A C 1
ATOM 2635 O O . ARG A 1 332 ? 8.657 10.985 -5.128 1.00 96.75 332 ARG A O 1
ATOM 2642 N N . GLU A 1 333 ? 8.379 10.326 -2.990 1.00 97.12 333 GLU A N 1
ATOM 2643 C CA . GLU A 1 333 ? 8.819 8.945 -3.210 1.00 97.12 333 GLU A CA 1
ATOM 2644 C C . GLU A 1 333 ? 7.848 8.182 -4.117 1.00 97.12 333 GLU A C 1
ATOM 2646 O O . GLU A 1 333 ? 8.278 7.513 -5.058 1.00 97.12 333 GLU A O 1
ATOM 2651 N N . LEU A 1 334 ? 6.539 8.372 -3.930 1.00 97.50 334 LEU A N 1
ATOM 2652 C CA . LEU A 1 334 ? 5.519 7.806 -4.812 1.00 97.50 334 LEU A CA 1
ATOM 2653 C C . LEU A 1 334 ? 5.630 8.335 -6.244 1.00 97.50 334 LEU A C 1
ATOM 2655 O O . LEU A 1 334 ? 5.605 7.546 -7.182 1.00 97.50 334 LEU A O 1
ATOM 2659 N N . CYS A 1 335 ? 5.796 9.648 -6.434 1.00 97.31 335 CYS A N 1
ATOM 2660 C CA . CYS A 1 335 ? 5.951 10.245 -7.762 1.00 97.31 335 CYS A CA 1
ATOM 2661 C C . CYS A 1 335 ? 7.203 9.736 -8.487 1.00 97.31 335 CYS A C 1
ATOM 2663 O O . CYS A 1 335 ? 7.156 9.556 -9.705 1.00 97.31 335 CYS A O 1
ATOM 2665 N N . ARG A 1 336 ? 8.311 9.510 -7.764 1.00 95.62 336 ARG A N 1
ATOM 2666 C CA . ARG A 1 336 ? 9.541 8.914 -8.312 1.00 95.62 336 ARG A CA 1
ATOM 2667 C C . ARG A 1 336 ? 9.281 7.491 -8.785 1.00 95.62 336 ARG A C 1
ATOM 2669 O O . ARG A 1 336 ? 9.424 7.222 -9.971 1.00 95.62 336 ARG A O 1
ATOM 2676 N N . VAL A 1 337 ? 8.814 6.624 -7.886 1.00 96.56 337 VAL A N 1
ATOM 2677 C CA . VAL A 1 337 ? 8.544 5.213 -8.199 1.00 96.56 337 VAL A CA 1
ATOM 2678 C C . VAL A 1 337 ? 7.520 5.078 -9.322 1.00 96.56 337 VAL A C 1
ATOM 2680 O O . VAL A 1 337 ? 7.742 4.313 -10.257 1.00 96.56 337 VAL A O 1
ATOM 2683 N N . ALA A 1 338 ? 6.433 5.850 -9.283 1.00 96.75 338 ALA A N 1
ATOM 2684 C CA . ALA A 1 338 ? 5.397 5.811 -10.307 1.00 96.75 338 ALA A CA 1
ATOM 2685 C C . ALA A 1 338 ? 5.926 6.223 -11.687 1.00 96.75 338 ALA A C 1
ATOM 2687 O O . ALA A 1 338 ? 5.594 5.578 -12.681 1.00 96.75 338 ALA A O 1
ATOM 2688 N N . PHE A 1 339 ? 6.778 7.252 -11.767 1.00 96.56 339 PHE A N 1
ATOM 2689 C CA . PHE A 1 339 ? 7.400 7.660 -13.028 1.00 96.56 339 PHE A CA 1
ATOM 2690 C C . PHE A 1 339 ? 8.305 6.553 -13.580 1.00 96.56 339 PHE A C 1
ATOM 2692 O O . PHE A 1 339 ? 8.173 6.171 -14.745 1.00 96.56 339 PHE A O 1
ATOM 2699 N N . SER A 1 340 ? 9.159 5.974 -12.732 1.00 95.06 340 SER A N 1
ATOM 2700 C CA . SER A 1 340 ? 10.019 4.847 -13.095 1.00 95.06 340 SER A CA 1
ATOM 2701 C C . SER A 1 340 ? 9.203 3.627 -13.539 1.00 95.06 340 SER A C 1
ATOM 2703 O O . SER A 1 340 ? 9.552 2.969 -14.516 1.00 95.06 340 SER A O 1
ATOM 2705 N N . MET A 1 341 ? 8.071 3.335 -12.895 1.00 95.75 341 MET A N 1
ATOM 2706 C CA . MET A 1 341 ? 7.196 2.217 -13.268 1.00 95.75 341 MET A CA 1
ATOM 2707 C C . MET A 1 341 ? 6.589 2.368 -14.672 1.00 95.75 341 MET A C 1
ATOM 2709 O O . MET A 1 341 ? 6.407 1.368 -15.366 1.00 95.75 341 MET A O 1
ATOM 2713 N N . GLN A 1 342 ? 6.361 3.599 -15.151 1.00 95.12 342 GLN A N 1
ATOM 2714 C CA . GLN A 1 342 ? 5.898 3.837 -16.528 1.00 95.12 342 GLN A CA 1
ATOM 2715 C C . GLN A 1 342 ? 6.972 3.576 -17.595 1.00 95.12 342 GLN A C 1
ATOM 2717 O O . GLN A 1 342 ? 6.650 3.432 -18.775 1.00 95.12 342 GLN A O 1
ATOM 2722 N N . THR A 1 343 ? 8.245 3.517 -17.199 1.00 92.62 343 THR A N 1
ATOM 2723 C CA . THR A 1 343 ? 9.366 3.221 -18.107 1.00 92.62 343 THR A CA 1
ATOM 2724 C C . THR A 1 343 ? 9.631 1.716 -18.264 1.00 92.62 343 THR A C 1
ATOM 2726 O O . THR A 1 343 ? 10.502 1.333 -19.045 1.00 92.62 343 THR A O 1
ATOM 2729 N N . LEU A 1 344 ? 8.896 0.862 -17.540 1.00 92.56 344 LEU A N 1
ATOM 2730 C CA . LEU A 1 344 ? 8.956 -0.597 -17.660 1.00 92.56 344 LEU A CA 1
ATOM 2731 C C . LEU A 1 344 ? 8.224 -1.099 -18.914 1.00 92.56 344 LEU A C 1
ATOM 2733 O O . LEU A 1 344 ? 7.357 -0.423 -19.473 1.00 92.56 344 LEU A O 1
ATOM 2737 N N . ILE A 1 345 ? 8.589 -2.301 -19.365 1.00 89.00 345 ILE A N 1
ATOM 2738 C CA . ILE A 1 345 ? 7.960 -2.975 -20.510 1.00 89.00 345 ILE A CA 1
ATOM 2739 C C . ILE A 1 345 ? 7.528 -4.386 -20.080 1.00 89.00 345 ILE A C 1
ATOM 2741 O O . ILE A 1 345 ? 8.373 -5.278 -20.047 1.00 89.00 345 ILE A O 1
ATOM 2745 N N . PRO A 1 346 ? 6.245 -4.642 -19.798 1.00 90.50 346 PRO A N 1
ATOM 2746 C CA . PRO A 1 346 ? 5.105 -3.718 -19.824 1.00 90.50 346 PRO A CA 1
ATOM 2747 C C . PRO A 1 346 ? 5.135 -2.684 -18.675 1.00 90.50 346 PRO A C 1
ATOM 2749 O O . PRO A 1 346 ? 5.844 -2.878 -17.688 1.00 90.50 346 PRO A O 1
ATOM 2752 N N . PRO A 1 347 ? 4.397 -1.562 -18.792 1.00 92.62 347 PRO A N 1
ATOM 2753 C CA . PRO A 1 347 ? 4.321 -0.570 -17.727 1.00 92.62 347 PRO A CA 1
ATOM 2754 C C . PRO A 1 347 ? 3.514 -1.110 -16.544 1.00 92.62 347 PRO A C 1
ATOM 2756 O O . PRO A 1 347 ? 2.458 -1.720 -16.726 1.00 92.62 347 PRO A O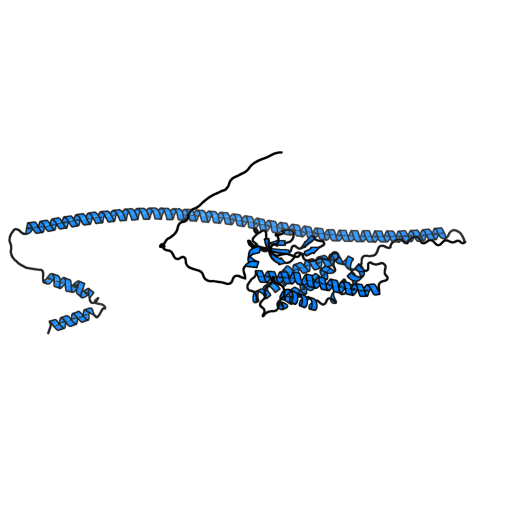 1
ATOM 2759 N N . VAL A 1 348 ? 3.991 -0.818 -15.338 1.00 95.25 348 VAL A N 1
ATOM 2760 C CA . VAL A 1 348 ? 3.294 -1.141 -14.088 1.00 95.25 348 VAL A CA 1
ATOM 2761 C C . VAL A 1 348 ? 2.511 0.085 -13.630 1.00 95.25 348 VAL A C 1
ATOM 2763 O O . VAL A 1 348 ? 3.006 1.212 -13.693 1.00 95.25 348 VAL A O 1
ATOM 2766 N N . ASP A 1 349 ? 1.277 -0.117 -13.181 1.00 94.25 349 ASP A N 1
ATOM 2767 C CA . ASP A 1 349 ? 0.418 0.954 -12.673 1.00 94.25 349 ASP A CA 1
ATOM 2768 C C . ASP A 1 349 ? -0.398 0.477 -11.469 1.00 94.25 349 ASP A C 1
ATOM 2770 O O . ASP A 1 349 ? -0.358 -0.691 -11.093 1.00 94.25 349 ASP A O 1
ATOM 2774 N N . ILE A 1 350 ? -1.145 1.380 -10.849 1.00 95.12 350 ILE A N 1
ATOM 2775 C CA . ILE A 1 350 ? -2.036 1.057 -9.741 1.00 95.12 350 ILE A CA 1
ATOM 2776 C C . ILE A 1 350 ? -3.450 0.716 -10.207 1.00 95.12 350 ILE A C 1
ATOM 2778 O O . ILE A 1 350 ? -3.977 1.240 -11.189 1.00 95.12 350 ILE A O 1
ATOM 2782 N N . ALA A 1 351 ? -4.113 -0.128 -9.427 1.00 91.62 351 ALA A N 1
ATOM 2783 C CA . ALA A 1 351 ? -5.520 -0.416 -9.582 1.00 91.62 351 ALA A CA 1
ATOM 2784 C C . ALA A 1 351 ? -6.378 0.654 -8.903 1.00 91.62 351 ALA A C 1
ATOM 2786 O O . ALA A 1 351 ? -6.315 0.843 -7.684 1.00 91.62 351 ALA A O 1
ATOM 2787 N N . PHE A 1 352 ? -7.243 1.295 -9.686 1.00 85.31 352 PHE A N 1
ATOM 2788 C CA . PHE A 1 352 ? -8.254 2.198 -9.151 1.00 85.31 352 PHE A CA 1
ATOM 2789 C C . PHE A 1 352 ? -9.282 1.413 -8.324 1.00 85.31 352 PHE A C 1
ATOM 2791 O O . PHE A 1 352 ? -9.734 0.338 -8.740 1.00 85.31 352 PHE A O 1
ATOM 2798 N N . GLY A 1 353 ? -9.605 1.931 -7.142 1.00 83.06 353 GLY A N 1
ATOM 2799 C CA . GLY A 1 353 ? -10.623 1.400 -6.243 1.00 83.06 353 GLY A CA 1
ATOM 2800 C C . GLY A 1 353 ? -11.750 2.412 -6.069 1.00 83.06 353 GLY A C 1
ATOM 2801 O O . GLY A 1 353 ? -11.502 3.598 -5.834 1.00 83.06 353 GLY A O 1
ATOM 2802 N N . ALA A 1 354 ? -12.994 1.959 -6.209 1.00 82.38 354 ALA A N 1
ATOM 2803 C CA . ALA A 1 354 ? -14.163 2.777 -5.908 1.00 82.38 354 ALA A CA 1
ATOM 2804 C C . ALA A 1 354 ? -14.689 2.460 -4.501 1.00 82.38 354 ALA A C 1
ATOM 2806 O O . ALA A 1 354 ? -14.782 1.296 -4.115 1.00 82.38 354 ALA A O 1
ATOM 2807 N N . ASP A 1 355 ? -15.075 3.484 -3.737 1.00 80.62 355 ASP A N 1
ATOM 2808 C CA . ASP A 1 355 ? -15.713 3.262 -2.437 1.00 80.62 355 ASP A CA 1
ATOM 2809 C C . ASP A 1 355 ? -17.058 2.554 -2.648 1.00 80.62 355 ASP A C 1
ATOM 2811 O O . ASP A 1 355 ? -17.843 2.932 -3.522 1.00 80.62 355 ASP A O 1
ATOM 2815 N N . GLY A 1 356 ? -17.330 1.525 -1.850 1.00 81.56 356 GLY A N 1
ATOM 2816 C CA . GLY A 1 356 ? -18.519 0.692 -1.991 1.00 81.56 356 GLY A CA 1
ATOM 2817 C C . GLY A 1 356 ? -18.433 -0.369 -3.090 1.00 81.56 356 GLY A C 1
ATOM 2818 O O . GLY A 1 356 ? -19.460 -0.970 -3.399 1.00 81.56 356 GLY A O 1
ATOM 2819 N N . GLU A 1 357 ? -17.259 -0.621 -3.683 1.00 88.62 357 GLU A N 1
ATOM 2820 C CA . GLU A 1 357 ? -17.072 -1.777 -4.567 1.00 88.62 357 GLU A CA 1
ATOM 2821 C C . GLU A 1 357 ? -17.124 -3.103 -3.789 1.00 88.62 357 GLU A C 1
ATOM 2823 O O . GLU A 1 357 ? -16.874 -3.148 -2.579 1.00 88.62 357 GLU A O 1
ATOM 2828 N N . LEU A 1 358 ? -17.470 -4.193 -4.482 1.00 88.25 358 LEU A N 1
ATOM 2829 C CA . LEU A 1 358 ? -17.406 -5.533 -3.899 1.00 88.25 358 LEU A CA 1
ATOM 2830 C C . LEU A 1 358 ? -15.953 -5.875 -3.577 1.00 88.25 358 LEU A C 1
ATOM 2832 O O . LEU A 1 358 ? -15.068 -5.714 -4.421 1.00 88.25 358 LEU A O 1
ATOM 2836 N N . PHE A 1 359 ? -15.720 -6.365 -2.363 1.00 89.50 359 PHE A N 1
ATOM 2837 C CA . PHE A 1 359 ? -14.387 -6.771 -1.953 1.00 89.50 359 PHE A CA 1
ATOM 2838 C C . PHE A 1 359 ? -13.877 -7.905 -2.848 1.00 89.50 359 PHE A C 1
ATOM 2840 O O . PHE A 1 359 ? -14.553 -8.914 -3.050 1.00 89.50 359 PHE A O 1
ATOM 2847 N N . ASN A 1 360 ? -12.669 -7.728 -3.383 1.00 90.56 360 ASN A N 1
ATOM 2848 C CA . ASN A 1 360 ? -12.004 -8.717 -4.216 1.00 90.56 360 ASN A CA 1
ATOM 2849 C C . ASN A 1 360 ? -10.706 -9.177 -3.545 1.00 90.56 360 ASN A C 1
ATOM 2851 O O . ASN A 1 360 ? -9.714 -8.448 -3.519 1.00 90.56 360 ASN A O 1
ATOM 2855 N N . GLU A 1 361 ? -10.712 -10.417 -3.064 1.00 89.69 361 GLU A N 1
ATOM 2856 C CA . GLU A 1 361 ? -9.608 -11.037 -2.329 1.00 89.69 361 GLU A CA 1
ATOM 2857 C C . GLU A 1 361 ? -8.348 -11.269 -3.185 1.00 89.69 361 GLU A C 1
ATOM 2859 O O . GLU A 1 361 ? -7.229 -11.355 -2.663 1.00 89.69 361 GLU A O 1
ATOM 2864 N N . SER A 1 362 ? -8.480 -11.341 -4.515 1.00 88.50 362 SER A N 1
ATOM 2865 C CA . SER A 1 362 ? -7.312 -11.423 -5.401 1.00 88.50 362 SER A CA 1
ATOM 2866 C C . SER A 1 362 ? -6.598 -10.076 -5.532 1.00 88.50 362 SER A C 1
ATOM 2868 O O . SER A 1 362 ? -5.375 -10.049 -5.666 1.00 88.50 362 SER A O 1
ATOM 2870 N N . LYS A 1 363 ? -7.341 -8.968 -5.416 1.00 90.38 363 LYS A N 1
ATOM 2871 C CA . LYS A 1 363 ? -6.864 -7.590 -5.600 1.00 90.38 363 LYS A CA 1
ATOM 2872 C C . LYS A 1 363 ? -6.410 -6.942 -4.290 1.00 90.38 363 LYS A C 1
ATOM 2874 O O . LYS A 1 363 ? -5.416 -6.217 -4.278 1.00 90.38 363 LYS A O 1
ATOM 2879 N N . TYR A 1 364 ? -7.108 -7.219 -3.191 1.00 93.19 364 TYR A N 1
ATOM 2880 C CA . TYR A 1 364 ? -6.898 -6.559 -1.905 1.00 93.19 364 TYR A CA 1
ATOM 2881 C C . TYR A 1 364 ? -6.788 -7.556 -0.753 1.00 93.19 364 TYR A C 1
ATOM 2883 O O . TYR A 1 364 ? -7.397 -8.624 -0.759 1.00 93.19 364 TYR A O 1
ATOM 2891 N N . ARG A 1 365 ? -6.005 -7.180 0.257 1.00 92.12 365 ARG A N 1
ATOM 2892 C CA . ARG A 1 365 ? -6.005 -7.799 1.584 1.00 92.12 365 ARG A CA 1
ATOM 2893 C C . ARG A 1 365 ? -6.962 -7.026 2.493 1.00 92.12 365 ARG A C 1
ATOM 2895 O O . ARG A 1 365 ? -7.089 -5.808 2.349 1.00 92.12 365 ARG A O 1
ATOM 2902 N N . HIS A 1 366 ? -7.601 -7.726 3.427 1.00 90.19 366 HIS A N 1
ATOM 2903 C CA . HIS A 1 366 ? -8.344 -7.080 4.506 1.00 90.19 366 HIS A CA 1
ATOM 2904 C C . HIS A 1 366 ? -7.375 -6.389 5.461 1.00 90.19 366 HIS A C 1
ATOM 2906 O O . HIS A 1 366 ? -6.390 -6.996 5.888 1.00 90.19 366 HIS A O 1
ATOM 2912 N N . SER A 1 367 ? -7.676 -5.144 5.819 1.00 88.31 367 SER A N 1
ATOM 2913 C CA . SER A 1 367 ? -7.036 -4.522 6.977 1.00 88.31 367 SER A CA 1
ATOM 2914 C C . SER A 1 367 ? -7.599 -5.098 8.280 1.00 88.31 367 SER A C 1
ATOM 2916 O O . SER A 1 367 ? -8.694 -5.664 8.301 1.00 88.31 367 SER A O 1
ATOM 2918 N N . TYR A 1 368 ? -6.861 -4.943 9.377 1.00 83.44 368 TYR A N 1
ATOM 2919 C CA . TYR A 1 368 ? -7.215 -5.502 10.688 1.00 83.44 368 TYR A CA 1
ATOM 2920 C C . TYR A 1 368 ? -8.537 -4.955 11.257 1.00 83.44 368 TYR A C 1
ATOM 2922 O O . TYR A 1 368 ? -9.217 -5.640 12.014 1.00 83.44 368 TYR A O 1
ATOM 2930 N N . ASP A 1 369 ? -8.922 -3.739 10.879 1.00 83.75 369 ASP A N 1
ATOM 2931 C CA . ASP A 1 369 ? -10.155 -3.065 11.301 1.00 83.75 369 ASP A CA 1
ATOM 2932 C C . ASP A 1 369 ? -11.384 -3.417 10.436 1.00 83.75 369 ASP A C 1
ATOM 2934 O O . ASP A 1 369 ? -12.433 -2.780 10.556 1.00 83.75 369 ASP A O 1
ATOM 2938 N N . SER A 1 370 ? -11.266 -4.423 9.562 1.00 88.56 370 SER A N 1
ATOM 2939 C CA . SER A 1 370 ? -12.330 -4.844 8.647 1.00 88.56 370 SER A CA 1
ATOM 2940 C C . SER A 1 370 ? -13.382 -5.741 9.303 1.00 88.56 370 SER A C 1
ATOM 2942 O O . SER A 1 370 ? -13.072 -6.725 9.973 1.00 88.56 370 SER A O 1
ATOM 2944 N N . ASP A 1 371 ? -14.646 -5.503 8.960 1.00 88.31 371 ASP A N 1
ATOM 2945 C CA . ASP A 1 371 ? -15.728 -6.467 9.128 1.00 88.31 371 ASP A CA 1
ATOM 2946 C C . ASP A 1 371 ? -15.621 -7.539 8.032 1.00 88.31 371 ASP A C 1
ATOM 2948 O O . ASP A 1 371 ? -16.096 -7.344 6.909 1.00 88.31 371 ASP A O 1
ATOM 2952 N N . PHE A 1 372 ? -15.051 -8.704 8.346 1.00 84.81 372 PHE A N 1
ATOM 2953 C CA . PHE A 1 372 ? -14.889 -9.820 7.392 1.00 84.81 372 PHE A CA 1
ATOM 2954 C C . PHE A 1 372 ? -16.214 -10.369 6.832 1.00 84.81 372 PHE A C 1
ATOM 2956 O O . PHE A 1 372 ? -16.234 -11.047 5.811 1.00 84.81 372 PHE A O 1
ATOM 2963 N N . THR A 1 373 ? -17.341 -10.068 7.484 1.00 84.38 373 THR A N 1
ATOM 2964 C CA . THR A 1 373 ? -18.681 -10.440 6.996 1.00 84.38 373 THR A CA 1
ATOM 2965 C C . THR A 1 373 ? -19.293 -9.400 6.054 1.00 84.38 373 THR A C 1
ATOM 2967 O O . THR A 1 373 ? -20.360 -9.642 5.487 1.00 84.38 373 THR A O 1
ATOM 2970 N N . ALA A 1 374 ? -18.668 -8.227 5.905 1.00 86.19 374 ALA A N 1
ATOM 2971 C CA . ALA A 1 374 ? -19.169 -7.154 5.060 1.00 86.19 374 ALA A CA 1
ATOM 2972 C C . ALA A 1 374 ? -18.650 -7.310 3.617 1.00 86.19 374 ALA A C 1
ATOM 2974 O O . ALA A 1 374 ? -17.441 -7.320 3.403 1.00 86.19 374 ALA A O 1
ATOM 2975 N N . PRO A 1 375 ? -19.540 -7.370 2.607 1.00 85.31 375 PRO A N 1
ATOM 2976 C CA . PRO A 1 375 ? -19.131 -7.600 1.220 1.00 85.31 375 PRO A CA 1
ATOM 2977 C C . PRO A 1 375 ? -18.594 -6.346 0.512 1.00 85.31 375 PRO A C 1
ATOM 2979 O O . PRO A 1 375 ? -18.064 -6.456 -0.592 1.00 85.31 375 PRO A O 1
ATOM 2982 N N . LEU A 1 376 ? -18.764 -5.155 1.099 1.00 90.56 376 LEU A N 1
ATOM 2983 C CA . LEU A 1 376 ? -18.433 -3.875 0.467 1.00 90.56 376 LEU A CA 1
ATOM 2984 C C . LEU A 1 376 ? -17.211 -3.225 1.108 1.00 90.56 376 LEU A C 1
ATOM 2986 O O . LEU A 1 376 ? -17.107 -3.147 2.337 1.00 90.56 376 LEU A O 1
ATOM 2990 N N . VAL A 1 377 ? -16.341 -2.685 0.256 1.00 90.62 377 VAL A N 1
ATOM 2991 C CA . VAL A 1 377 ? -15.206 -1.854 0.660 1.00 90.62 377 VAL A CA 1
ATOM 2992 C C . VAL A 1 377 ? -15.717 -0.501 1.157 1.00 90.62 377 VAL A C 1
ATOM 2994 O O . VAL A 1 377 ? -16.421 0.211 0.445 1.00 90.62 377 VAL A O 1
ATOM 2997 N N . ALA A 1 378 ? -15.368 -0.135 2.386 1.00 89.38 378 ALA A N 1
ATOM 2998 C CA . ALA A 1 378 ? -15.667 1.167 2.976 1.00 89.38 378 ALA A CA 1
ATOM 2999 C C . ALA A 1 378 ? -14.691 2.255 2.511 1.00 89.38 378 ALA A C 1
ATOM 3001 O O . ALA A 1 378 ? -15.101 3.394 2.281 1.00 89.38 378 ALA A O 1
ATOM 3002 N N . TYR A 1 379 ? -13.411 1.901 2.406 1.00 90.81 379 TYR A N 1
ATOM 3003 C CA . TYR A 1 379 ? -12.341 2.719 1.841 1.00 90.81 379 TYR A CA 1
ATOM 3004 C C . TYR A 1 379 ? -11.102 1.853 1.594 1.00 90.81 379 TYR A C 1
ATOM 3006 O O . TYR A 1 379 ? -10.914 0.799 2.211 1.00 90.81 379 TYR A O 1
ATOM 3014 N N . HIS A 1 380 ? -10.238 2.317 0.699 1.00 92.94 380 HIS A N 1
ATOM 3015 C CA . HIS A 1 380 ? -8.941 1.706 0.431 1.00 92.94 380 HIS A CA 1
ATOM 3016 C C . HIS A 1 380 ? -7.858 2.371 1.283 1.00 92.94 380 HIS A C 1
ATOM 3018 O O . HIS A 1 380 ? -7.882 3.581 1.498 1.00 92.94 380 HIS A O 1
ATOM 3024 N N . VAL A 1 381 ? -6.911 1.571 1.769 1.00 93.69 381 VAL A N 1
ATOM 3025 C CA . VAL A 1 381 ? -5.745 2.036 2.540 1.00 93.69 381 VAL A CA 1
ATOM 3026 C C . VAL A 1 381 ? -4.527 2.144 1.628 1.00 93.69 381 VAL A C 1
ATOM 3028 O O . VAL A 1 381 ? -3.749 3.090 1.733 1.00 93.69 381 VAL A O 1
ATOM 3031 N N . TRP A 1 382 ? -4.368 1.186 0.710 1.00 95.88 382 TRP A N 1
ATOM 3032 C CA . TRP A 1 382 ? -3.240 1.138 -0.216 1.00 95.88 382 TRP A CA 1
ATOM 3033 C C . TRP A 1 382 ? -3.642 0.550 -1.576 1.00 95.88 382 TRP A C 1
ATOM 3035 O O . TRP A 1 382 ? -4.364 -0.454 -1.611 1.00 95.88 382 TRP A O 1
ATOM 3045 N N . PRO A 1 383 ? -3.201 1.134 -2.706 1.00 96.12 383 PRO A N 1
ATOM 3046 C CA . PRO A 1 383 ? -3.534 0.612 -4.025 1.00 96.12 383 PRO A CA 1
ATOM 3047 C C . PRO A 1 383 ? -2.828 -0.719 -4.327 1.00 96.12 383 PRO A C 1
ATOM 3049 O O . PRO A 1 383 ? -1.729 -0.992 -3.848 1.00 96.12 383 PRO A O 1
ATOM 3052 N N . ALA A 1 384 ? -3.468 -1.545 -5.155 1.00 95.25 384 ALA A N 1
ATOM 3053 C CA . ALA A 1 384 ? -2.856 -2.751 -5.714 1.00 95.25 384 ALA A CA 1
ATOM 3054 C C . ALA A 1 384 ? -2.033 -2.392 -6.957 1.00 95.25 384 ALA A C 1
ATOM 3056 O O . ALA A 1 384 ? -2.436 -1.492 -7.691 1.00 95.25 384 ALA A O 1
ATOM 3057 N N . LEU A 1 385 ? -0.933 -3.098 -7.224 1.00 95.75 385 LEU A N 1
ATOM 3058 C CA . LEU A 1 385 ? -0.180 -2.936 -8.471 1.00 95.75 385 LEU A CA 1
ATOM 3059 C C . LEU A 1 385 ? -0.683 -3.902 -9.541 1.00 95.75 385 LEU A C 1
ATOM 3061 O O . LEU A 1 385 ? -0.908 -5.087 -9.277 1.00 95.75 385 LEU A O 1
ATOM 3065 N N . LEU A 1 386 ? -0.803 -3.374 -10.752 1.00 94.44 386 LEU A N 1
ATOM 3066 C CA . LEU A 1 386 ? -1.249 -4.036 -11.962 1.00 94.44 386 LEU A CA 1
ATOM 3067 C C . LEU A 1 386 ? -0.156 -3.999 -13.026 1.00 94.44 386 LEU A C 1
ATOM 3069 O O . LEU A 1 386 ? 0.425 -2.953 -13.313 1.00 94.44 386 LEU A O 1
ATOM 3073 N N . GLU A 1 387 ? 0.038 -5.140 -13.669 1.00 93.44 387 GLU A N 1
ATOM 3074 C CA . GLU A 1 387 ? 0.845 -5.303 -14.870 1.00 93.44 387 GLU A CA 1
ATOM 3075 C C . GLU A 1 387 ? -0.013 -6.051 -15.899 1.00 93.44 387 GLU A C 1
ATOM 3077 O O . GLU A 1 387 ? -0.451 -7.167 -15.630 1.00 93.44 387 GLU A O 1
ATOM 3082 N N . ASN A 1 388 ? -0.316 -5.440 -17.053 1.00 89.44 388 ASN A N 1
ATOM 3083 C CA . ASN A 1 388 ? -1.199 -6.023 -18.084 1.00 89.44 388 ASN A CA 1
ATOM 3084 C C . ASN A 1 388 ? -2.496 -6.639 -17.511 1.00 89.44 388 ASN A C 1
ATOM 3086 O O . ASN A 1 388 ? -2.787 -7.814 -17.736 1.00 89.44 388 ASN A O 1
ATOM 3090 N N . ASP A 1 389 ? -3.235 -5.869 -16.709 1.00 86.94 389 ASP A N 1
ATOM 3091 C CA . ASP A 1 389 ? -4.475 -6.293 -16.031 1.00 86.94 389 ASP A CA 1
ATOM 3092 C C . ASP A 1 389 ? -4.320 -7.445 -15.016 1.00 86.94 389 ASP A C 1
ATOM 3094 O O . ASP A 1 389 ? -5.304 -7.920 -14.448 1.00 86.94 389 ASP A O 1
ATOM 3098 N N . THR A 1 390 ? -3.087 -7.859 -14.720 1.00 90.81 390 THR A N 1
ATOM 3099 C CA . THR A 1 390 ? -2.770 -8.879 -13.717 1.00 90.81 390 THR A CA 1
ATOM 3100 C C . THR A 1 390 ? -2.271 -8.222 -12.436 1.00 90.81 390 THR A C 1
ATOM 3102 O O . THR A 1 390 ? -1.434 -7.323 -12.467 1.00 90.81 390 THR A O 1
ATOM 3105 N N . ILE A 1 391 ? -2.779 -8.667 -11.285 1.00 93.38 391 ILE A N 1
ATOM 3106 C CA . ILE A 1 391 ? -2.355 -8.152 -9.978 1.00 93.38 391 ILE A CA 1
ATOM 3107 C C . ILE A 1 391 ? -0.998 -8.751 -9.612 1.00 93.38 391 ILE A C 1
ATOM 3109 O O . ILE A 1 391 ? -0.900 -9.954 -9.371 1.00 93.38 391 ILE A O 1
ATOM 3113 N N . ILE A 1 392 ? 0.026 -7.903 -9.517 1.00 93.81 392 ILE A N 1
ATOM 3114 C CA . ILE A 1 392 ? 1.377 -8.306 -9.093 1.00 93.81 392 ILE A CA 1
ATOM 3115 C C . ILE A 1 392 ? 1.599 -8.080 -7.592 1.00 93.81 392 ILE A C 1
ATOM 3117 O O . ILE A 1 392 ? 2.294 -8.854 -6.937 1.00 93.81 392 ILE A O 1
ATOM 3121 N N . VAL A 1 393 ? 0.968 -7.050 -7.017 1.00 94.81 393 VAL A N 1
ATOM 3122 C CA . VAL A 1 393 ? 1.000 -6.758 -5.577 1.00 94.81 393 VAL A CA 1
ATOM 3123 C C . VAL A 1 393 ? -0.410 -6.438 -5.116 1.00 94.81 393 VAL A C 1
ATOM 3125 O O . VAL A 1 393 ? -1.046 -5.521 -5.634 1.00 94.81 393 VAL A O 1
ATOM 3128 N N . LYS A 1 394 ? -0.896 -7.179 -4.116 1.00 95.06 394 LYS A N 1
ATOM 3129 C CA . LYS A 1 394 ? -2.200 -6.906 -3.505 1.00 95.06 394 LYS A CA 1
ATOM 3130 C C . LYS A 1 394 ? -2.165 -5.593 -2.727 1.00 95.06 394 LYS A C 1
ATOM 3132 O O . LYS A 1 394 ? -1.239 -5.370 -1.947 1.00 95.06 394 LYS A O 1
ATOM 3137 N N . GLY A 1 395 ? -3.205 -4.784 -2.899 1.00 94.19 395 GLY A N 1
ATOM 3138 C CA . GLY A 1 395 ? -3.438 -3.597 -2.082 1.00 94.19 395 GLY A CA 1
ATOM 3139 C C . GLY A 1 395 ? -4.048 -3.947 -0.724 1.00 94.19 395 GLY A C 1
ATOM 3140 O O . GLY A 1 395 ? -4.158 -5.118 -0.352 1.00 94.19 395 GLY A O 1
ATOM 3141 N N . GLU A 1 396 ? -4.514 -2.929 -0.013 1.00 94.38 396 GLU A N 1
ATOM 3142 C CA . GLU A 1 396 ? -5.178 -3.061 1.285 1.00 94.38 396 GLU A CA 1
ATOM 3143 C C . GLU A 1 396 ? -6.484 -2.263 1.287 1.00 94.38 396 GLU A C 1
ATOM 3145 O O . GLU A 1 396 ? -6.516 -1.103 0.865 1.00 94.38 396 GLU A O 1
ATOM 3150 N N . ALA A 1 397 ? -7.559 -2.890 1.759 1.00 93.56 397 ALA A N 1
ATOM 3151 C CA . ALA A 1 397 ? -8.881 -2.286 1.832 1.00 93.56 397 ALA A CA 1
ATOM 3152 C C . ALA A 1 397 ? -9.587 -2.651 3.142 1.00 93.56 397 ALA A C 1
ATOM 3154 O O . ALA A 1 397 ? -9.370 -3.730 3.699 1.00 93.56 397 ALA A O 1
ATOM 3155 N N . VAL A 1 398 ? -10.453 -1.749 3.605 1.00 91.88 398 VAL A N 1
ATOM 3156 C CA . VAL A 1 398 ? -11.281 -1.951 4.798 1.00 91.88 398 VAL A CA 1
ATOM 3157 C C . VAL A 1 398 ? -12.710 -2.228 4.377 1.00 91.88 398 VAL A C 1
ATOM 3159 O O . VAL A 1 398 ? -13.290 -1.459 3.609 1.00 91.88 398 VAL A O 1
ATOM 3162 N N . THR A 1 399 ? -13.306 -3.300 4.887 1.00 92.12 399 THR A N 1
ATOM 3163 C CA . THR A 1 399 ? -14.733 -3.599 4.698 1.00 92.12 399 THR A CA 1
ATOM 3164 C C . THR A 1 399 ? -15.507 -3.233 5.959 1.00 92.12 399 THR A C 1
ATOM 3166 O O . THR A 1 399 ? -15.060 -3.523 7.062 1.00 92.12 399 THR A O 1
ATOM 3169 N N . LYS A 1 400 ? -16.664 -2.573 5.829 1.00 88.94 400 LYS A N 1
ATOM 3170 C CA . LYS A 1 400 ? -17.537 -2.248 6.975 1.00 88.94 400 LYS A CA 1
ATOM 3171 C C . LYS A 1 400 ? -18.996 -2.487 6.625 1.00 88.94 400 LYS A C 1
ATOM 3173 O O . LYS A 1 400 ? -19.446 -2.180 5.513 1.00 88.94 400 LYS A O 1
ATOM 3178 N N . ARG A 1 401 ? -19.777 -2.993 7.580 1.00 82.69 401 ARG A N 1
ATOM 3179 C CA . ARG A 1 401 ? -21.228 -3.118 7.405 1.00 82.69 401 ARG A CA 1
ATOM 3180 C C . ARG A 1 401 ? -21.849 -1.720 7.306 1.00 82.69 401 ARG A C 1
ATOM 3182 O O . ARG A 1 401 ? -21.675 -0.886 8.184 1.00 82.69 401 ARG A O 1
ATOM 3189 N N . GLY A 1 402 ? -22.582 -1.456 6.223 1.00 72.56 402 GLY A N 1
ATOM 3190 C CA . GLY A 1 402 ? -23.169 -0.132 5.979 1.00 72.56 402 GLY A CA 1
ATOM 3191 C C . GLY A 1 402 ? -22.203 0.893 5.371 1.00 72.56 402 GLY A C 1
ATOM 3192 O O . GLY A 1 402 ? -22.468 2.088 5.468 1.00 72.56 402 GLY A O 1
ATOM 3193 N N . ALA A 1 403 ? -21.125 0.456 4.704 1.00 63.72 403 ALA A N 1
ATOM 3194 C CA . ALA A 1 403 ? -20.179 1.312 3.971 1.00 63.72 403 ALA A CA 1
ATOM 3195 C C . ALA A 1 403 ? -20.847 2.395 3.091 1.00 63.72 403 ALA A C 1
ATOM 3197 O O . ALA A 1 403 ? -20.385 3.532 3.035 1.00 63.72 403 ALA A O 1
ATOM 3198 N N . LEU A 1 404 ? -21.990 2.081 2.470 1.00 59.66 404 LEU A N 1
ATOM 3199 C CA . LEU A 1 404 ? -22.758 3.014 1.631 1.00 59.66 404 LEU A CA 1
ATOM 3200 C C . LEU A 1 404 ? -23.523 4.097 2.419 1.00 59.66 404 LEU A C 1
ATOM 3202 O O . LEU A 1 404 ? -24.069 5.024 1.821 1.00 59.66 404 LEU A O 1
ATOM 3206 N N . TRP A 1 405 ? -23.626 3.972 3.744 1.00 53.38 405 TRP A N 1
ATOM 3207 C CA . TRP A 1 405 ? -24.385 4.882 4.610 1.00 53.38 405 TRP A CA 1
ATOM 3208 C C . TRP A 1 405 ? -23.489 5.891 5.336 1.00 53.38 405 TRP A C 1
ATOM 3210 O O . TRP A 1 405 ? -23.965 6.970 5.690 1.00 53.38 405 TRP A O 1
ATOM 3220 N N . SER A 1 406 ? -22.191 5.600 5.487 1.00 49.94 406 SER A N 1
ATOM 3221 C CA . SER A 1 406 ? -21.228 6.520 6.114 1.00 49.94 406 SER A CA 1
ATOM 3222 C C . SER A 1 406 ? -21.028 7.798 5.281 1.00 49.94 406 SER A C 1
ATOM 3224 O O . SER A 1 406 ? -21.034 8.908 5.812 1.00 49.94 406 SER A O 1
ATOM 3226 N N . SER A 1 407 ? -20.999 7.675 3.949 1.00 47.50 407 SER A N 1
ATOM 3227 C CA . SER A 1 407 ? -20.808 8.805 3.024 1.00 47.50 407 SER A CA 1
ATOM 3228 C C . SER A 1 407 ? -22.000 9.770 2.933 1.00 47.50 407 SER A C 1
ATOM 3230 O O . SER A 1 407 ? -21.836 10.900 2.480 1.00 47.50 407 SER A O 1
ATOM 3232 N N . ARG A 1 408 ? -23.200 9.376 3.392 1.00 45.47 408 ARG A N 1
ATOM 3233 C CA . ARG A 1 408 ? -24.416 10.220 3.364 1.00 45.47 408 ARG A CA 1
ATOM 3234 C C . ARG A 1 408 ? -24.763 10.880 4.706 1.00 45.47 408 ARG A C 1
ATOM 3236 O O . ARG A 1 408 ? -25.725 11.641 4.772 1.00 45.47 408 ARG A O 1
ATOM 3243 N N . SER A 1 409 ? -24.012 10.606 5.774 1.00 39.91 409 SER A N 1
ATOM 3244 C CA . SER A 1 409 ? -24.436 10.916 7.150 1.00 39.91 409 SER A CA 1
ATOM 3245 C C . SER A 1 409 ? -24.105 12.338 7.648 1.00 39.91 409 SER A C 1
ATOM 3247 O O . SER A 1 409 ? -24.712 12.810 8.605 1.00 39.91 409 SER A O 1
ATOM 3249 N N . ARG A 1 410 ? -23.208 13.095 7.002 1.00 47.25 410 ARG A N 1
ATOM 3250 C CA . ARG A 1 410 ? -22.760 14.407 7.532 1.00 47.25 410 ARG A CA 1
ATOM 3251 C C . ARG A 1 410 ? -23.589 15.631 7.112 1.00 47.25 410 ARG A C 1
ATOM 3253 O O . ARG A 1 410 ? -23.170 16.763 7.326 1.00 47.25 410 ARG A O 1
ATOM 3260 N N . SER A 1 411 ? -24.801 15.451 6.584 1.00 38.44 411 SER A N 1
ATOM 3261 C CA . SER A 1 411 ? -25.706 16.574 6.282 1.00 38.44 411 SER A CA 1
ATOM 3262 C C . SER A 1 411 ? -27.134 16.316 6.749 1.00 38.44 411 SER A C 1
ATOM 3264 O O . SER A 1 411 ? -28.063 16.211 5.951 1.00 38.44 411 SER A O 1
ATOM 3266 N N . ARG A 1 412 ? -27.338 16.255 8.069 1.00 35.59 412 ARG A N 1
ATOM 3267 C CA . ARG A 1 412 ? -28.670 16.482 8.643 1.00 35.59 412 ARG A CA 1
ATOM 3268 C C . ARG A 1 412 ? -28.583 17.201 9.985 1.00 35.59 412 ARG A C 1
ATOM 3270 O O . ARG A 1 412 ? -28.727 16.615 11.050 1.00 35.59 412 ARG A O 1
ATOM 3277 N N . SER A 1 413 ? -28.353 18.506 9.907 1.00 39.91 413 SER A N 1
ATOM 3278 C CA . SER A 1 413 ? -28.680 19.429 10.992 1.00 39.91 413 SER A CA 1
ATOM 3279 C C . SER A 1 413 ? -30.200 19.560 11.130 1.00 39.91 413 SER A C 1
ATOM 3281 O O . SER A 1 413 ? -30.907 19.548 10.119 1.00 39.91 413 SER A O 1
ATOM 3283 N N . ARG A 1 414 ? -30.641 19.810 12.374 1.00 38.44 414 ARG A N 1
ATOM 3284 C CA . ARG A 1 414 ? -32.014 19.998 12.905 1.00 38.44 414 ARG A CA 1
ATOM 3285 C C . ARG A 1 414 ? -32.623 18.701 13.450 1.00 38.44 414 ARG A C 1
ATOM 3287 O O . ARG A 1 414 ? -32.711 17.722 12.729 1.00 38.44 414 ARG A O 1
ATOM 3294 N N . SER A 1 415 ? -33.153 18.611 14.661 1.00 34.25 415 SER A N 1
ATOM 3295 C CA . SER A 1 415 ? -33.257 19.484 15.839 1.00 34.25 415 SER A CA 1
ATOM 3296 C C . SER A 1 415 ? -34.034 18.661 16.880 1.00 34.25 415 SER A C 1
ATOM 3298 O O . SER A 1 415 ? -34.871 17.856 16.485 1.00 34.25 415 SER A O 1
ATOM 3300 N N . MET A 1 416 ? -33.732 18.879 18.161 1.00 35.62 416 MET A N 1
ATOM 3301 C CA . MET A 1 416 ? -34.505 18.594 19.385 1.00 35.62 416 MET A CA 1
ATOM 3302 C C . MET A 1 416 ? -35.773 17.715 19.294 1.00 35.62 416 MET A C 1
ATOM 3304 O O . MET A 1 416 ? -36.722 18.008 18.570 1.00 35.62 416 MET A O 1
ATOM 3308 N N . SER A 1 417 ? -35.785 16.690 20.149 1.00 40.59 417 SER A N 1
ATOM 3309 C CA . SER A 1 417 ? -36.887 15.795 20.529 1.00 40.59 417 SER A CA 1
ATOM 3310 C C . SER A 1 417 ? -38.263 16.468 20.658 1.00 40.59 417 SER A C 1
ATOM 3312 O O . SER A 1 417 ? -38.347 17.645 21.012 1.00 40.59 417 SER A O 1
ATOM 3314 N N . PRO A 1 418 ? -39.347 15.670 20.610 1.00 42.88 418 PRO A N 1
ATOM 3315 C CA . PRO A 1 418 ? -40.338 15.849 21.661 1.00 42.88 418 PRO A CA 1
ATOM 3316 C C . PRO A 1 418 ? -40.756 14.555 22.364 1.00 42.88 418 PRO A C 1
ATOM 3318 O O . PRO A 1 418 ? -40.977 13.493 21.788 1.00 42.88 418 PRO A O 1
ATOM 3321 N N . VAL A 1 419 ? -40.867 14.759 23.670 1.00 35.72 419 VAL A N 1
ATOM 3322 C CA . VAL A 1 419 ? -41.457 13.971 24.743 1.00 35.72 419 VAL A CA 1
ATOM 3323 C C . VAL A 1 419 ? -42.811 13.359 24.360 1.00 35.72 419 VAL A C 1
ATOM 3325 O O . VAL A 1 419 ? -43.735 14.053 23.938 1.00 35.72 419 VAL A O 1
ATOM 3328 N N . LEU A 1 420 ? -42.946 12.056 24.613 1.00 37.66 420 LEU A N 1
ATOM 3329 C CA . LEU A 1 420 ? -44.222 11.344 24.687 1.00 37.66 420 LEU A CA 1
ATOM 3330 C C . LEU A 1 420 ? -45.075 11.931 25.820 1.00 37.66 420 LEU A C 1
ATOM 3332 O O . LEU A 1 420 ? -44.772 11.725 26.993 1.00 37.66 420 LEU A O 1
ATOM 3336 N N . SER A 1 421 ? -46.163 12.622 25.474 1.00 30.91 421 SER A N 1
ATOM 3337 C CA . SER A 1 421 ? -47.192 13.028 26.436 1.00 30.91 421 SER A CA 1
ATOM 3338 C C . SER A 1 421 ? -48.521 12.351 26.119 1.00 30.91 421 SER A C 1
ATOM 3340 O O . SER A 1 421 ? -49.059 12.429 25.018 1.00 30.91 421 SER A O 1
ATOM 3342 N N . ARG A 1 422 ? -49.013 11.650 27.137 1.00 32.78 422 ARG A N 1
ATOM 3343 C CA . ARG A 1 422 ? -50.294 10.951 27.237 1.00 32.78 422 ARG A CA 1
ATOM 3344 C C . ARG A 1 422 ? -51.466 11.948 27.311 1.00 32.78 422 ARG A C 1
ATOM 3346 O O . ARG A 1 422 ? -51.331 12.982 27.952 1.00 32.78 422 ARG A O 1
ATOM 3353 N N . ARG A 1 423 ? -52.634 11.459 26.861 1.00 30.00 423 ARG A N 1
ATOM 3354 C CA . ARG A 1 423 ? -54.034 11.742 27.280 1.00 30.00 423 ARG A CA 1
ATOM 3355 C C . ARG A 1 423 ? -54.934 12.690 26.455 1.00 30.00 423 ARG A C 1
ATOM 3357 O O . ARG A 1 423 ? -54.713 13.886 26.377 1.00 30.00 423 ARG A O 1
ATOM 3364 N N . ALA A 1 424 ? -56.072 12.076 26.094 1.00 30.59 424 ALA A N 1
ATOM 3365 C CA . ALA A 1 424 ? -57.467 12.517 26.254 1.00 30.59 424 ALA A CA 1
ATOM 3366 C C . ALA A 1 424 ? -58.121 13.432 25.192 1.00 30.59 424 ALA A C 1
ATOM 3368 O O . ALA A 1 424 ? -57.840 14.615 25.069 1.00 30.59 424 ALA A O 1
ATOM 3369 N N . THR A 1 425 ? -59.103 12.836 24.508 1.00 37.94 425 THR A N 1
ATOM 3370 C CA . THR A 1 425 ? -60.251 13.429 23.786 1.00 37.94 425 THR A CA 1
ATOM 3371 C C . THR A 1 425 ? -61.076 14.397 24.660 1.00 37.94 425 THR A C 1
ATOM 3373 O O . THR A 1 425 ? -61.092 14.185 25.876 1.00 37.94 425 THR A O 1
ATOM 3376 N N . PRO A 1 426 ? -61.837 15.375 24.096 1.00 48.38 426 PRO A N 1
ATOM 3377 C CA . PRO A 1 426 ? -63.220 15.107 23.628 1.00 48.38 426 PRO A CA 1
ATOM 3378 C C . PRO A 1 426 ? -63.788 15.950 22.442 1.00 48.38 426 PRO A C 1
ATOM 3380 O O . PRO A 1 426 ? -63.578 17.150 22.344 1.00 48.38 426 PRO A O 1
ATOM 3383 N N . SER A 1 427 ? -64.601 15.269 21.613 1.00 31.41 427 SER A N 1
ATOM 3384 C CA . SER A 1 427 ? -65.950 15.593 21.064 1.00 31.41 427 SER A CA 1
ATOM 3385 C C . SER A 1 427 ? -66.323 16.957 20.429 1.00 31.41 427 SER A C 1
ATOM 3387 O O . SER A 1 427 ? -66.363 17.962 21.131 1.00 31.41 427 SER A O 1
ATOM 3389 N N . ARG A 1 428 ? -66.800 16.926 19.156 1.00 34.22 428 ARG A N 1
ATOM 3390 C CA . ARG A 1 428 ? -68.137 17.384 18.634 1.00 34.22 428 ARG A CA 1
ATOM 3391 C C . ARG A 1 428 ? -68.123 17.569 17.090 1.00 34.22 428 ARG A C 1
ATOM 3393 O O . ARG A 1 428 ? -67.346 18.374 16.606 1.00 34.22 428 ARG A O 1
ATOM 3400 N N . THR A 1 429 ? -68.755 16.724 16.253 1.00 33.38 429 THR A N 1
ATOM 3401 C CA . THR A 1 429 ? -70.173 16.607 15.776 1.00 33.38 429 THR A CA 1
ATOM 3402 C C . THR A 1 429 ? -70.467 17.229 14.387 1.00 33.38 429 THR A C 1
ATOM 3404 O O . THR A 1 429 ? -70.098 18.374 14.162 1.00 33.38 429 THR A O 1
ATOM 3407 N N . LEU A 1 430 ? -71.285 16.500 13.586 1.00 36.34 430 LEU A N 1
ATOM 3408 C CA . LEU A 1 430 ? -72.082 16.862 12.372 1.00 36.34 430 LEU A CA 1
ATOM 3409 C C . LEU A 1 430 ? -71.336 16.787 11.009 1.00 36.34 430 LEU A C 1
ATOM 3411 O O . LEU A 1 430 ? -70.231 17.291 10.914 1.00 36.34 430 LEU A O 1
ATOM 3415 N N . LEU A 1 431 ? -71.811 16.192 9.894 1.00 36.34 431 LEU A N 1
ATOM 3416 C CA . LEU A 1 431 ? -73.155 15.861 9.371 1.00 36.34 431 LEU A CA 1
ATOM 3417 C C . LEU A 1 431 ? -73.089 14.807 8.223 1.00 36.34 431 LEU A C 1
ATOM 3419 O O . LEU A 1 431 ? -72.097 14.707 7.507 1.00 36.34 431 LEU A O 1
ATOM 3423 N N . SER A 1 432 ? -74.197 14.082 8.025 1.00 34.56 432 SER A N 1
ATOM 3424 C CA . SER A 1 432 ? -74.507 13.111 6.956 1.00 34.56 432 SER A CA 1
ATOM 3425 C C . SER A 1 432 ? -74.590 13.682 5.529 1.00 34.56 432 SER A C 1
ATOM 3427 O O . SER A 1 432 ? -75.147 14.763 5.354 1.00 34.56 432 SER A O 1
ATOM 3429 N N . ARG A 1 433 ? -74.290 12.864 4.498 1.00 34.00 433 ARG A N 1
ATOM 3430 C CA . ARG A 1 433 ? -75.177 12.702 3.317 1.00 34.00 433 ARG A CA 1
ATOM 3431 C C . ARG A 1 433 ? -74.851 11.467 2.461 1.00 34.00 433 ARG A C 1
ATOM 3433 O O . ARG A 1 433 ? -73.710 11.231 2.088 1.00 34.00 433 ARG A O 1
ATOM 3440 N N . SER A 1 434 ? -75.895 10.712 2.137 1.00 42.72 434 SER A N 1
ATOM 3441 C CA . SER A 1 434 ? -75.942 9.573 1.216 1.00 42.72 434 SER A CA 1
ATOM 3442 C C . SER A 1 434 ? -76.074 10.003 -0.254 1.00 42.72 434 SER A C 1
ATOM 3444 O O . SER A 1 434 ? -76.645 11.064 -0.518 1.00 42.72 434 SER A O 1
ATOM 3446 N N . ARG A 1 435 ? -75.630 9.142 -1.192 1.00 34.41 435 ARG A N 1
ATOM 3447 C CA . ARG A 1 435 ? -76.377 8.636 -2.378 1.00 34.41 435 ARG A CA 1
ATOM 3448 C C . ARG A 1 435 ? -75.458 7.931 -3.401 1.00 34.41 435 ARG A C 1
ATOM 3450 O O . ARG A 1 435 ? -74.505 8.520 -3.892 1.00 34.41 435 ARG A O 1
ATOM 3457 N N . SER A 1 436 ? -75.810 6.689 -3.743 1.00 40.47 436 SER A N 1
ATOM 3458 C CA . SER A 1 436 ? -75.487 5.951 -4.989 1.00 40.47 436 SER A CA 1
ATOM 3459 C C . SER A 1 436 ? -76.226 6.587 -6.201 1.00 40.47 436 SER A C 1
ATOM 3461 O O . SER A 1 436 ? -77.106 7.413 -5.928 1.00 40.47 436 SER A O 1
ATOM 3463 N N . PRO A 1 437 ? -75.981 6.243 -7.500 1.00 50.28 437 PRO A N 1
ATOM 3464 C CA . PRO A 1 437 ? -75.906 4.872 -8.054 1.00 50.28 437 PRO A CA 1
ATOM 3465 C C . PRO A 1 437 ? -74.938 4.628 -9.250 1.00 50.28 437 PRO A C 1
ATOM 3467 O O . PRO A 1 437 ? -74.321 5.533 -9.800 1.00 50.28 437 PRO A O 1
ATOM 3470 N N . SER A 1 438 ? -74.842 3.353 -9.643 1.00 41.41 438 SER A N 1
ATOM 3471 C CA . SER A 1 438 ? -74.165 2.773 -10.821 1.00 41.41 438 SER A CA 1
ATOM 3472 C C . SER A 1 438 ? -74.806 3.143 -12.175 1.00 41.41 438 SER A C 1
ATOM 3474 O O . SER A 1 438 ? -75.966 3.556 -12.202 1.00 41.41 438 SER A O 1
ATOM 3476 N N . PRO A 1 439 ? -74.139 2.817 -13.304 1.00 50.03 439 PRO A N 1
ATOM 3477 C CA . PRO A 1 439 ? -74.859 2.248 -14.446 1.00 50.03 439 PRO A CA 1
ATOM 3478 C C . PRO A 1 439 ? -74.208 0.990 -15.060 1.00 50.03 439 PRO A C 1
ATOM 3480 O O . PRO A 1 439 ? -73.088 0.594 -14.745 1.00 50.03 439 PRO A O 1
ATOM 3483 N N . LEU A 1 440 ? -75.020 0.354 -15.905 1.00 36.44 440 LEU A N 1
ATOM 3484 C CA . LEU A 1 440 ? -75.016 -1.024 -16.389 1.00 36.44 440 LEU A CA 1
ATOM 3485 C C . LEU A 1 440 ? -74.073 -1.342 -17.566 1.00 36.44 440 LEU A C 1
ATOM 3487 O O . LEU A 1 440 ? -73.650 -0.493 -18.341 1.00 36.44 440 LEU A O 1
ATOM 3491 N N . ARG A 1 441 ? -73.856 -2.654 -17.692 1.00 43.50 441 ARG A N 1
ATOM 3492 C CA . ARG A 1 441 ? -73.157 -3.453 -18.707 1.00 43.50 441 ARG A CA 1
ATOM 3493 C C . ARG A 1 441 ? -73.954 -3.591 -20.021 1.00 43.50 441 ARG A C 1
ATOM 3495 O O . ARG A 1 441 ? -75.144 -3.875 -19.979 1.00 43.50 441 ARG A O 1
ATOM 3502 N N . SER A 1 442 ? -73.271 -3.565 -21.167 1.00 42.72 442 SER A N 1
ATOM 3503 C CA . SER A 1 442 ? -73.614 -4.310 -22.401 1.00 42.72 442 SER A CA 1
ATOM 3504 C C . SER A 1 442 ? -72.280 -4.650 -23.098 1.00 42.72 442 SER A C 1
ATOM 3506 O O . SER A 1 442 ? -71.348 -3.865 -22.989 1.00 42.72 442 SER A O 1
ATOM 3508 N N . GLY A 1 443 ? -72.009 -5.778 -23.750 1.00 37.09 443 GLY A N 1
ATOM 3509 C CA . GLY A 1 443 ? -72.837 -6.911 -24.126 1.00 37.09 443 GLY A CA 1
ATOM 3510 C C . GLY A 1 443 ? -72.309 -7.569 -25.411 1.00 37.09 443 GLY A C 1
ATOM 3511 O O . GLY A 1 443 ? -73.017 -7.532 -26.400 1.00 37.09 443 GLY A O 1
ATOM 3512 N N . SER A 1 444 ? -71.153 -8.259 -25.358 1.00 45.91 444 SER A N 1
ATOM 3513 C CA . SER A 1 444 ? -70.821 -9.487 -26.146 1.00 45.91 444 SER A CA 1
ATOM 3514 C C . SER A 1 444 ? -70.689 -9.397 -27.705 1.00 45.91 444 SER A C 1
ATOM 3516 O O . SER A 1 444 ? -70.911 -8.330 -28.256 1.00 45.91 444 SER A O 1
ATOM 3518 N N . PRO A 1 445 ? -70.373 -10.491 -28.452 1.00 56.88 445 PRO A N 1
ATOM 3519 C CA . PRO A 1 445 ? -69.068 -11.183 -28.556 1.00 56.88 445 PRO A CA 1
ATOM 3520 C C . PRO A 1 445 ? -68.684 -11.576 -30.025 1.00 56.88 445 PRO A C 1
ATOM 3522 O O . PRO A 1 445 ? -69.365 -11.173 -30.964 1.00 56.88 445 PRO A O 1
ATOM 3525 N N . ARG A 1 446 ? -67.704 -12.502 -30.168 1.00 40.44 446 ARG A N 1
ATOM 3526 C CA . ARG A 1 446 ? -67.235 -13.285 -31.357 1.00 40.44 446 ARG A CA 1
ATOM 3527 C C . ARG A 1 446 ? -66.030 -12.645 -32.070 1.00 40.44 446 ARG A C 1
ATOM 3529 O O . ARG A 1 446 ? -66.076 -11.457 -32.340 1.00 40.44 446 ARG A O 1
ATOM 3536 N N . LEU A 1 447 ? -64.927 -13.327 -32.386 1.00 40.22 447 LEU A N 1
ATOM 3537 C CA . LEU A 1 447 ? -64.556 -14.747 -32.513 1.00 40.22 447 LEU A CA 1
ATOM 3538 C C . LEU A 1 447 ? -63.086 -14.912 -32.095 1.00 40.22 447 LEU A C 1
ATOM 3540 O O . LEU A 1 447 ? -62.341 -13.918 -32.256 1.00 40.22 447 LEU A O 1
#